Protein AF-0000000077902704 (afdb_homodimer)

Nearest PDB structures (foldseek):
  7fct-assembly1_A  TM=9.216E-01  e=4.246E-24  Bacillus phage vB_BtM_BMBsp2
  6kns-assembly2_B-2  TM=7.671E-01  e=6.413E-12  Bacillus subtilis
  1zkp-assembly1_C  TM=7.610E-01  e=5.694E-12  Bacillus anthracis str. Ames
  6kns-assembly4_D-2  TM=7.681E-01  e=1.162E-11  Bacillus subtilis
  6kns-assembly3_C-2  TM=7.801E-01  e=5.445E-11  Bacillus subtilis

Solvent-accessible surface area (backbone atoms only — not comparable to full-atom values): 22896 Å² total; per-residue (Å²): 132,74,76,42,24,54,9,35,9,22,70,84,22,45,88,45,24,19,38,23,36,32,41,75,56,94,56,28,34,38,31,38,34,26,4,23,43,29,36,48,53,47,70,75,38,62,59,77,72,70,26,83,42,44,38,37,38,41,40,42,56,40,28,42,27,39,13,17,37,52,42,39,40,48,36,33,28,77,71,67,68,39,66,32,34,41,32,29,87,57,68,62,63,57,51,47,28,36,72,32,74,39,49,74,88,51,40,45,77,44,61,59,54,58,60,78,41,94,76,60,43,42,38,39,75,38,81,42,49,36,58,92,89,52,75,36,28,17,38,41,40,30,47,93,82,42,27,37,37,37,33,52,64,14,30,60,78,56,65,69,58,54,52,36,37,75,71,60,62,33,63,34,36,38,36,33,29,44,42,60,80,52,87,42,77,36,38,14,18,48,55,56,50,55,70,75,41,56,68,93,55,21,72,42,31,30,36,34,32,26,56,63,94,51,63,68,61,43,45,73,66,35,34,38,72,69,62,58,108,131,74,75,43,24,54,10,34,9,22,71,84,23,44,88,44,24,19,38,23,35,33,41,75,56,94,56,27,35,39,30,38,34,24,4,23,42,28,38,48,52,48,69,74,39,64,58,77,73,70,28,84,41,44,37,36,39,41,40,42,58,39,27,43,27,39,13,17,38,51,41,40,39,48,36,32,30,76,72,67,71,37,66,32,35,40,30,29,87,58,68,62,63,57,51,46,28,35,72,31,73,41,49,74,89,52,39,46,76,44,62,59,52,55,63,73,42,94,77,59,42,41,38,40,74,38,81,42,49,35,58,92,89,52,75,37,26,16,38,42,40,30,46,93,82,44,26,37,37,38,35,53,66,13,28,60,77,56,65,68,58,52,51,36,35,76,70,60,63,32,64,34,37,38,37,33,28,44,46,60,78,53,86,43,77,36,38,14,17,48,53,57,52,56,70,74,42,56,68,92,57,21,71,42,32,30,36,34,34,27,58,64,93,51,63,67,59,42,46,72,64,36,32,39,70,69,64,58,107

Radius of gyration: 22.99 Å; Cα contacts (8 Å, |Δi|>4): 1141; chains: 2; bounding box: 45×70×49 Å

Sequence (458 aa):
MELHFTGTGAAYYPRLGSNAAFFVKNNHLFMIDCGESTFRKMEARDEIRTCDKITVFITHLHADHIGSLGSFASYCLSVLQKRITVIAQDDTVVEILKLMGVPADMYDFTTDYTQIFEDGLHVEAVPVKHASDMKCCGLLICDEEETTYFSADASELPNNILQEFKQGKIQTIYHDCTFLTKESPSHCSLKRLCEYFLPEMRSRVYCMHFGGDFENQIKAAGFQTVTSVMELHFTGTGAAYYPRLGSNAAFFVKNNHLFMIDCGESTFRKMEARDEIRTCDKITVFITHLHADHIGSLGSFASYCLSVLQKRITVIAQDDTVVEILKLMGVPADMYDFTTDYTQIFEDGLHVEAVPVKHASDMKCCGLLICDEEETTYFSADASELPNNILQEFKQGKIQTIYHDCTFLTKESPSHCSLKRLCEYFLPEMRSRVYCMHFGGDFENQIKAAGFQTVTSV

Organism: NCBI:txid853

InterPro domains:
  IPR001279 Metallo-beta-lactamase [SM00849] (17-209)
  IPR036866 Ribonuclease Z/Hydroxyacylglutathione hydrolase-like [G3DSA:3.60.15.10] (1-227)
  IPR036866 Ribonuclease Z/Hydroxyacylglutathione hydrolase-like [SSF56281] (1-213)

pLDDT: mean 95.29, std 6.35, range [58.97, 98.94]

Foldseek 3Di:
DDWAFQFFAAPQACVRAQTKTWDDDPLEIEIEFQADCRLVSCVPPCSLQRRPAYEYEYFWDDRSRHVCVLVNLQCSCVPSVYAYEYEYQDCVVQVVSVVVPRHCVSHHYDPDQQPDDVAQKGKDWAFAFADPVITGTWIWIDHPPATETEGDWHQDDDPVNLVCLVVVRHQAYEAFEEAAPDRDRHTHHVVNVLVSDPLVSQDRYEYGHYHDDDQVVSVVSNHHYHHHD/DDWAFQFFAAPQACVRAQTKTWDDDPLEIEIEFQADCRLVSCVPDCSLQRRPAYEYEYQWDDRSRHVCVLVNLQCSCVPNVYAYEYEYQDCVVQVVSVVVPRHCVSHHYDPDQQPPDVAQKGKDWAFAFADPVITGTWIWIDHPPATETEGDWHQDDDPVNLVCLVVVRHQAYEAFEEAAPDRDRHTHHVVNVLVSDPLVSQDRYEYGHYHDDDQVVSVVSNHHYHHHD

Structure (mmCIF, N/CA/C/O backbone):
data_AF-0000000077902704-model_v1
#
loop_
_entity.id
_entity.type
_entity.pdbx_description
1 polymer 'Ribonuclease BN'
#
loop_
_atom_site.group_PDB
_atom_site.id
_atom_site.type_symbol
_atom_site.label_atom_id
_atom_site.label_alt_id
_atom_site.label_comp_id
_atom_site.label_asym_id
_atom_site.label_entity_id
_atom_site.label_seq_id
_atom_site.pdbx_PDB_ins_code
_atom_site.Cartn_x
_atom_site.Cartn_y
_atom_site.Cartn_z
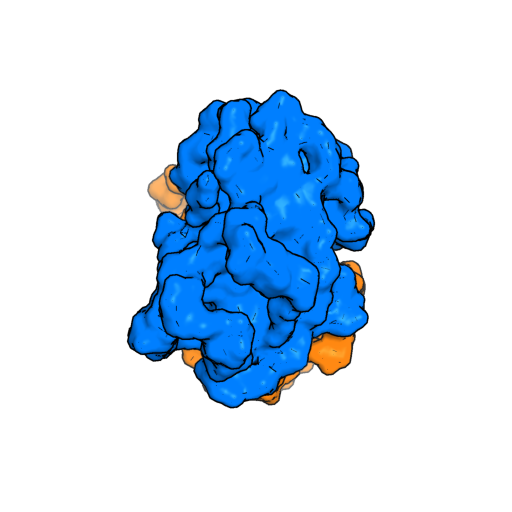_atom_site.occupancy
_atom_site.B_iso_or_equiv
_atom_site.auth_seq_id
_atom_site.auth_comp_id
_atom_site.auth_asym_id
_atom_site.auth_atom_id
_atom_site.pdbx_PDB_model_num
ATOM 1 N N . MET A 1 1 ? 5.242 28.25 3.594 1 81.62 1 MET A N 1
ATOM 2 C CA . MET A 1 1 ? 5.602 26.906 3.137 1 81.62 1 MET A CA 1
ATOM 3 C C . MET A 1 1 ? 4.426 26.234 2.438 1 81.62 1 MET A C 1
ATOM 5 O O . MET A 1 1 ? 3.309 26.234 2.961 1 81.62 1 MET A O 1
ATOM 9 N N . GLU A 1 2 ? 4.621 25.734 1.229 1 88.5 2 GLU A N 1
ATOM 10 C CA . GLU A 1 2 ? 3.557 25.094 0.47 1 88.5 2 GLU A CA 1
ATOM 11 C C . GLU A 1 2 ? 3.729 23.578 0.468 1 88.5 2 GLU A C 1
ATOM 13 O O . GLU A 1 2 ? 4.816 23.062 0.19 1 88.5 2 GLU A O 1
ATOM 18 N N . LEU A 1 3 ? 2.66 22.875 0.878 1 97.06 3 LEU A N 1
ATOM 19 C CA . LEU A 1 3 ? 2.648 21.422 0.82 1 97.06 3 LEU A CA 1
ATOM 20 C C . LEU A 1 3 ? 2.213 20.938 -0.558 1 97.06 3 LEU A C 1
ATOM 22 O O . LEU A 1 3 ? 1.246 21.438 -1.125 1 97.06 3 LEU A O 1
ATOM 26 N N . HIS A 1 4 ? 2.969 20.031 -1.073 1 98.31 4 HIS A N 1
ATOM 27 C CA . HIS A 1 4 ? 2.602 19.359 -2.309 1 98.31 4 HIS A CA 1
ATOM 28 C C . HIS A 1 4 ? 2 17.984 -2.021 1 98.31 4 HIS A C 1
ATOM 30 O O . HIS A 1 4 ? 2.512 17.234 -1.184 1 98.31 4 HIS A O 1
ATOM 36 N N . PHE A 1 5 ? 0.918 17.672 -2.719 1 98.69 5 PHE A N 1
ATOM 37 C CA . PHE A 1 5 ? 0.208 16.438 -2.396 1 98.69 5 PHE A CA 1
ATOM 38 C C . PHE A 1 5 ? 0.439 15.391 -3.473 1 98.69 5 PHE A C 1
ATOM 40 O O . PHE A 1 5 ? 0.363 15.688 -4.668 1 98.69 5 PHE A O 1
ATOM 47 N N . THR A 1 6 ? 0.674 14.141 -3.055 1 98.5 6 THR A N 1
ATOM 48 C CA . THR A 1 6 ? 0.817 13.031 -3.992 1 98.5 6 THR A CA 1
ATOM 49 C C . THR A 1 6 ? -0.511 12.305 -4.176 1 98.5 6 THR A C 1
ATOM 51 O O . THR A 1 6 ? -0.649 11.469 -5.074 1 98.5 6 THR A O 1
ATOM 54 N N . GLY A 1 7 ? -1.429 12.508 -3.404 1 98.19 7 GLY A N 1
ATOM 55 C CA . GLY A 1 7 ? -2.807 12.047 -3.404 1 98.19 7 GLY A CA 1
ATOM 56 C C . GLY A 1 7 ? -3.691 12.805 -2.436 1 98.19 7 GLY A C 1
ATOM 57 O O . GLY A 1 7 ? -3.195 13.492 -1.54 1 98.19 7 GLY A O 1
ATOM 58 N N . THR A 1 8 ? -4.977 12.703 -2.619 1 97.88 8 THR A N 1
ATOM 59 C CA . THR A 1 8 ? -5.902 13.508 -1.826 1 97.88 8 THR A CA 1
ATOM 60 C C . THR A 1 8 ? -7.098 12.672 -1.374 1 97.88 8 THR A C 1
ATOM 62 O O . THR A 1 8 ? -8.07 13.211 -0.837 1 97.88 8 THR A O 1
ATOM 65 N N . GLY A 1 9 ? -7.012 11.391 -1.6 1 97.25 9 GLY A N 1
ATOM 66 C CA . GLY A 1 9 ? -8.172 10.547 -1.396 1 97.25 9 GLY A CA 1
ATOM 67 C C . GLY A 1 9 ? -8.227 9.93 -0.01 1 97.25 9 GLY A C 1
ATOM 68 O O . GLY A 1 9 ? -7.191 9.734 0.629 1 97.25 9 GLY A O 1
ATOM 69 N N . ALA A 1 10 ? -9.445 9.648 0.415 1 96.81 10 ALA A N 1
ATOM 70 C CA . ALA A 1 10 ? -9.68 8.867 1.629 1 96.81 10 ALA A CA 1
ATOM 71 C C . ALA A 1 10 ? -9.414 7.387 1.391 1 96.81 10 ALA A C 1
ATOM 73 O O . ALA A 1 10 ? -9.18 6.965 0.255 1 96.81 10 ALA A O 1
ATOM 74 N N . ALA A 1 11 ? -9.438 6.594 2.473 1 96.38 11 ALA A N 1
ATOM 75 C CA . ALA A 1 11 ? -9.102 5.172 2.445 1 96.38 11 ALA A CA 1
ATOM 76 C C . ALA A 1 11 ? -9.984 4.422 1.45 1 96.38 11 ALA A C 1
ATOM 78 O O . ALA A 1 11 ? -9.516 3.529 0.744 1 96.38 11 ALA A O 1
ATOM 79 N N . TYR A 1 12 ? -11.305 4.809 1.378 1 96.69 12 TYR A N 1
ATOM 80 C CA . TYR A 1 12 ? -12.25 4.059 0.562 1 96.69 12 TYR A CA 1
ATOM 81 C C . TYR A 1 12 ? -12.492 4.754 -0.771 1 96.69 12 TYR A C 1
ATOM 83 O O . TYR A 1 12 ? -13.492 4.484 -1.447 1 96.69 12 TYR A O 1
ATOM 91 N N . TYR A 1 13 ? -11.633 5.695 -1.14 1 96.44 13 TYR A N 1
ATOM 92 C CA . TYR A 1 13 ? -11.656 6.367 -2.436 1 96.44 13 TYR A CA 1
ATOM 93 C C . TYR A 1 13 ? -10.258 6.414 -3.045 1 96.44 13 TYR A C 1
ATOM 95 O O . TYR A 1 13 ? -9.719 7.496 -3.301 1 96.44 13 TYR A O 1
ATOM 103 N N . PRO A 1 14 ? -9.734 5.211 -3.332 1 97.25 14 PRO A N 1
ATOM 104 C CA . PRO A 1 14 ? -8.344 5.102 -3.783 1 97.25 14 PRO A CA 1
ATOM 105 C C . PRO A 1 14 ? -8.117 5.746 -5.148 1 97.25 14 PRO A C 1
ATOM 107 O O . PRO A 1 14 ? -6.973 5.945 -5.555 1 97.25 14 PRO A O 1
ATOM 110 N N . ARG A 1 15 ? -9.133 6.246 -5.859 1 96.06 15 ARG A N 1
ATOM 111 C CA . ARG A 1 15 ? -9.047 6.863 -7.18 1 96.06 15 ARG A CA 1
ATOM 112 C C . ARG A 1 15 ? -8.281 8.18 -7.121 1 96.06 15 ARG A C 1
ATOM 114 O O . ARG A 1 15 ? -7.688 8.602 -8.117 1 96.06 15 ARG A O 1
ATOM 121 N N . LEU A 1 16 ? -8.258 8.75 -6.012 1 96.75 16 LEU A N 1
ATOM 122 C CA . LEU A 1 16 ? -7.594 10.039 -5.863 1 96.75 16 LEU A CA 1
ATOM 123 C C . LEU A 1 16 ? -6.219 9.883 -5.219 1 96.75 16 LEU A C 1
ATOM 125 O O . LEU A 1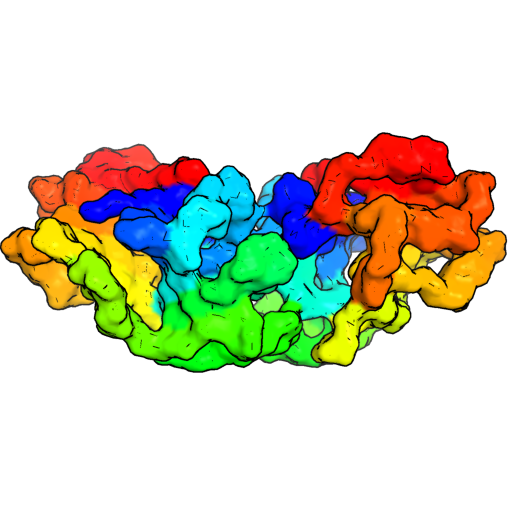 16 ? -5.605 10.867 -4.805 1 96.75 16 LEU A O 1
ATOM 129 N N . GLY A 1 17 ? -5.742 8.57 -5.09 1 97.5 17 GLY A N 1
ATOM 130 C CA . GLY A 1 17 ? -4.48 8.328 -4.41 1 97.5 17 GLY A CA 1
ATOM 131 C C . GLY A 1 17 ? -4.562 8.523 -2.906 1 97.5 17 GLY A C 1
ATOM 132 O O . GLY A 1 17 ? -5.551 9.055 -2.398 1 97.5 17 GLY A O 1
ATOM 133 N N . SER A 1 18 ? -3.561 8.078 -2.24 1 98.44 18 SER A N 1
ATOM 134 C CA . SER A 1 18 ? -3.512 8.211 -0.789 1 98.44 18 SER A CA 1
ATOM 135 C C . SER A 1 18 ? -3.199 9.648 -0.378 1 98.44 18 SER A C 1
ATOM 137 O O . SER A 1 18 ? -2.287 10.273 -0.925 1 98.44 18 SER A O 1
ATOM 139 N N . ASN A 1 19 ? -3.969 10.125 0.555 1 98.5 19 ASN A N 1
ATOM 140 C CA . ASN A 1 19 ? -3.719 11.461 1.092 1 98.5 19 ASN A CA 1
ATOM 141 C C . ASN A 1 19 ? -2.344 11.555 1.745 1 98.5 19 ASN A C 1
ATOM 143 O O . ASN A 1 19 ? -2.104 10.938 2.785 1 98.5 19 ASN A O 1
ATOM 147 N N . ALA A 1 20 ? -1.423 12.188 1.109 1 98.81 20 ALA A N 1
ATOM 148 C CA . ALA A 1 20 ? -0.043 12.391 1.546 1 98.81 20 ALA A CA 1
ATOM 149 C C . ALA A 1 20 ? 0.539 13.672 0.947 1 98.81 20 ALA A C 1
ATOM 151 O O . ALA A 1 20 ? 0.139 14.094 -0.141 1 98.81 20 ALA A O 1
ATOM 152 N N . ALA A 1 21 ? 1.462 14.289 1.654 1 98.75 21 ALA A N 1
ATOM 153 C CA . ALA A 1 21 ? 2.037 15.555 1.203 1 98.75 21 ALA A CA 1
ATOM 154 C C . ALA A 1 21 ? 3.551 15.57 1.395 1 98.75 21 ALA A C 1
ATOM 156 O O . ALA A 1 21 ? 4.109 14.688 2.049 1 98.75 21 ALA A O 1
ATOM 157 N N . PHE A 1 22 ? 4.227 16.5 0.732 1 98.31 22 PHE A N 1
ATOM 158 C CA . PHE A 1 22 ? 5.66 16.688 0.936 1 98.31 22 PHE A CA 1
ATOM 159 C C . PHE A 1 22 ? 6.051 18.141 0.699 1 98.31 22 PHE A C 1
ATOM 161 O O . PHE A 1 22 ? 5.285 18.906 0.11 1 98.31 22 PHE A O 1
ATOM 168 N N . PHE A 1 23 ? 7.117 18.562 1.264 1 96.12 23 PHE A N 1
ATOM 169 C CA . PHE A 1 23 ? 7.762 19.844 1.01 1 96.12 23 PHE A CA 1
ATOM 170 C C . PHE A 1 23 ? 9.273 19.719 1.131 1 96.12 23 PHE A C 1
ATOM 172 O O . PHE A 1 23 ? 9.781 18.734 1.67 1 96.12 23 PHE A O 1
ATOM 179 N N . VAL A 1 24 ? 9.953 20.625 0.513 1 95.12 24 VAL A N 1
ATOM 180 C CA . VAL A 1 24 ? 11.414 20.641 0.563 1 95.12 24 VAL A CA 1
ATOM 181 C C . VAL A 1 24 ? 11.883 21.922 1.263 1 95.12 24 VAL A C 1
ATOM 183 O O . VAL A 1 24 ? 11.344 23 1.019 1 95.12 24 VAL A O 1
ATOM 186 N N . LYS A 1 25 ? 12.742 21.734 2.176 1 91.88 25 LYS A N 1
ATOM 187 C CA . LYS A 1 25 ? 13.406 22.859 2.844 1 91.88 25 LYS A CA 1
ATOM 188 C C . LYS A 1 25 ? 14.891 22.594 3.025 1 91.88 25 LYS A C 1
ATOM 190 O O . LYS A 1 25 ? 15.281 21.547 3.561 1 91.88 25 LYS A O 1
ATOM 195 N N . ASN A 1 26 ? 15.789 23.516 2.527 1 90.5 26 ASN A N 1
ATOM 196 C CA . ASN A 1 26 ? 17.234 23.422 2.668 1 90.5 26 ASN A CA 1
ATOM 197 C C . ASN A 1 26 ? 17.766 22.078 2.178 1 90.5 26 ASN A C 1
ATOM 199 O O . ASN A 1 26 ? 18.469 21.375 2.9 1 90.5 26 ASN A O 1
ATOM 203 N N . ASN A 1 27 ? 17.328 21.641 1.065 1 93.5 27 ASN A N 1
ATOM 204 C CA . ASN A 1 27 ? 17.766 20.422 0.388 1 93.5 27 ASN A CA 1
ATOM 205 C C . ASN A 1 27 ? 17.406 19.172 1.19 1 93.5 27 ASN A C 1
ATOM 207 O O . ASN A 1 27 ? 18.094 18.172 1.12 1 93.5 27 ASN A O 1
ATOM 211 N N . HIS A 1 28 ? 16.375 19.312 2.047 1 95.12 28 HIS A N 1
ATOM 212 C CA . HIS A 1 28 ? 15.797 18.234 2.83 1 95.12 28 HIS A CA 1
ATOM 213 C C . HIS A 1 28 ? 14.352 17.984 2.436 1 95.12 28 HIS A C 1
ATOM 215 O O . HIS A 1 28 ? 13.516 18.891 2.498 1 95.12 28 HIS A O 1
ATOM 221 N N . LEU A 1 29 ? 14.109 16.781 1.924 1 96.88 29 LEU A N 1
ATOM 222 C CA . LEU A 1 29 ? 12.75 16.375 1.569 1 96.88 29 LEU A CA 1
ATOM 223 C C . LEU A 1 29 ? 11.984 15.898 2.797 1 96.88 29 LEU A C 1
ATOM 225 O O . LEU A 1 29 ? 12.43 14.969 3.48 1 96.88 29 LEU A O 1
ATOM 229 N N . PHE A 1 30 ? 10.875 16.547 3.102 1 96.5 30 PHE A N 1
ATOM 230 C CA . PHE A 1 30 ? 9.969 16.141 4.168 1 96.5 30 PHE A CA 1
ATOM 231 C C . PHE A 1 30 ? 8.656 15.609 3.594 1 96.5 30 PHE A C 1
ATOM 233 O O . PHE A 1 30 ? 8.023 16.281 2.775 1 96.5 30 PHE A O 1
ATOM 240 N N . MET A 1 31 ? 8.367 14.438 4.027 1 98.56 31 MET A N 1
ATOM 241 C CA . MET A 1 31 ? 7.113 13.812 3.621 1 98.56 31 MET A CA 1
ATOM 242 C C . MET A 1 31 ? 6.172 13.656 4.812 1 98.56 31 MET A C 1
ATOM 244 O O . MET A 1 31 ? 6.625 13.477 5.945 1 98.56 31 MET A O 1
ATOM 248 N N . ILE A 1 32 ? 4.898 13.781 4.543 1 98.69 32 ILE A N 1
ATOM 249 C CA . ILE A 1 32 ? 3.859 13.461 5.516 1 98.69 32 ILE A CA 1
ATOM 250 C C . ILE A 1 32 ? 3.059 12.25 5.035 1 98.69 32 ILE A C 1
ATOM 252 O O . ILE A 1 32 ? 2.305 12.344 4.066 1 98.69 32 ILE A O 1
ATOM 256 N N . ASP A 1 33 ? 3.219 11.125 5.719 1 98.88 33 ASP A N 1
ATOM 257 C CA . ASP A 1 33 ? 2.623 9.828 5.414 1 98.88 33 ASP A CA 1
ATOM 258 C C . ASP A 1 33 ? 3.164 9.266 4.102 1 98.88 33 ASP A C 1
ATOM 260 O O . ASP A 1 33 ? 3.82 9.984 3.34 1 98.88 33 ASP A O 1
ATOM 264 N N . CYS A 1 34 ? 2.996 8.031 3.934 1 98.94 34 CYS A N 1
ATOM 265 C CA . CYS A 1 34 ? 3.438 7.258 2.779 1 98.94 34 CYS A CA 1
ATOM 266 C C . CYS A 1 34 ? 2.461 6.129 2.475 1 98.94 34 CYS A C 1
ATOM 268 O O . CYS A 1 34 ? 2.818 4.953 2.574 1 98.94 34 CYS A O 1
ATOM 270 N N . GLY A 1 35 ? 1.305 6.539 2.057 1 98.81 35 GLY A N 1
ATOM 271 C CA . GLY A 1 35 ? 0.226 5.594 1.812 1 98.81 35 GLY A CA 1
ATOM 272 C C . GLY A 1 35 ? 0.462 4.723 0.595 1 98.81 35 GLY A C 1
ATOM 273 O O . GLY A 1 35 ? 1.523 4.789 -0.028 1 98.81 35 GLY A O 1
ATOM 274 N N . GLU A 1 36 ? -0.485 4 0.194 1 98.62 36 GLU A N 1
ATOM 275 C CA . GLU A 1 36 ? -0.402 2.938 -0.802 1 98.62 36 GLU A CA 1
ATOM 276 C C . GLU A 1 36 ? 0.096 3.473 -2.141 1 98.62 36 GLU A C 1
ATOM 278 O O . GLU A 1 36 ? 0.881 2.814 -2.826 1 98.62 36 GLU A O 1
ATOM 283 N N . SER A 1 37 ? -0.327 4.637 -2.506 1 98.44 37 SER A N 1
ATOM 284 C CA . SER A 1 37 ? 0.004 5.168 -3.824 1 98.44 37 SER A CA 1
ATOM 285 C C . SER A 1 37 ? 1.186 6.129 -3.754 1 98.44 37 SER A C 1
ATOM 287 O O . SER A 1 37 ? 1.651 6.625 -4.781 1 98.44 37 SER A O 1
ATOM 289 N N . THR A 1 38 ? 1.696 6.414 -2.598 1 98.81 38 THR A N 1
ATOM 290 C CA . THR A 1 38 ? 2.646 7.504 -2.398 1 98.81 38 THR A CA 1
ATOM 291 C C . THR A 1 38 ? 4.008 7.148 -2.992 1 98.81 38 THR A C 1
ATOM 293 O O . THR A 1 38 ? 4.613 7.961 -3.693 1 98.81 38 THR A O 1
ATOM 296 N N . PHE A 1 39 ? 4.492 5.918 -2.773 1 98.88 39 PHE A N 1
ATOM 297 C CA . PHE A 1 39 ? 5.809 5.523 -3.266 1 98.88 39 PHE A CA 1
ATOM 298 C C . PHE A 1 39 ? 5.887 5.676 -4.777 1 98.88 39 PHE A C 1
ATOM 300 O O . PHE A 1 39 ? 6.84 6.258 -5.301 1 98.88 39 PHE A O 1
ATOM 307 N N . ARG A 1 40 ? 4.871 5.16 -5.445 1 98.44 40 ARG A N 1
ATOM 308 C CA . ARG A 1 40 ? 4.875 5.266 -6.898 1 98.44 40 ARG A CA 1
ATOM 309 C C . ARG A 1 40 ? 4.992 6.719 -7.344 1 98.44 40 ARG A C 1
ATOM 311 O O . ARG A 1 40 ? 5.766 7.039 -8.25 1 98.44 40 ARG A O 1
ATOM 318 N N . LYS A 1 41 ? 4.223 7.57 -6.73 1 98.38 41 LYS A N 1
ATOM 319 C CA . LYS A 1 41 ? 4.234 8.992 -7.074 1 98.38 41 LYS A CA 1
ATOM 320 C C . LYS A 1 41 ? 5.594 9.617 -6.777 1 98.38 41 LYS A C 1
ATOM 322 O O . LYS A 1 41 ? 6.113 10.398 -7.582 1 98.38 41 LYS A O 1
ATOM 327 N N . MET A 1 42 ? 6.16 9.273 -5.645 1 98.62 42 MET A N 1
ATOM 328 C CA . MET A 1 42 ? 7.43 9.867 -5.238 1 98.62 42 MET A CA 1
ATOM 329 C C . MET A 1 42 ? 8.578 9.328 -6.082 1 98.62 42 MET A C 1
ATOM 331 O O . MET A 1 42 ? 9.539 10.047 -6.371 1 98.62 42 MET A O 1
ATOM 335 N N . GLU A 1 43 ? 8.5 8.023 -6.473 1 98.31 43 GLU A N 1
ATOM 336 C CA . GLU A 1 43 ? 9.531 7.406 -7.301 1 98.31 43 GLU A CA 1
ATOM 337 C C . GLU A 1 43 ? 9.75 8.203 -8.586 1 98.31 43 GLU A C 1
ATOM 339 O O . GLU A 1 43 ? 10.875 8.289 -9.086 1 98.31 43 GLU A O 1
ATOM 344 N N . ALA A 1 44 ? 8.75 8.844 -9.062 1 97.06 44 ALA A N 1
ATOM 345 C CA . ALA A 1 44 ? 8.82 9.602 -10.305 1 97.06 44 ALA A CA 1
ATOM 346 C C . ALA A 1 44 ? 9.359 11.008 -10.062 1 97.06 44 ALA A C 1
ATOM 348 O O . ALA A 1 44 ? 9.617 11.758 -11.008 1 97.06 44 ALA A O 1
ATOM 349 N N . ARG A 1 45 ? 9.523 11.391 -8.844 1 97.31 45 ARG A N 1
ATOM 350 C CA . ARG A 1 45 ? 9.914 12.758 -8.508 1 97.31 45 ARG A CA 1
ATOM 351 C C . ARG A 1 45 ? 11.43 12.883 -8.398 1 97.31 45 ARG A C 1
ATOM 353 O O . ARG A 1 45 ? 12.094 11.984 -7.871 1 97.31 45 ARG A O 1
ATOM 360 N N . ASP A 1 46 ? 11.945 13.992 -8.781 1 97.5 46 ASP A N 1
ATOM 361 C CA . ASP A 1 46 ? 13.383 14.234 -8.727 1 97.5 46 ASP A CA 1
ATOM 362 C C . ASP A 1 46 ? 13.844 14.469 -7.285 1 97.5 46 ASP A C 1
ATOM 364 O O . ASP A 1 46 ? 15.008 14.234 -6.957 1 97.5 46 ASP A O 1
ATOM 368 N N . GLU A 1 47 ? 12.945 14.906 -6.453 1 97.75 47 GLU A N 1
ATOM 369 C CA . GLU A 1 47 ? 13.297 15.328 -5.098 1 97.75 47 GLU A CA 1
ATOM 370 C C . GLU A 1 47 ? 13.922 14.188 -4.309 1 97.75 47 GLU A C 1
ATOM 372 O O . GLU A 1 47 ? 14.836 14.398 -3.504 1 97.75 47 GLU A O 1
ATOM 377 N N . ILE A 1 48 ? 13.492 12.922 -4.59 1 98.31 48 ILE A N 1
ATOM 378 C CA . ILE A 1 48 ? 14.008 11.82 -3.783 1 98.31 48 ILE A CA 1
ATOM 379 C C . ILE A 1 48 ? 15.453 11.539 -4.172 1 98.31 48 ILE A C 1
ATOM 381 O O . ILE A 1 48 ? 16.203 10.922 -3.404 1 98.31 48 ILE A O 1
ATOM 385 N N . ARG A 1 49 ? 15.898 11.969 -5.309 1 98 49 ARG A N 1
ATOM 386 C CA . ARG A 1 49 ? 17.266 11.781 -5.766 1 98 49 ARG A CA 1
ATOM 387 C C . ARG A 1 49 ? 18.125 13.008 -5.449 1 98 49 ARG A C 1
ATOM 389 O O . ARG A 1 49 ? 19.281 12.875 -5.066 1 98 49 ARG A O 1
ATOM 396 N N . THR A 1 50 ? 17.531 14.203 -5.547 1 98.12 50 THR A N 1
ATOM 397 C CA . THR A 1 50 ? 18.312 15.43 -5.508 1 98.12 50 THR A CA 1
ATOM 398 C C . THR A 1 50 ? 18.484 15.914 -4.07 1 98.12 50 THR A C 1
ATOM 400 O O . THR A 1 50 ? 19.484 16.562 -3.744 1 98.12 50 THR A O 1
ATOM 403 N N . CYS A 1 51 ? 17.547 15.711 -3.191 1 97.38 51 CYS A N 1
ATOM 404 C CA . CYS A 1 51 ? 17.672 16.141 -1.805 1 97.38 51 CYS A CA 1
ATOM 405 C C . CYS A 1 51 ? 18.672 15.266 -1.056 1 97.38 51 CYS A C 1
ATOM 407 O O . CYS A 1 51 ? 18.781 14.07 -1.323 1 97.38 51 CYS A O 1
ATOM 409 N N . ASP A 1 52 ? 19.359 15.828 -0.1 1 95.81 52 ASP A N 1
ATOM 410 C CA . ASP A 1 52 ? 20.391 15.125 0.659 1 95.81 52 ASP A CA 1
ATOM 411 C C . ASP A 1 52 ? 19.766 14.18 1.679 1 95.81 52 ASP A C 1
ATOM 413 O O . ASP A 1 52 ? 20.328 13.125 1.979 1 95.81 52 ASP A O 1
ATOM 417 N N . LYS A 1 53 ? 18.625 14.695 2.238 1 95.62 53 LYS A N 1
ATOM 418 C CA . LYS A 1 53 ? 17.969 13.953 3.305 1 95.62 53 LYS A CA 1
ATOM 419 C C . LYS A 1 53 ? 16.469 13.789 3.02 1 95.62 53 LYS A C 1
ATOM 421 O O . LYS A 1 53 ? 15.875 14.617 2.328 1 95.62 53 LYS A O 1
ATOM 426 N N . ILE A 1 54 ? 16 12.688 3.496 1 97.62 54 ILE A N 1
ATOM 427 C CA . ILE A 1 54 ? 14.57 12.43 3.41 1 97.62 54 ILE A CA 1
ATOM 428 C C . ILE A 1 54 ? 14.031 12.07 4.789 1 97.62 54 ILE A C 1
ATOM 430 O O . ILE A 1 54 ? 14.562 11.188 5.465 1 97.62 54 ILE A O 1
ATOM 434 N N . THR A 1 55 ? 13.031 12.797 5.281 1 97.06 55 THR A N 1
ATOM 435 C CA . THR A 1 55 ? 12.32 12.5 6.52 1 97.06 55 THR A CA 1
ATOM 436 C C . THR A 1 55 ? 10.836 12.273 6.246 1 97.06 55 THR A C 1
ATOM 438 O O . THR A 1 55 ? 10.211 13.031 5.508 1 97.06 55 THR A O 1
ATOM 441 N N . VAL A 1 56 ? 10.305 11.211 6.812 1 98.5 56 VAL A N 1
ATOM 442 C CA . VAL A 1 56 ? 8.883 10.898 6.66 1 98.5 56 VAL A CA 1
ATOM 443 C C . VAL A 1 56 ? 8.188 10.969 8.016 1 98.5 56 VAL A C 1
ATOM 445 O O . VAL A 1 56 ? 8.492 10.188 8.922 1 98.5 56 VAL A O 1
ATOM 448 N N . PHE A 1 57 ? 7.266 11.914 8.18 1 98.19 57 PHE A N 1
ATOM 449 C CA . PHE A 1 57 ? 6.391 11.977 9.344 1 98.19 57 PHE A CA 1
ATOM 450 C C . PHE A 1 57 ? 5.195 11.047 9.164 1 98.19 57 PHE A C 1
ATOM 452 O O . PHE A 1 57 ? 4.512 11.094 8.141 1 98.19 57 PHE A O 1
ATOM 459 N N . ILE A 1 58 ? 4.949 10.195 10.141 1 98.62 58 ILE A N 1
ATOM 460 C CA . ILE A 1 58 ? 3.797 9.305 10.102 1 98.62 58 ILE A CA 1
ATOM 461 C C . ILE A 1 58 ? 2.721 9.805 11.062 1 98.62 58 ILE A C 1
ATOM 463 O O . ILE A 1 58 ? 2.969 9.945 12.266 1 98.62 58 ILE A O 1
ATOM 467 N N . THR A 1 59 ? 1.573 10.078 10.531 1 98.62 59 THR A N 1
ATOM 468 C CA . THR A 1 59 ? 0.475 10.578 11.344 1 98.62 59 THR A CA 1
ATOM 469 C C . THR A 1 59 ? -0.228 9.438 12.07 1 98.62 59 THR A C 1
ATOM 471 O O . THR A 1 59 ? -0.56 9.562 13.25 1 98.62 59 THR A O 1
ATOM 474 N N . HIS A 1 60 ? -0.525 8.391 11.367 1 98.69 60 HIS A N 1
ATOM 475 C CA . HIS A 1 60 ? -1.067 7.176 11.969 1 98.69 60 HIS A CA 1
ATOM 476 C C . HIS A 1 60 ? -0.857 5.969 11.055 1 98.69 60 HIS A C 1
ATOM 478 O O . HIS A 1 60 ? -0.243 6.09 9.992 1 98.69 60 HIS A O 1
ATOM 484 N N . LEU A 1 61 ? -1.371 4.766 11.445 1 98.75 61 LEU A N 1
ATOM 485 C CA . LEU A 1 61 ? -0.772 3.547 10.914 1 98.75 61 LEU A CA 1
ATOM 486 C C . LEU A 1 61 ? -1.739 2.828 9.977 1 98.75 61 LEU A C 1
ATOM 488 O O . LEU A 1 61 ? -1.478 1.701 9.555 1 98.75 61 LEU A O 1
ATOM 492 N N . HIS A 1 62 ? -2.877 3.48 9.609 1 98.56 62 HIS A N 1
ATOM 493 C CA . HIS A 1 62 ? -3.734 2.867 8.602 1 98.56 62 HIS A CA 1
ATOM 494 C C . HIS A 1 62 ? -3.006 2.727 7.266 1 98.56 62 HIS A C 1
ATOM 496 O O . HIS A 1 62 ? -2.133 3.533 6.945 1 98.56 62 HIS A O 1
ATOM 502 N N . ALA A 1 63 ? -3.402 1.763 6.5 1 98.38 63 ALA A N 1
ATOM 503 C CA . ALA A 1 63 ? -2.699 1.393 5.273 1 98.38 63 ALA A CA 1
ATOM 504 C C . ALA A 1 63 ? -2.658 2.559 4.293 1 98.38 63 ALA A C 1
ATOM 506 O O . ALA A 1 63 ? -1.655 2.766 3.607 1 98.38 63 ALA A O 1
ATOM 507 N N . ASP A 1 64 ? -3.734 3.305 4.203 1 98.25 64 ASP A N 1
ATOM 508 C CA . ASP A 1 64 ? -3.764 4.418 3.26 1 98.25 64 ASP A CA 1
ATOM 509 C C . ASP A 1 64 ? -2.822 5.535 3.701 1 98.25 64 ASP A C 1
ATOM 511 O O . ASP A 1 64 ? -2.623 6.512 2.973 1 98.25 64 ASP A O 1
ATOM 515 N N . HIS A 1 65 ? -2.111 5.414 4.812 1 98.81 65 HIS A N 1
ATOM 516 C CA . HIS A 1 65 ? -1.136 6.398 5.266 1 98.81 65 HIS A CA 1
ATOM 517 C C . HIS A 1 65 ? 0.261 5.793 5.352 1 98.81 65 HIS A C 1
ATOM 519 O O . HIS A 1 65 ? 1.256 6.523 5.387 1 98.81 65 HIS A O 1
ATOM 525 N N . ILE A 1 66 ? 0.387 4.414 5.34 1 98.88 66 ILE A N 1
ATOM 526 C CA . ILE A 1 66 ? 1.733 3.869 5.48 1 98.88 66 ILE A CA 1
ATOM 527 C C . ILE A 1 66 ? 1.916 2.689 4.527 1 98.88 66 ILE A C 1
ATOM 529 O O . ILE A 1 66 ? 2.949 2.016 4.555 1 98.88 66 ILE A O 1
ATOM 533 N N . GLY A 1 67 ? 1.003 2.377 3.672 1 98.81 67 GLY A N 1
ATOM 534 C CA . GLY A 1 67 ? 0.927 1.136 2.918 1 98.81 67 GLY A CA 1
ATOM 535 C C . GLY A 1 67 ? 2.104 0.933 1.982 1 98.81 67 GLY A C 1
ATOM 536 O O . GLY A 1 67 ? 2.346 -0.181 1.514 1 98.81 67 GLY A O 1
ATOM 537 N N . SER A 1 68 ? 2.842 1.979 1.613 1 98.88 68 SER A N 1
ATOM 538 C CA . SER A 1 68 ? 3.988 1.814 0.726 1 98.88 68 SER A CA 1
ATOM 539 C C . SER A 1 68 ? 5.277 2.277 1.397 1 98.88 68 SER A C 1
ATOM 541 O O . SER A 1 68 ? 6.316 2.398 0.744 1 98.88 68 SER A O 1
ATOM 543 N N . LEU A 1 69 ? 5.238 2.477 2.709 1 98.94 69 LEU A N 1
ATOM 544 C CA . LEU A 1 69 ? 6.379 2.986 3.463 1 98.94 69 LEU A CA 1
ATOM 545 C C . LEU A 1 69 ? 7.547 2.008 3.406 1 98.94 69 LEU A C 1
ATOM 547 O O . LEU A 1 69 ? 8.695 2.416 3.23 1 98.94 69 LEU A O 1
ATOM 551 N N . GLY A 1 70 ? 7.266 0.723 3.621 1 98.75 70 GLY A N 1
ATOM 552 C CA . GLY A 1 70 ? 8.32 -0.275 3.568 1 98.75 70 GLY A CA 1
ATOM 553 C C . GLY A 1 70 ? 9.039 -0.315 2.232 1 98.75 70 GLY A C 1
ATOM 554 O O . GLY A 1 70 ? 10.273 -0.33 2.182 1 98.75 70 GLY A O 1
ATOM 555 N N . SER A 1 71 ? 8.266 -0.359 1.133 1 98.69 71 SER A N 1
ATOM 556 C CA . SER A 1 71 ? 8.852 -0.348 -0.204 1 98.69 71 SER A CA 1
ATOM 557 C C . SER A 1 71 ? 9.672 0.917 -0.439 1 98.69 71 SER A C 1
ATOM 559 O O . SER A 1 71 ? 10.758 0.859 -1.016 1 98.69 71 SER A O 1
ATOM 561 N N . PHE A 1 72 ? 9.141 2.045 0.033 1 98.88 72 PHE A N 1
ATOM 562 C CA . PHE A 1 72 ? 9.805 3.328 -0.155 1 98.88 72 PHE A CA 1
ATOM 563 C C . PHE A 1 72 ? 11.133 3.363 0.589 1 98.88 72 PHE A C 1
ATOM 565 O O . PHE A 1 72 ? 12.164 3.732 0.018 1 98.88 72 PHE A O 1
ATOM 572 N N . ALA A 1 73 ? 11.109 2.975 1.861 1 98.81 73 ALA A N 1
ATOM 573 C CA . ALA A 1 73 ? 12.336 2.947 2.666 1 98.81 73 ALA A CA 1
ATOM 574 C C . ALA A 1 73 ? 13.375 2.025 2.045 1 98.81 73 ALA A C 1
ATOM 576 O O . ALA A 1 73 ? 14.555 2.389 1.941 1 98.81 73 ALA A O 1
ATOM 577 N N . SER A 1 74 ? 12.945 0.851 1.605 1 98.38 74 SER A N 1
ATOM 578 C CA . SER A 1 74 ? 13.844 -0.125 1.004 1 98.38 74 SER A CA 1
ATOM 579 C C . SER A 1 74 ? 14.438 0.398 -0.301 1 98.38 74 SER A C 1
ATOM 581 O O . SER A 1 74 ? 15.633 0.241 -0.555 1 98.38 74 SER A O 1
ATOM 583 N N . TYR A 1 75 ? 13.594 0.996 -1.127 1 98.5 75 TYR A N 1
ATOM 584 C CA . TYR A 1 75 ? 14.047 1.573 -2.389 1 98.5 75 TYR A CA 1
ATOM 585 C C . TYR A 1 75 ? 15.102 2.648 -2.152 1 98.5 75 TYR A C 1
ATOM 587 O O . TYR A 1 75 ? 16.141 2.654 -2.805 1 98.5 75 TYR A O 1
ATOM 595 N N . CYS A 1 76 ? 14.781 3.586 -1.193 1 98.75 76 CYS A N 1
ATOM 596 C CA . CYS A 1 76 ? 15.688 4.691 -0.914 1 98.75 76 CYS A CA 1
ATOM 597 C C . CYS A 1 76 ? 17.062 4.176 -0.478 1 98.75 76 CYS A C 1
ATOM 599 O O . CYS A 1 76 ? 18.094 4.68 -0.93 1 98.75 76 CYS A O 1
ATOM 601 N N . LEU A 1 77 ? 17.031 3.137 0.354 1 98.5 77 LEU A N 1
ATOM 602 C CA . LEU A 1 77 ? 18.312 2.613 0.835 1 98.5 77 LEU A CA 1
ATOM 603 C C . LEU A 1 77 ? 19.016 1.797 -0.248 1 98.5 77 LEU A C 1
ATOM 605 O O . LEU A 1 77 ? 20.172 2.045 -0.566 1 98.5 77 LEU A O 1
ATOM 609 N N . SER A 1 78 ? 18.328 0.851 -0.885 1 96.75 78 SER A N 1
ATOM 610 C CA . SER A 1 78 ? 18.922 -0.159 -1.748 1 96.75 78 SER A CA 1
ATOM 611 C C . SER A 1 78 ? 19.25 0.415 -3.123 1 96.75 78 SER A C 1
ATOM 613 O O . SER A 1 78 ? 20.219 -0.014 -3.766 1 96.75 78 SER A O 1
ATOM 615 N N . VAL A 1 79 ? 18.469 1.355 -3.566 1 96.94 79 VAL A N 1
ATOM 616 C CA . VAL A 1 79 ? 18.641 1.872 -4.922 1 96.94 79 VAL A CA 1
ATOM 617 C C . VAL A 1 79 ? 19.312 3.242 -4.875 1 96.94 79 VAL A C 1
ATOM 619 O O . VAL A 1 79 ? 20.281 3.486 -5.59 1 96.94 79 VAL A O 1
ATOM 622 N N . LEU A 1 80 ? 18.844 4.117 -3.967 1 98 80 LEU A N 1
ATOM 623 C CA . LEU A 1 80 ? 19.344 5.488 -3.932 1 98 80 LEU A CA 1
ATOM 624 C C . LEU A 1 80 ? 20.484 5.621 -2.934 1 98 80 LEU A C 1
ATOM 626 O O . LEU A 1 80 ? 21.141 6.66 -2.873 1 98 80 LEU A O 1
ATOM 630 N N . GLN A 1 81 ? 20.719 4.531 -2.145 1 97.81 81 GLN A N 1
ATOM 631 C CA . GLN A 1 81 ? 21.75 4.539 -1.112 1 97.81 81 GLN A CA 1
ATOM 632 C C . GLN A 1 81 ? 21.516 5.668 -0.111 1 97.81 81 GLN A C 1
ATOM 634 O O . GLN A 1 81 ? 22.453 6.344 0.299 1 97.81 81 GLN A O 1
ATOM 639 N N . LYS A 1 82 ? 20.25 5.988 0.206 1 97.62 82 LYS A N 1
ATOM 640 C CA . LYS A 1 82 ? 19.828 6.996 1.174 1 97.62 82 LYS A CA 1
ATOM 641 C C . LYS A 1 82 ? 18.984 6.371 2.279 1 97.62 82 LYS A C 1
ATOM 643 O O . LYS A 1 82 ? 17.938 5.789 2.008 1 97.62 82 LYS A O 1
ATOM 648 N N . ARG A 1 83 ? 19.5 6.438 3.447 1 98 83 ARG A N 1
ATOM 649 C CA . ARG A 1 83 ? 18.719 6.004 4.598 1 98 83 ARG A CA 1
ATOM 650 C C . ARG A 1 83 ? 17.719 7.086 5.023 1 98 83 ARG A C 1
ATOM 652 O O . ARG A 1 83 ? 18.125 8.211 5.336 1 98 83 ARG A O 1
ATOM 659 N N . ILE A 1 84 ? 16.422 6.766 5.051 1 98.5 84 ILE A N 1
ATOM 660 C CA . ILE A 1 84 ? 15.43 7.773 5.406 1 98.5 84 ILE A CA 1
ATOM 661 C C . ILE A 1 84 ? 15.242 7.797 6.922 1 98.5 84 ILE A C 1
ATOM 663 O O . ILE A 1 84 ? 15.602 6.844 7.613 1 98.5 84 ILE A O 1
ATOM 667 N N . THR A 1 85 ? 14.711 8.922 7.406 1 97.62 85 THR A N 1
ATOM 668 C CA . THR A 1 85 ? 14.281 9.023 8.797 1 97.62 85 THR A CA 1
ATOM 669 C C . THR A 1 85 ? 12.758 8.945 8.898 1 97.62 85 THR A C 1
ATOM 671 O O . THR A 1 85 ? 12.047 9.703 8.227 1 97.62 85 THR A O 1
ATOM 674 N N . VAL A 1 86 ? 12.328 8 9.68 1 98.56 86 VAL A N 1
ATOM 675 C CA . VAL A 1 86 ? 10.898 7.863 9.961 1 98.56 86 VAL A CA 1
ATOM 676 C C . VAL A 1 86 ? 10.594 8.406 11.352 1 98.56 86 VAL A C 1
ATOM 678 O O . VAL A 1 86 ? 11.258 8.055 12.328 1 98.56 86 VAL A O 1
ATOM 681 N N . ILE A 1 87 ? 9.656 9.289 11.43 1 98.06 87 ILE A N 1
ATOM 682 C CA . ILE A 1 87 ? 9.219 9.852 12.703 1 98.06 87 ILE A CA 1
ATOM 683 C C . ILE A 1 87 ? 7.758 9.477 12.953 1 98.06 87 ILE A C 1
ATOM 685 O O . ILE A 1 87 ? 6.898 9.703 12.094 1 98.06 87 ILE A O 1
ATOM 689 N N . ALA A 1 88 ? 7.457 8.859 14.008 1 97.94 88 ALA A N 1
ATOM 690 C CA . ALA A 1 88 ? 6.105 8.445 14.375 1 97.94 88 ALA A CA 1
ATOM 691 C C . ALA A 1 88 ? 5.871 8.578 15.875 1 97.94 88 ALA A C 1
ATOM 693 O O . ALA A 1 88 ? 6.809 8.844 16.625 1 97.94 88 ALA A O 1
ATOM 694 N N . GLN A 1 89 ? 4.578 8.422 16.297 1 97.06 89 GLN A N 1
ATOM 695 C CA . GLN A 1 89 ? 4.199 8.68 17.688 1 97.06 89 GLN A CA 1
ATOM 696 C C . GLN A 1 89 ? 4.703 7.574 18.609 1 97.06 89 GLN A C 1
ATOM 698 O O . GLN A 1 89 ? 4.871 7.793 19.812 1 97.06 89 GLN A O 1
ATOM 703 N N . ASP A 1 90 ? 4.852 6.418 18.109 1 96.94 90 ASP A N 1
ATOM 704 C CA . ASP A 1 90 ? 5.418 5.289 18.844 1 96.94 90 ASP A CA 1
ATOM 705 C C . ASP A 1 90 ? 6.129 4.324 17.891 1 96.94 90 ASP A C 1
ATOM 707 O O . ASP A 1 90 ? 6.246 4.594 16.703 1 96.94 90 ASP A O 1
ATOM 711 N N . ASP A 1 91 ? 6.637 3.176 18.422 1 98.06 91 ASP A N 1
ATOM 712 C CA . ASP A 1 91 ? 7.496 2.318 17.609 1 98.06 91 ASP A CA 1
ATOM 713 C C . ASP A 1 91 ? 6.691 1.198 16.953 1 98.06 91 ASP A C 1
ATOM 715 O O . ASP A 1 91 ? 7.262 0.22 16.469 1 98.06 91 ASP A O 1
ATOM 719 N N . THR A 1 92 ? 5.355 1.293 16.953 1 98.56 92 THR A N 1
ATOM 720 C CA . THR A 1 92 ? 4.523 0.282 16.297 1 98.56 92 THR A CA 1
ATOM 721 C C . THR A 1 92 ? 4.852 0.181 14.812 1 98.56 92 THR A C 1
ATOM 723 O O . THR A 1 92 ? 4.836 -0.912 14.242 1 98.56 92 THR A O 1
ATOM 726 N N . VAL A 1 93 ? 5.164 1.327 14.211 1 98.69 93 VAL A N 1
ATOM 727 C CA . VAL A 1 93 ? 5.508 1.34 12.797 1 98.69 93 VAL A CA 1
ATOM 728 C C . VAL A 1 93 ? 6.77 0.512 12.562 1 98.69 93 VAL A C 1
ATOM 730 O O . VAL A 1 93 ? 6.906 -0.144 11.531 1 98.69 93 VAL A O 1
ATOM 733 N N . VAL A 1 94 ? 7.699 0.528 13.5 1 98.81 94 VAL A N 1
ATOM 734 C CA . VAL A 1 94 ? 8.93 -0.249 13.406 1 98.81 94 VAL A CA 1
ATOM 735 C C . VAL A 1 94 ? 8.602 -1.74 13.391 1 98.81 94 VAL A C 1
ATOM 737 O O . VAL A 1 94 ? 9.18 -2.5 12.609 1 98.81 94 VAL A O 1
ATOM 740 N N . GLU A 1 95 ? 7.625 -2.107 14.195 1 98.69 95 GLU A N 1
ATOM 741 C CA . GLU A 1 95 ? 7.188 -3.498 14.242 1 98.69 95 GLU A CA 1
ATOM 742 C C . GLU A 1 95 ? 6.52 -3.908 12.93 1 98.69 95 GLU A C 1
ATOM 744 O O . GLU A 1 95 ? 6.805 -4.98 12.391 1 98.69 95 GLU A O 1
ATOM 749 N N . ILE A 1 96 ? 5.672 -3.07 12.453 1 98.75 96 ILE A N 1
ATOM 750 C CA . ILE A 1 96 ? 4.977 -3.348 11.203 1 98.75 96 ILE A CA 1
ATOM 751 C C . ILE A 1 96 ? 6 -3.555 10.086 1 98.75 96 ILE A C 1
ATOM 753 O O . ILE A 1 96 ? 5.941 -4.555 9.359 1 98.75 96 ILE A O 1
ATOM 757 N N . LEU A 1 97 ? 6.957 -2.623 9.977 1 98.81 97 LEU A N 1
ATOM 758 C CA . LEU A 1 97 ? 7.961 -2.682 8.922 1 98.81 97 LEU A CA 1
ATOM 759 C C . LEU A 1 97 ? 8.828 -3.93 9.062 1 98.81 97 LEU A C 1
ATOM 761 O O . LEU A 1 97 ? 9.156 -4.574 8.062 1 98.81 97 LEU A O 1
ATOM 765 N N . LYS A 1 98 ? 9.156 -4.223 10.266 1 98.56 98 LYS A N 1
ATOM 766 C CA . LYS A 1 98 ? 9.945 -5.426 10.516 1 98.56 98 LYS A CA 1
ATOM 767 C C . LYS A 1 98 ? 9.219 -6.672 10.023 1 98.56 98 LYS A C 1
ATOM 769 O O . LYS A 1 98 ? 9.805 -7.516 9.344 1 98.56 98 LYS A O 1
ATOM 774 N N . LEU A 1 99 ? 7.945 -6.785 10.352 1 98.44 99 LEU A N 1
ATOM 775 C CA . LEU A 1 99 ? 7.137 -7.934 9.961 1 98.44 99 LEU A CA 1
ATOM 776 C C . LEU A 1 99 ? 6.98 -7.992 8.445 1 98.44 99 LEU A C 1
ATOM 778 O O . LEU A 1 99 ? 6.75 -9.062 7.879 1 98.44 99 LEU A O 1
ATOM 782 N N . MET A 1 100 ? 7.172 -6.844 7.77 1 98.25 100 MET A N 1
ATOM 783 C CA . MET A 1 100 ? 7.07 -6.77 6.312 1 98.25 100 MET A CA 1
ATOM 784 C C . MET A 1 100 ? 8.438 -6.918 5.664 1 98.25 100 MET A C 1
ATOM 786 O O . MET A 1 100 ? 8.594 -6.688 4.465 1 98.25 100 MET A O 1
ATOM 790 N N . GLY A 1 101 ? 9.438 -7.199 6.418 1 97.69 101 GLY A N 1
ATOM 791 C CA . GLY A 1 101 ? 10.75 -7.527 5.883 1 97.69 101 GLY A CA 1
ATOM 792 C C . GLY A 1 101 ? 11.664 -6.328 5.781 1 97.69 101 GLY A C 1
ATOM 793 O O . GLY A 1 101 ? 12.648 -6.348 5.031 1 97.69 101 GLY A O 1
ATOM 794 N N . VAL A 1 102 ? 11.32 -5.23 6.473 1 98.19 102 VAL A N 1
ATOM 795 C CA . VAL A 1 102 ? 12.156 -4.031 6.504 1 98.19 102 VAL A CA 1
ATOM 796 C C . VAL A 1 102 ? 12.664 -3.791 7.922 1 98.19 102 VAL A C 1
ATOM 798 O O . VAL A 1 102 ? 12.047 -3.049 8.695 1 98.19 102 VAL A O 1
ATOM 801 N N . PRO A 1 103 ? 13.734 -4.363 8.234 1 97 103 PRO A N 1
ATOM 802 C CA . PRO A 1 103 ? 14.227 -4.266 9.609 1 97 103 PRO A CA 1
ATOM 803 C C . PRO A 1 103 ? 14.719 -2.863 9.961 1 97 103 PRO A C 1
ATOM 805 O O . PRO A 1 103 ? 14.922 -2.037 9.07 1 97 103 PRO A O 1
ATOM 808 N N . ALA A 1 104 ? 14.945 -2.646 11.234 1 96.56 104 ALA A N 1
ATOM 809 C CA . ALA A 1 104 ? 15.188 -1.322 11.805 1 96.56 104 ALA A CA 1
ATOM 810 C C . ALA A 1 104 ? 16.531 -0.756 11.32 1 96.56 104 ALA A C 1
ATOM 812 O O . ALA A 1 104 ? 16.75 0.452 11.406 1 96.56 104 ALA A O 1
ATOM 813 N N . ASP A 1 105 ? 17.422 -1.573 10.852 1 96.88 105 ASP A N 1
ATOM 814 C CA . ASP A 1 105 ? 18.734 -1.076 10.414 1 96.88 105 ASP A CA 1
ATOM 815 C C . ASP A 1 105 ? 18.656 -0.497 9.008 1 96.88 105 ASP A C 1
ATOM 817 O O . ASP A 1 105 ? 19.641 0.047 8.5 1 96.88 105 ASP A O 1
ATOM 821 N N . MET A 1 106 ? 17.5 -0.517 8.344 1 97.81 106 MET A N 1
ATOM 822 C CA . MET A 1 106 ? 17.344 -0.031 6.98 1 97.81 106 MET A CA 1
ATOM 823 C C . MET A 1 106 ? 16.891 1.422 6.965 1 97.81 106 MET A C 1
ATOM 825 O O . MET A 1 106 ? 16.797 2.041 5.902 1 97.81 106 MET A O 1
ATOM 829 N N . TYR A 1 107 ? 16.516 1.984 8.039 1 98.44 107 TYR A N 1
ATOM 830 C CA . TYR A 1 107 ? 16.062 3.361 8.203 1 98.44 107 TYR A CA 1
ATOM 831 C C . TYR A 1 107 ? 16.375 3.877 9.602 1 98.44 107 TYR A C 1
ATOM 833 O O . TYR A 1 107 ? 16.734 3.098 10.492 1 98.44 107 TYR A O 1
ATOM 841 N N . ASP A 1 108 ? 16.391 5.199 9.742 1 98.06 108 ASP A N 1
ATOM 842 C CA . ASP A 1 108 ? 16.438 5.801 11.07 1 98.06 108 ASP A CA 1
ATOM 843 C C . ASP A 1 108 ? 15.039 6.012 11.633 1 98.06 108 ASP A C 1
ATOM 845 O O . ASP A 1 108 ? 14.086 6.215 10.875 1 98.06 108 ASP A O 1
ATOM 849 N N . PHE A 1 109 ? 14.93 5.895 12.953 1 98.19 109 PHE A N 1
ATOM 850 C CA . PHE A 1 109 ? 13.625 6.059 13.562 1 98.19 109 PHE A CA 1
ATOM 851 C C . PHE A 1 109 ? 13.719 6.887 14.844 1 98.19 109 PHE A C 1
ATOM 853 O O . PHE A 1 109 ? 14.688 6.762 15.594 1 98.19 109 PHE A O 1
ATOM 860 N N . THR A 1 110 ? 12.75 7.762 15.047 1 97.31 110 THR A N 1
ATOM 861 C CA . THR A 1 110 ? 12.609 8.477 16.312 1 97.31 110 THR A CA 1
ATOM 862 C C . THR A 1 110 ? 11.148 8.82 16.578 1 97.31 110 THR A C 1
ATOM 864 O O . THR A 1 110 ? 10.336 8.875 15.656 1 97.31 110 THR A O 1
ATOM 867 N N . THR A 1 111 ? 10.781 8.938 17.828 1 97.06 111 THR A N 1
ATOM 868 C CA . THR A 1 111 ? 9.453 9.391 18.203 1 97.06 111 THR A CA 1
ATOM 869 C C . THR A 1 111 ? 9.461 10.883 18.516 1 97.06 111 THR A C 1
ATOM 871 O O . THR A 1 111 ? 8.43 11.453 18.875 1 97.06 111 THR A O 1
ATOM 874 N N . ASP A 1 112 ? 10.602 11.453 18.328 1 93.94 112 ASP A N 1
ATOM 875 C CA . ASP A 1 112 ? 10.758 12.883 18.594 1 93.94 112 ASP A CA 1
ATOM 876 C C . ASP A 1 112 ? 10.484 13.711 17.344 1 93.94 112 ASP A C 1
ATOM 878 O O . ASP A 1 112 ? 11.336 13.805 16.469 1 93.94 112 ASP A O 1
ATOM 882 N N . TYR A 1 113 ? 9.344 14.352 17.328 1 90.62 113 TYR A N 1
ATOM 883 C CA . TYR A 1 113 ? 8.953 15.18 16.203 1 90.62 113 TYR A CA 1
ATOM 884 C C . TYR A 1 113 ? 9.719 16.5 16.203 1 90.62 113 TYR A C 1
ATOM 886 O O . TYR A 1 113 ? 9.766 17.188 15.18 1 90.62 113 TYR A O 1
ATOM 894 N N . THR A 1 114 ? 10.18 16.906 17.391 1 79.56 114 THR A N 1
ATOM 895 C CA . THR A 1 114 ? 10.789 18.219 17.562 1 79.56 114 THR A CA 1
ATOM 896 C C . THR A 1 114 ? 12.273 18.172 17.219 1 79.56 114 THR A C 1
ATOM 898 O O . THR A 1 114 ? 12.969 19.188 17.344 1 79.56 114 THR A O 1
ATOM 901 N N . GLN A 1 115 ? 12.641 17.016 16.922 1 68.5 115 GLN A N 1
ATOM 902 C CA . GLN A 1 115 ? 14.062 16.984 16.578 1 68.5 115 GLN A CA 1
ATOM 903 C C . GLN A 1 115 ? 14.422 18.141 15.641 1 68.5 115 GLN A C 1
ATOM 905 O O . GLN A 1 115 ? 13.734 18.359 14.641 1 68.5 115 GLN A O 1
ATOM 910 N N . ILE A 1 116 ? 15.195 19.016 16.344 1 59.5 116 ILE A N 1
ATOM 911 C CA . ILE A 1 116 ? 15.617 20.266 15.711 1 59.5 116 ILE A CA 1
ATOM 912 C C . ILE A 1 116 ? 16.219 19.953 14.344 1 59.5 116 ILE A C 1
ATOM 914 O O . ILE A 1 116 ? 17.203 19.219 14.234 1 59.5 116 ILE A O 1
ATOM 918 N N . PHE A 1 117 ? 15.344 20.453 13.453 1 65.31 117 PHE A N 1
ATOM 919 C CA . PHE A 1 117 ? 15.844 20.375 12.086 1 65.31 117 PHE A CA 1
ATOM 920 C C . PHE A 1 117 ? 16.781 21.531 11.781 1 65.31 117 PHE A C 1
ATOM 922 O O . PHE A 1 117 ? 16.656 22.609 12.375 1 65.31 117 PHE A O 1
ATOM 929 N N . GLU A 1 118 ? 17.938 21.375 11.383 1 60.5 118 GLU A N 1
ATOM 930 C CA . GLU A 1 118 ? 19.062 22.281 11.164 1 60.5 118 GLU A CA 1
ATOM 931 C C . GLU A 1 118 ? 18.594 23.625 10.602 1 60.5 118 GLU A C 1
ATOM 933 O O . GLU A 1 118 ? 19.25 24.641 10.82 1 60.5 118 GLU A O 1
ATOM 938 N N . ASP A 1 119 ? 17.328 23.641 10.188 1 66.19 119 ASP A N 1
ATOM 939 C CA . ASP A 1 119 ? 17.203 24.812 9.328 1 66.19 119 ASP A CA 1
ATOM 940 C C . ASP A 1 119 ? 16.016 25.688 9.75 1 66.19 119 ASP A C 1
ATOM 942 O O . ASP A 1 119 ? 15.359 26.297 8.898 1 66.19 119 ASP A O 1
ATOM 946 N N . GLY A 1 120 ? 15.812 25.688 11.102 1 82.44 120 GLY A N 1
ATOM 947 C CA . GLY A 1 120 ? 14.75 26.578 11.539 1 82.44 120 GLY A CA 1
ATOM 948 C C . GLY A 1 120 ? 13.367 25.984 11.398 1 82.44 120 GLY A C 1
ATOM 949 O O . GLY A 1 120 ? 12.367 26.656 11.648 1 82.44 120 GLY A O 1
ATOM 950 N N . LEU A 1 121 ? 13.289 24.844 10.914 1 90.69 121 LEU A N 1
ATOM 951 C CA . LEU A 1 121 ? 12.016 24.141 10.805 1 90.69 121 LEU A CA 1
ATOM 952 C C . LEU A 1 121 ? 11.656 23.469 12.125 1 90.69 121 LEU A C 1
ATOM 954 O O . LEU A 1 121 ? 12.5 22.828 12.75 1 90.69 121 LEU A O 1
ATOM 958 N N . HIS A 1 122 ? 10.484 23.812 12.578 1 91.44 122 HIS A N 1
ATOM 959 C CA . HIS A 1 122 ? 9.938 23.172 13.766 1 91.44 122 HIS A CA 1
ATOM 960 C C . HIS A 1 122 ? 8.641 22.422 13.445 1 91.44 122 HIS A C 1
ATOM 962 O O . HIS A 1 122 ? 7.75 22.984 12.805 1 91.44 122 HIS A O 1
ATOM 968 N N . VAL A 1 123 ? 8.648 21.172 13.844 1 94.81 123 VAL A N 1
ATOM 969 C CA . VAL A 1 123 ? 7.445 20.375 13.641 1 94.81 123 VAL A CA 1
ATOM 970 C C . VAL A 1 123 ? 6.984 19.781 14.969 1 94.81 123 VAL A C 1
ATOM 972 O O . VAL A 1 123 ? 7.801 19.281 15.75 1 94.81 123 VAL A O 1
ATOM 975 N N . GLU A 1 124 ? 5.699 19.891 15.203 1 94.38 124 GLU A N 1
ATOM 976 C CA . GLU A 1 124 ? 5.098 19.328 16.406 1 94.38 124 GLU A CA 1
ATOM 977 C C . GLU A 1 124 ? 3.896 18.453 16.078 1 94.38 124 GLU A C 1
ATOM 979 O O . GLU A 1 124 ? 3.084 18.812 15.219 1 94.38 124 GLU A O 1
ATOM 984 N N . ALA A 1 125 ? 3.885 17.281 16.75 1 97 125 ALA A N 1
ATOM 985 C CA . ALA A 1 125 ? 2.701 16.438 16.625 1 97 125 ALA A CA 1
ATOM 986 C C . ALA A 1 125 ? 1.568 16.938 17.516 1 97 125 ALA A C 1
ATOM 988 O O . ALA A 1 125 ? 1.79 17.281 18.688 1 97 125 ALA A O 1
ATOM 989 N N . VAL A 1 126 ? 0.41 17 16.984 1 97.12 126 VAL A N 1
ATOM 990 C CA . VAL A 1 126 ? -0.794 17.406 17.703 1 97.12 126 VAL A CA 1
ATOM 991 C C . VAL A 1 126 ? -1.794 16.25 17.719 1 97.12 126 VAL A C 1
ATOM 993 O O . VAL A 1 126 ? -2.332 15.867 16.672 1 97.12 126 VAL A O 1
ATOM 996 N N . PRO A 1 127 ? -2.086 15.688 18.891 1 96.94 127 PRO A N 1
ATOM 997 C CA . PRO A 1 127 ? -3.061 14.594 18.938 1 96.94 127 PRO A CA 1
ATOM 998 C C . PRO A 1 127 ? -4.414 14.992 18.359 1 96.94 127 PRO A C 1
ATOM 1000 O O . PRO A 1 127 ? -4.875 16.125 18.562 1 96.94 127 PRO A O 1
ATOM 1003 N N . VAL A 1 128 ? -4.988 14.047 17.609 1 97.81 128 VAL A N 1
ATOM 1004 C CA . VAL A 1 128 ? -6.281 14.32 16.984 1 97.81 128 VAL A CA 1
ATOM 1005 C C . VAL A 1 128 ? -7.246 13.172 17.266 1 97.81 128 VAL A C 1
ATOM 1007 O O . VAL A 1 128 ? -6.82 12.086 17.672 1 97.81 128 VAL A O 1
ATOM 1010 N N . LYS A 1 129 ? -8.57 13.414 17.078 1 96 129 LYS A N 1
ATOM 1011 C CA . LYS A 1 129 ? -9.609 12.398 17.188 1 96 129 LYS A CA 1
ATOM 1012 C C . LYS A 1 129 ? -9.852 11.703 15.852 1 96 129 LYS A C 1
ATOM 1014 O O . LYS A 1 129 ? -10.305 12.336 14.891 1 96 129 LYS A O 1
ATOM 1019 N N . HIS A 1 130 ? -9.555 10.461 15.695 1 95.38 130 HIS A N 1
ATOM 1020 C CA . HIS A 1 130 ? -9.727 9.672 14.484 1 95.38 130 HIS A CA 1
ATOM 1021 C C . HIS A 1 130 ? -10.055 8.219 14.812 1 95.38 130 HIS A C 1
ATOM 1023 O O . HIS A 1 130 ? -11.219 7.859 14.953 1 95.38 130 HIS A O 1
ATOM 1029 N N . ALA A 1 131 ? -9.133 7.418 15.078 1 89.62 131 ALA A N 1
ATOM 1030 C CA . ALA A 1 131 ? -9.312 6.023 15.469 1 89.62 131 ALA A CA 1
ATOM 1031 C C . ALA A 1 131 ? -9.023 5.828 16.953 1 89.62 131 ALA A C 1
ATOM 1033 O O . ALA A 1 131 ? -8.062 6.387 17.484 1 89.62 131 ALA A O 1
ATOM 1034 N N . SER A 1 132 ? -9.859 5.098 17.609 1 86.12 132 SER A N 1
ATOM 1035 C CA . SER A 1 132 ? -9.719 4.941 19.047 1 86.12 132 SER A CA 1
ATOM 1036 C C . SER A 1 132 ? -8.648 3.91 19.391 1 86.12 132 SER A C 1
ATOM 1038 O O . SER A 1 132 ? -8.125 3.902 20.516 1 86.12 132 SER A O 1
ATOM 1040 N N . ASP A 1 133 ? -8.281 3.127 18.516 1 89.19 133 ASP A N 1
ATOM 1041 C CA . ASP A 1 133 ? -7.418 1.991 18.812 1 89.19 133 ASP A CA 1
ATOM 1042 C C . ASP A 1 133 ? -5.973 2.275 18.406 1 89.19 133 ASP A C 1
ATOM 1044 O O . ASP A 1 133 ? -5.129 1.381 18.438 1 89.19 133 ASP A O 1
ATOM 1048 N N . MET A 1 134 ? -5.672 3.479 18.016 1 93.56 134 MET A N 1
ATOM 1049 C CA . MET A 1 134 ? -4.297 3.844 17.688 1 93.56 134 MET A CA 1
ATOM 1050 C C . MET A 1 134 ? -4.07 5.34 17.875 1 93.56 134 MET A C 1
ATOM 1052 O O . MET A 1 134 ? -5.027 6.113 17.938 1 93.56 134 MET A O 1
ATOM 1056 N N . LYS A 1 135 ? -2.781 5.695 18.031 1 96.25 135 LYS A N 1
ATOM 1057 C CA . LYS A 1 135 ? -2.42 7.109 18.094 1 96.25 135 LYS A CA 1
ATOM 1058 C C . LYS A 1 135 ? -2.527 7.766 16.719 1 96.25 135 LYS A C 1
ATOM 1060 O O . LYS A 1 135 ? -2.123 7.184 15.719 1 96.25 135 LYS A O 1
ATOM 1065 N N . CYS A 1 136 ? -3.148 8.859 16.672 1 97.94 136 CYS A N 1
ATOM 1066 C CA . CYS A 1 136 ? -3.254 9.688 15.484 1 97.94 136 CYS A CA 1
ATOM 1067 C C . CYS A 1 136 ? -2.889 11.133 15.789 1 97.94 136 CYS A C 1
ATOM 1069 O O . CYS A 1 136 ? -3.254 11.664 16.844 1 97.94 136 CYS A O 1
ATOM 1071 N N . CYS A 1 137 ? -2.127 11.766 14.906 1 98.19 137 CYS A N 1
ATOM 1072 C CA . CYS A 1 137 ? -1.74 13.148 15.172 1 98.19 137 CYS A CA 1
ATOM 1073 C C . CYS A 1 137 ? -1.721 13.969 13.883 1 98.19 137 CYS A C 1
ATOM 1075 O O . CYS A 1 137 ? -1.447 13.43 12.812 1 98.19 137 CYS A O 1
ATOM 1077 N N . GLY A 1 138 ? -2.115 15.219 13.984 1 98.19 138 GLY A N 1
ATOM 1078 C CA . GLY A 1 138 ? -1.736 16.219 13 1 98.19 138 GLY A CA 1
ATOM 1079 C C . GLY A 1 138 ? -0.336 16.766 13.211 1 98.19 138 GLY A C 1
ATOM 1080 O O . GLY A 1 138 ? 0.38 16.312 14.109 1 98.19 138 GLY A O 1
ATOM 1081 N N . LEU A 1 139 ? 0.068 17.688 12.352 1 97.88 139 LEU A N 1
ATOM 1082 C CA . LEU A 1 139 ? 1.391 18.297 12.43 1 97.88 139 LEU A CA 1
ATOM 1083 C C . LEU A 1 139 ? 1.292 19.812 12.398 1 97.88 139 LEU A C 1
ATOM 1085 O O . LEU A 1 139 ? 0.646 20.375 11.516 1 97.88 139 LEU A O 1
ATOM 1089 N N . LEU A 1 140 ? 1.856 20.422 13.398 1 96.88 140 LEU A N 1
ATOM 1090 C CA . LEU A 1 140 ? 2.135 21.844 13.359 1 96.88 140 LEU A CA 1
ATOM 1091 C C . LEU A 1 140 ? 3.533 22.125 12.812 1 96.88 140 LEU A C 1
ATOM 1093 O O . LEU A 1 140 ? 4.531 21.734 13.43 1 96.88 140 LEU A O 1
ATOM 1097 N N . ILE A 1 141 ? 3.596 22.719 11.625 1 95.5 141 ILE A N 1
ATOM 1098 C CA . ILE A 1 141 ? 4.852 22.938 10.906 1 95.5 141 ILE A CA 1
ATOM 1099 C C . ILE A 1 141 ? 5.184 24.422 10.898 1 95.5 141 ILE A C 1
ATOM 1101 O O . ILE A 1 141 ? 4.449 25.234 10.312 1 95.5 141 ILE A O 1
ATOM 1105 N N . CYS A 1 142 ? 6.258 24.766 11.5 1 92.94 142 CYS A N 1
ATOM 1106 C CA . CYS A 1 142 ? 6.652 26.156 11.641 1 92.94 142 CYS A CA 1
ATOM 1107 C C . CYS A 1 142 ? 8.031 26.406 11.039 1 92.94 142 CYS A C 1
ATOM 1109 O O . CYS A 1 142 ? 9 25.719 11.398 1 92.94 142 CYS A O 1
ATOM 1111 N N . ASP A 1 143 ? 8.047 27.234 10.07 1 88.56 143 ASP A N 1
ATOM 1112 C CA . ASP A 1 143 ? 9.359 27.734 9.664 1 88.56 143 ASP A CA 1
ATOM 1113 C C . ASP A 1 143 ? 9.539 29.203 10.039 1 88.56 143 ASP A C 1
ATOM 1115 O O . ASP A 1 143 ? 8.789 29.734 10.859 1 88.56 143 ASP A O 1
ATOM 1119 N N . GLU A 1 144 ? 10.664 29.859 9.633 1 82.88 144 GLU A N 1
ATOM 1120 C CA . GLU A 1 144 ? 10.977 31.219 10.055 1 82.88 144 GLU A CA 1
ATOM 1121 C C . GLU A 1 144 ? 9.906 32.188 9.602 1 82.88 144 GLU A C 1
ATOM 1123 O O . GLU A 1 144 ? 9.734 33.25 10.203 1 82.88 144 GLU A O 1
ATOM 1128 N N . GLU A 1 145 ? 9.039 31.797 8.773 1 86.06 145 GLU A N 1
ATOM 1129 C CA . GLU A 1 145 ? 8.156 32.75 8.133 1 86.06 145 GLU A CA 1
ATOM 1130 C C . GLU A 1 145 ? 6.691 32.469 8.438 1 86.06 145 GLU A C 1
ATOM 1132 O O . GLU A 1 145 ? 5.883 33.375 8.594 1 86.06 145 GLU A O 1
ATOM 1137 N N . GLU A 1 146 ? 6.395 31.219 8.508 1 93.06 146 GLU A N 1
ATOM 1138 C CA . GLU A 1 146 ? 4.977 30.891 8.617 1 93.06 146 GLU A CA 1
ATOM 1139 C C . GLU A 1 146 ? 4.77 29.594 9.398 1 93.06 146 GLU A C 1
ATOM 1141 O O . GLU A 1 146 ? 5.715 28.828 9.602 1 93.06 146 GLU A O 1
ATOM 1146 N N . THR A 1 147 ? 3.531 29.516 9.969 1 96 147 THR A N 1
ATOM 1147 C CA . THR A 1 147 ? 3.066 28.312 10.633 1 96 147 THR A CA 1
ATOM 1148 C C . THR A 1 147 ? 1.902 27.688 9.867 1 96 147 THR A C 1
ATOM 1150 O O . THR A 1 147 ? 0.952 28.375 9.5 1 96 147 THR A O 1
ATOM 1153 N N . THR A 1 148 ? 2.035 26.406 9.578 1 97.5 148 THR A N 1
ATOM 1154 C CA . THR A 1 148 ? 1.016 25.625 8.875 1 97.5 148 THR A CA 1
ATOM 1155 C C . THR A 1 148 ? 0.571 24.438 9.711 1 97.5 148 THR A C 1
ATOM 1157 O O . THR A 1 148 ? 1.397 23.766 10.336 1 97.5 148 THR A O 1
ATOM 1160 N N . TYR A 1 149 ? -0.747 24.234 9.766 1 98.38 149 TYR A N 1
ATOM 1161 C CA . TYR A 1 149 ? -1.267 23.062 10.461 1 98.38 149 TYR A CA 1
ATOM 1162 C C . TYR A 1 149 ? -1.821 22.031 9.469 1 98.38 149 TYR A C 1
ATOM 1164 O O . TYR A 1 149 ? -2.596 22.391 8.578 1 98.38 149 TYR A O 1
ATOM 1172 N N . PHE A 1 150 ? -1.403 20.797 9.547 1 98.69 150 PHE A N 1
ATOM 1173 C CA . PHE A 1 150 ? -1.876 19.641 8.805 1 98.69 150 PHE A CA 1
ATOM 1174 C C . PHE A 1 150 ? -2.613 18.672 9.727 1 98.69 150 PHE A C 1
ATOM 1176 O O . PHE A 1 150 ? -2 18.047 10.594 1 98.69 150 PHE A O 1
ATOM 1183 N N . SER A 1 151 ? -3.834 18.453 9.5 1 98.56 151 SER A N 1
ATOM 1184 C CA . SER A 1 151 ? -4.652 17.75 10.492 1 98.56 151 SER A CA 1
ATOM 1185 C C . SER A 1 151 ? -4.5 16.25 10.375 1 98.56 151 SER A C 1
ATOM 1187 O O . SER A 1 151 ? -4.855 15.5 11.289 1 98.56 151 SER A O 1
ATOM 1189 N N . ALA A 1 152 ? -3.992 15.773 9.188 1 97.44 152 ALA A N 1
ATOM 1190 C CA . ALA A 1 152 ? -4.133 14.359 8.852 1 97.44 152 ALA A CA 1
ATOM 1191 C C . ALA A 1 152 ? -5.594 13.93 8.883 1 97.44 152 ALA A C 1
ATOM 1193 O O . ALA A 1 152 ? -6.453 14.594 8.297 1 97.44 152 ALA A O 1
ATOM 1194 N N . ASP A 1 153 ? -5.883 12.68 9.398 1 97.88 153 ASP A N 1
ATOM 1195 C CA . ASP A 1 153 ? -7.262 12.266 9.609 1 97.88 153 ASP A CA 1
ATOM 1196 C C . ASP A 1 153 ? -7.777 12.734 10.969 1 97.88 153 ASP A C 1
ATOM 1198 O O . ASP A 1 153 ? -7.23 12.359 12.008 1 97.88 153 ASP A O 1
ATOM 1202 N N . ALA A 1 154 ? -8.75 13.57 10.938 1 97.38 154 ALA A N 1
ATOM 1203 C CA . ALA A 1 154 ? -9.266 14.141 12.18 1 97.38 154 ALA A CA 1
ATOM 1204 C C . ALA A 1 154 ? -10.742 14.484 12.047 1 97.38 154 ALA A C 1
ATOM 1206 O O . ALA A 1 154 ? -11.164 15.102 11.07 1 97.38 154 ALA A O 1
ATOM 1207 N N . SER A 1 155 ? -11.5 14.117 13.055 1 95.69 155 SER A N 1
ATOM 1208 C CA . SER A 1 155 ? -12.93 14.398 13.031 1 95.69 155 SER A CA 1
ATOM 1209 C C . SER A 1 155 ? -13.219 15.82 13.5 1 95.69 155 SER A C 1
ATOM 1211 O O . SER A 1 155 ? -14.289 16.375 13.211 1 95.69 155 SER A O 1
ATOM 1213 N N . GLU A 1 156 ? -12.258 16.375 14.227 1 95.62 156 GLU A N 1
ATOM 1214 C CA . GLU A 1 156 ? -12.414 17.703 14.828 1 95.62 156 GLU A CA 1
ATOM 1215 C C . GLU A 1 156 ? -11.133 18.516 14.719 1 95.62 156 GLU A C 1
ATOM 1217 O O . GLU A 1 156 ? -10.055 17.953 14.484 1 95.62 156 GLU A O 1
ATOM 1222 N N . LEU A 1 157 ? -11.312 19.766 14.766 1 97.56 157 LEU A N 1
ATOM 1223 C CA . LEU A 1 157 ? -10.188 20.672 14.883 1 97.56 157 LEU A CA 1
ATOM 1224 C C . LEU A 1 157 ? -9.883 20.984 16.344 1 97.56 157 LEU A C 1
ATOM 1226 O O . LEU A 1 157 ? -10.75 21.453 17.078 1 97.56 157 LEU A O 1
ATOM 1230 N N . PRO A 1 158 ? -8.68 20.688 16.766 1 97.69 158 PRO A N 1
ATOM 1231 C CA . PRO A 1 158 ? -8.367 21.031 18.156 1 97.69 158 PRO A CA 1
ATOM 1232 C C . PRO A 1 158 ? -8.578 22.5 18.453 1 97.69 158 PRO A C 1
ATOM 1234 O O . PRO A 1 158 ? -8.242 23.359 17.641 1 97.69 158 PRO A O 1
ATOM 1237 N N . ASN A 1 159 ? -9.062 22.797 19.672 1 97.19 159 ASN A N 1
ATOM 1238 C CA . ASN A 1 159 ? -9.422 24.156 20.062 1 97.19 159 ASN A CA 1
ATOM 1239 C C . ASN A 1 159 ? -8.219 25.078 20.016 1 97.19 159 ASN A C 1
ATOM 1241 O O . ASN A 1 159 ? -8.336 26.234 19.609 1 97.19 159 ASN A O 1
ATOM 1245 N N . ASN A 1 160 ? -7.152 24.609 20.484 1 97.5 160 ASN A N 1
ATOM 1246 C CA . ASN A 1 160 ? -5.953 25.453 20.5 1 97.5 160 ASN A CA 1
ATOM 1247 C C . ASN A 1 160 ? -5.531 25.828 19.078 1 97.5 160 ASN A C 1
ATOM 1249 O O . ASN A 1 160 ? -5.086 26.953 18.844 1 97.5 160 ASN A O 1
ATOM 1253 N N . ILE A 1 161 ? -5.621 24.938 18.141 1 98.31 161 ILE A N 1
ATOM 1254 C CA . ILE A 1 161 ? -5.285 25.203 16.75 1 98.31 161 ILE A CA 1
ATOM 1255 C C . ILE A 1 161 ? -6.238 26.25 16.188 1 98.31 161 ILE A C 1
ATOM 1257 O O . ILE A 1 161 ? -5.809 27.203 15.531 1 98.31 161 ILE A O 1
ATOM 1261 N N . LEU A 1 162 ? -7.516 26.016 16.453 1 98 162 LEU A N 1
ATOM 1262 C CA . LEU A 1 162 ? -8.523 26.953 15.984 1 98 162 LEU A CA 1
ATOM 1263 C C . LEU A 1 162 ? -8.258 28.359 16.516 1 98 162 LEU A C 1
ATOM 1265 O O . LEU A 1 162 ? -8.289 29.328 15.758 1 98 162 LEU A O 1
ATOM 1269 N N . GLN A 1 163 ? -8.008 28.484 17.75 1 97.81 163 GLN A N 1
ATOM 1270 C CA . GLN A 1 163 ? -7.766 29.781 18.375 1 97.81 163 GLN A CA 1
ATOM 1271 C C . GLN A 1 163 ? -6.52 30.438 17.797 1 97.81 163 GLN A C 1
ATOM 1273 O O . GLN A 1 163 ? -6.531 31.641 17.5 1 97.81 163 GLN A O 1
ATOM 1278 N N . GLU A 1 164 ? -5.465 29.672 17.688 1 97.81 164 GLU A N 1
ATOM 1279 C CA . GLU A 1 164 ? -4.227 30.219 17.125 1 97.81 164 GLU A CA 1
ATOM 1280 C C . GLU A 1 164 ? -4.422 30.656 15.688 1 97.81 164 GLU A C 1
ATOM 1282 O O . GLU A 1 164 ? -3.816 31.625 15.242 1 97.81 164 GLU A O 1
ATOM 1287 N N . PHE A 1 165 ? -5.184 29.953 14.953 1 98.19 165 PHE A N 1
ATOM 1288 C CA . PHE A 1 165 ? -5.508 30.328 13.586 1 98.19 165 PHE A CA 1
ATOM 1289 C C . PHE A 1 165 ? -6.266 31.656 13.555 1 98.19 165 PHE A C 1
ATOM 1291 O O . PHE A 1 165 ? -5.93 32.562 12.781 1 98.19 165 PHE A O 1
ATOM 1298 N N . LYS A 1 166 ? -7.242 31.797 14.414 1 96.62 166 LYS A N 1
ATOM 1299 C CA . LYS A 1 166 ? -8.047 33.031 14.5 1 96.62 166 LYS A CA 1
ATOM 1300 C C . LYS A 1 166 ? -7.195 34.219 14.898 1 96.62 166 LYS A C 1
ATOM 1302 O O . LYS A 1 166 ? -7.461 35.344 14.477 1 96.62 166 LYS A O 1
ATOM 1307 N N . GLN A 1 167 ? -6.176 33.969 15.664 1 96.75 167 GLN A N 1
ATOM 1308 C CA . GLN A 1 167 ? -5.285 35 16.141 1 96.75 167 GLN A CA 1
ATOM 1309 C C . GLN A 1 167 ? -4.227 35.344 15.086 1 96.75 167 GLN A C 1
ATOM 1311 O O . GLN A 1 167 ? -3.424 36.25 15.281 1 96.75 167 GLN A O 1
ATOM 1316 N N . GLY A 1 168 ? -4.16 34.594 14.062 1 95.56 168 GLY A N 1
ATOM 1317 C CA . GLY A 1 168 ? -3.221 34.875 12.992 1 95.56 168 GLY A CA 1
ATOM 1318 C C . GLY A 1 168 ? -1.864 34.219 13.203 1 95.56 168 GLY A C 1
ATOM 1319 O O . GLY A 1 168 ? -0.934 34.469 12.43 1 95.56 168 GLY A O 1
ATOM 1320 N N . LYS A 1 169 ? -1.751 33.406 14.203 1 96.56 169 LYS A N 1
ATOM 1321 C CA . LYS A 1 169 ? -0.492 32.719 14.492 1 96.56 169 LYS A CA 1
ATOM 1322 C C . LYS A 1 169 ? -0.267 31.562 13.539 1 96.56 169 LYS A C 1
ATOM 1324 O O . LYS A 1 169 ? 0.876 31.203 13.258 1 96.56 169 LYS A O 1
ATOM 1329 N N . ILE A 1 170 ? -1.298 30.891 13.164 1 97.62 170 ILE A N 1
ATOM 1330 C CA . ILE A 1 170 ? -1.282 29.891 12.109 1 97.62 170 ILE A CA 1
ATOM 1331 C C . ILE A 1 170 ? -1.821 30.484 10.812 1 97.62 170 ILE A C 1
ATOM 1333 O O . ILE A 1 170 ? -2.943 31 10.773 1 97.62 170 ILE A O 1
ATOM 1337 N N . GLN A 1 171 ? -1.046 30.453 9.797 1 97.19 171 GLN A N 1
ATOM 1338 C CA . GLN A 1 171 ? -1.402 31.141 8.562 1 97.19 171 GLN A CA 1
ATOM 1339 C C . GLN A 1 171 ? -2.27 30.25 7.672 1 97.19 171 GLN A C 1
ATOM 1341 O O . GLN A 1 171 ? -3.121 30.75 6.93 1 97.19 171 GLN A O 1
ATOM 1346 N N . THR A 1 172 ? -2.012 28.953 7.715 1 97.81 172 THR A N 1
ATOM 1347 C CA . THR A 1 172 ? -2.707 28.031 6.824 1 97.81 172 THR A CA 1
ATOM 1348 C C . THR A 1 172 ? -3.059 26.734 7.551 1 97.81 172 THR A C 1
ATOM 1350 O O . THR A 1 172 ? -2.277 26.234 8.367 1 97.81 172 THR A O 1
ATOM 1353 N N . ILE A 1 173 ? -4.223 26.219 7.242 1 98.44 173 ILE A N 1
ATOM 1354 C CA . ILE A 1 173 ? -4.648 24.922 7.754 1 98.44 173 ILE A CA 1
ATOM 1355 C C . ILE A 1 173 ? -4.992 23.984 6.594 1 98.44 173 ILE A C 1
ATOM 1357 O O . ILE A 1 173 ? -5.703 24.391 5.664 1 98.44 173 ILE A O 1
ATOM 1361 N N . TYR A 1 174 ? -4.418 22.859 6.547 1 98.62 174 TYR A N 1
ATOM 1362 C CA . TYR A 1 174 ? -4.887 21.719 5.754 1 98.62 174 TYR A CA 1
ATOM 1363 C C . TYR A 1 174 ? -5.699 20.75 6.605 1 98.62 174 TYR A C 1
ATOM 1365 O O . TYR A 1 174 ? -5.172 20.172 7.551 1 98.62 174 TYR A O 1
ATOM 1373 N N . HIS A 1 175 ? -6.953 20.547 6.297 1 98.44 175 HIS A N 1
ATOM 1374 C CA . HIS A 1 175 ? -7.797 19.797 7.219 1 98.44 175 HIS A CA 1
ATOM 1375 C C . HIS A 1 175 ? -8.547 18.688 6.496 1 98.44 175 HIS A C 1
ATOM 1377 O O . HIS A 1 175 ? -8.984 18.859 5.359 1 98.44 175 HIS A O 1
ATOM 1383 N N . ASP A 1 176 ? -8.688 17.609 7.156 1 97.69 176 ASP A N 1
ATOM 1384 C CA . ASP A 1 176 ? -9.508 16.453 6.762 1 97.69 176 ASP A CA 1
ATOM 1385 C C . ASP A 1 176 ? -10.93 16.891 6.418 1 97.69 176 ASP A C 1
ATOM 1387 O O . ASP A 1 176 ? -11.578 17.594 7.199 1 97.69 176 ASP A O 1
ATOM 1391 N N . CYS A 1 177 ? -11.336 16.547 5.227 1 94.94 177 CYS A N 1
ATOM 1392 C CA . CYS A 1 177 ? -12.703 16.812 4.801 1 94.94 177 CYS A CA 1
ATOM 1393 C C . CYS A 1 177 ? -13.25 15.672 3.957 1 94.94 177 CYS A C 1
ATOM 1395 O O . CYS A 1 177 ? -12.758 15.414 2.857 1 94.94 177 CYS A O 1
ATOM 1397 N N . THR A 1 178 ? -14.172 14.938 4.324 1 82.12 178 THR A N 1
ATOM 1398 C CA . THR A 1 178 ? -14.641 13.797 3.543 1 82.12 178 THR A CA 1
ATOM 1399 C C . THR A 1 178 ? -16.125 13.938 3.229 1 82.12 178 THR A C 1
ATOM 1401 O O . THR A 1 178 ? -16.531 13.906 2.062 1 82.12 178 THR A O 1
ATOM 1404 N N . PHE A 1 179 ? -17.094 13.602 3.967 1 80.56 179 PHE A N 1
ATOM 1405 C CA . PHE A 1 179 ? -18.531 13.641 3.705 1 80.56 179 PHE A CA 1
ATOM 1406 C C . PHE A 1 179 ? -19.078 15.039 3.938 1 80.56 179 PHE A C 1
ATOM 1408 O O . PHE A 1 179 ? -18.562 15.789 4.766 1 80.56 179 PHE A O 1
ATOM 1415 N N . LEU A 1 180 ? -20.062 15.344 3.105 1 76.56 180 LEU A N 1
ATOM 1416 C CA . LEU A 1 180 ? -20.594 16.703 3.131 1 76.56 180 LEU A CA 1
ATOM 1417 C C . LEU A 1 180 ? -21.422 16.938 4.387 1 76.56 180 LEU A C 1
ATOM 1419 O O . LEU A 1 180 ? -21.312 17.984 5.023 1 76.56 180 LEU A O 1
ATOM 1423 N N . THR A 1 181 ? -22.328 15.984 4.695 1 77.62 181 THR A N 1
ATOM 1424 C CA . THR A 1 181 ? -23.266 16.312 5.762 1 77.62 181 THR A CA 1
ATOM 1425 C C . THR A 1 181 ? -23.281 15.227 6.824 1 77.62 181 THR A C 1
ATOM 1427 O O . THR A 1 181 ? -23.938 15.367 7.855 1 77.62 181 THR A O 1
ATOM 1430 N N . LYS A 1 182 ? -22.578 14.219 6.625 1 78.06 182 LYS A N 1
ATOM 1431 C CA . LYS A 1 182 ? -22.641 13.109 7.57 1 78.06 182 LYS A CA 1
ATOM 1432 C C . LYS A 1 182 ? -21.562 13.242 8.648 1 78.06 182 LYS A C 1
ATOM 1434 O O . LYS A 1 182 ? -20.391 13.469 8.344 1 78.06 182 LYS A O 1
ATOM 1439 N N . GLU A 1 183 ? -22.078 13.242 9.883 1 83.69 183 GLU A N 1
ATOM 1440 C CA . GLU A 1 183 ? -21.109 13.266 10.977 1 83.69 183 GLU A CA 1
ATOM 1441 C C . GLU A 1 183 ? -20.375 11.93 11.086 1 83.69 183 GLU A C 1
ATOM 1443 O O . GLU A 1 183 ? -20.969 10.867 10.875 1 83.69 183 GLU A O 1
ATOM 1448 N N . SER A 1 184 ? -19.156 12.031 11.281 1 88 184 SER A N 1
ATOM 1449 C CA . SER A 1 184 ? -18.266 10.883 11.453 1 88 184 SER A CA 1
ATOM 1450 C C . SER A 1 184 ? -17.391 11.039 12.688 1 88 184 SER A C 1
ATOM 1452 O O . SER A 1 184 ? -16.938 12.141 12.9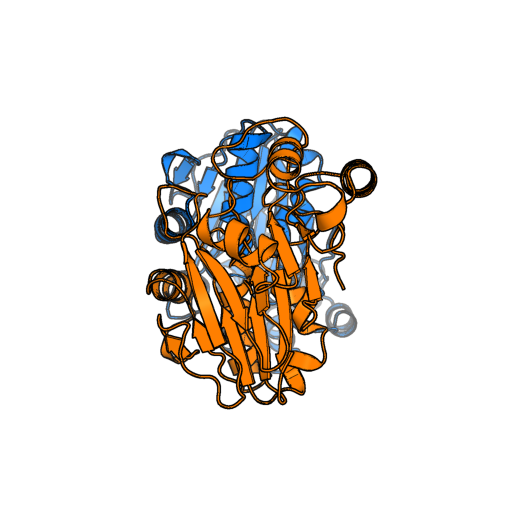92 1 88 184 SER A O 1
ATOM 1454 N N . PRO A 1 185 ? -17.297 10.023 13.391 1 89.5 185 PRO A N 1
ATOM 1455 C CA . PRO A 1 185 ? -16.391 10.078 14.539 1 89.5 185 PRO A CA 1
ATOM 1456 C C . PRO A 1 185 ? -14.914 10.148 14.133 1 89.5 185 PRO A C 1
ATOM 1458 O O . PRO A 1 185 ? -14.055 10.461 14.953 1 89.5 185 PRO A O 1
ATOM 1461 N N . SER A 1 186 ? -14.641 9.875 12.914 1 94.38 186 SER A N 1
ATOM 1462 C CA . SER A 1 186 ? -13.25 9.688 12.539 1 94.38 186 SER A CA 1
ATOM 1463 C C . SER A 1 186 ? -12.797 10.727 11.523 1 94.38 186 SER A C 1
ATOM 1465 O O . SER A 1 186 ? -11.602 10.898 11.289 1 94.38 186 SER A O 1
ATOM 1467 N N . HIS A 1 187 ? -13.758 11.383 10.906 1 96.25 187 HIS A N 1
ATOM 1468 C CA . HIS A 1 187 ? -13.43 12.359 9.875 1 96.25 187 HIS A CA 1
ATOM 1469 C C . HIS A 1 187 ? -14.305 13.602 10 1 96.25 187 HIS A C 1
ATOM 1471 O O . HIS A 1 187 ? -15.398 13.547 10.578 1 96.25 187 HIS A O 1
ATOM 1477 N N . CYS A 1 188 ? -13.891 14.68 9.453 1 96.31 188 CYS A N 1
ATOM 1478 C CA . CYS A 1 188 ? -14.57 15.969 9.562 1 96.31 188 CYS A CA 1
ATOM 1479 C C . CYS A 1 188 ? -15.438 16.234 8.344 1 96.31 188 CYS A C 1
ATOM 1481 O O . CYS A 1 188 ? -14.953 16.172 7.207 1 96.31 188 CYS A O 1
ATOM 1483 N N . SER A 1 189 ? -16.688 16.578 8.586 1 94.75 189 SER A N 1
ATOM 1484 C CA . SER A 1 189 ? -17.578 16.906 7.477 1 94.75 189 SER A CA 1
ATOM 1485 C C . SER A 1 189 ? -17.422 18.359 7.062 1 94.75 189 SER A C 1
ATOM 1487 O O . SER A 1 189 ? -16.922 19.188 7.84 1 94.75 189 SER A O 1
ATOM 1489 N N . LEU A 1 190 ? -17.828 18.625 5.84 1 95.06 190 LEU A N 1
ATOM 1490 C CA . LEU A 1 190 ? -17.828 20.016 5.391 1 95.06 190 LEU A CA 1
ATOM 1491 C C . LEU A 1 190 ? -18.703 20.875 6.285 1 95.06 190 LEU A C 1
ATOM 1493 O O . LEU A 1 190 ? -18.375 22.031 6.566 1 95.06 190 LEU A O 1
ATOM 1497 N N . LYS A 1 191 ? -19.828 20.344 6.691 1 93.94 191 LYS A N 1
ATOM 1498 C CA . LYS A 1 191 ? -20.734 21.047 7.598 1 93.94 191 LYS A CA 1
ATOM 1499 C C . LYS A 1 191 ? -20 21.484 8.867 1 93.94 191 LYS A C 1
ATOM 1501 O O . LYS A 1 191 ? -20.109 22.641 9.281 1 93.94 191 LYS A O 1
ATOM 1506 N N . ARG A 1 192 ? -19.312 20.594 9.469 1 94.88 192 ARG A N 1
ATOM 1507 C CA . ARG A 1 192 ? -18.578 20.875 10.695 1 94.88 192 ARG A CA 1
ATOM 1508 C C . ARG A 1 192 ? -17.484 21.906 10.453 1 94.88 192 ARG A C 1
ATOM 1510 O O . ARG A 1 192 ? -17.25 22.797 11.281 1 94.88 192 ARG A O 1
ATOM 1517 N N . LEU A 1 193 ? -16.828 21.734 9.352 1 95.81 193 LEU A N 1
ATOM 1518 C CA . LEU A 1 193 ? -15.789 22.703 8.992 1 95.81 193 LEU A CA 1
ATOM 1519 C C . LEU A 1 193 ? -16.359 24.109 8.914 1 95.81 193 LEU A C 1
ATOM 1521 O O . LEU A 1 193 ? -15.719 25.078 9.359 1 95.81 193 LEU A O 1
ATOM 1525 N N . CYS A 1 194 ? -17.5 24.266 8.336 1 95.81 194 CYS A N 1
ATOM 1526 C CA . CYS A 1 194 ? -18.172 25.562 8.211 1 95.81 194 CYS A CA 1
ATOM 1527 C C . CYS A 1 194 ? -18.5 26.141 9.586 1 95.81 194 CYS A C 1
ATOM 1529 O O . CYS A 1 194 ? -18.578 27.359 9.742 1 95.81 194 CYS A O 1
ATOM 1531 N N . GLU A 1 195 ? -18.672 25.266 10.523 1 95.75 195 GLU A N 1
ATOM 1532 C CA . GLU A 1 195 ? -18.969 25.719 11.883 1 95.75 195 GLU A CA 1
ATOM 1533 C C . GLU A 1 195 ? -17.719 26.281 12.547 1 95.75 195 GLU A C 1
ATOM 1535 O O . GLU A 1 195 ? -17.812 27.156 13.43 1 95.75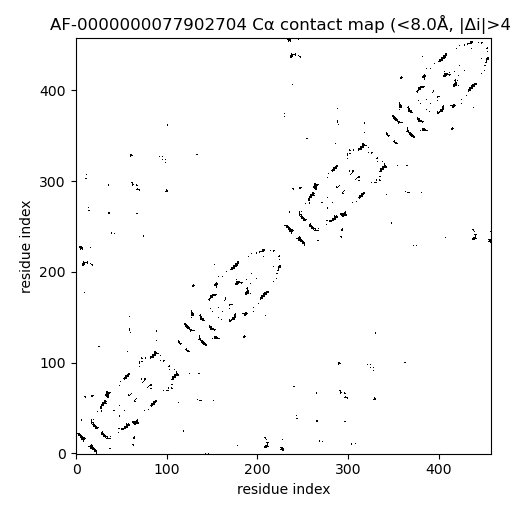 195 GLU A O 1
ATOM 1540 N N . TYR A 1 196 ? -16.578 25.812 12.172 1 96.81 196 TYR A N 1
ATOM 1541 C CA . TYR A 1 196 ? -15.328 26.25 12.789 1 96.81 196 TYR A CA 1
ATOM 1542 C C . TYR A 1 196 ? -14.914 27.625 12.281 1 96.81 196 TYR A C 1
ATOM 1544 O O . TYR A 1 196 ? -14.383 28.438 13.039 1 96.81 196 TYR A O 1
ATOM 1552 N N . PHE A 1 197 ? -15.18 27.859 10.984 1 97.38 197 PHE A N 1
ATOM 1553 C CA . PHE A 1 197 ? -14.547 29.016 10.344 1 97.38 197 PHE A CA 1
ATOM 1554 C C . PHE A 1 197 ? -15.602 29.953 9.773 1 97.38 197 PHE A C 1
ATOM 1556 O O . PHE A 1 197 ? -16.469 29.531 9.008 1 97.38 197 PHE A O 1
ATOM 1563 N N . LEU A 1 198 ? -15.445 31.234 10.062 1 96.31 198 LEU A N 1
ATOM 1564 C CA . LEU A 1 198 ? -16.234 32.25 9.391 1 96.31 198 LEU A CA 1
ATOM 1565 C C . LEU A 1 198 ? -15.812 32.406 7.926 1 96.31 198 LEU A C 1
ATOM 1567 O O . LEU A 1 198 ? -14.672 32.094 7.57 1 96.31 198 LEU A O 1
ATOM 1571 N N . PRO A 1 199 ? -16.703 32.844 7.113 1 96.81 199 PRO A N 1
ATOM 1572 C CA . PRO A 1 199 ? -16.422 32.906 5.676 1 96.81 199 PRO A CA 1
ATOM 1573 C C . PRO A 1 199 ? -15.117 33.656 5.359 1 96.81 199 PRO A C 1
ATOM 1575 O O . PRO A 1 199 ? -14.375 33.25 4.469 1 96.81 199 PRO A O 1
ATOM 1578 N N . GLU A 1 200 ? -14.82 34.656 6.094 1 95.69 200 GLU A N 1
ATOM 1579 C CA . GLU A 1 200 ? -13.672 35.531 5.793 1 95.69 200 GLU A CA 1
ATOM 1580 C C . GLU A 1 200 ? -12.359 34.781 6.059 1 95.69 200 GLU A C 1
ATOM 1582 O O . GLU A 1 200 ? -11.297 35.219 5.602 1 95.69 200 GLU A O 1
ATOM 1587 N N . MET A 1 201 ? -12.391 33.656 6.809 1 96.75 201 MET A N 1
ATOM 1588 C CA . MET A 1 201 ? -11.188 32.906 7.18 1 96.75 201 MET A CA 1
ATOM 1589 C C . MET A 1 201 ? -11 31.688 6.297 1 96.75 201 MET A C 1
ATOM 1591 O O . MET A 1 201 ? -9.922 31.094 6.277 1 96.75 201 MET A O 1
ATOM 1595 N N . ARG A 1 202 ? -11.969 31.328 5.512 1 98.31 202 ARG A N 1
ATOM 1596 C CA . ARG A 1 202 ? -12.039 30.016 4.883 1 98.31 202 ARG A CA 1
ATOM 1597 C C . ARG A 1 202 ? -11.078 29.922 3.703 1 98.31 202 ARG A C 1
ATOM 1599 O O . ARG A 1 202 ? -10.695 28.828 3.295 1 98.31 202 ARG A O 1
ATOM 1606 N N . SER A 1 203 ? -10.609 31.078 3.148 1 97.75 203 SER A N 1
ATOM 1607 C CA . SER A 1 203 ? -9.68 31.078 2.021 1 97.75 203 SER A CA 1
ATOM 1608 C C . SER A 1 203 ? -8.305 30.562 2.434 1 97.75 203 SER A C 1
ATOM 1610 O O . SER A 1 203 ? -7.484 30.219 1.581 1 97.75 203 SER A O 1
ATOM 1612 N N . ARG A 1 204 ? -7.969 30.484 3.738 1 97.62 204 ARG A N 1
ATOM 1613 C CA . ARG A 1 204 ? -6.684 30.016 4.246 1 97.62 204 ARG A CA 1
ATOM 1614 C C . ARG A 1 204 ? -6.785 28.578 4.754 1 97.62 204 ARG A C 1
ATOM 1616 O O . ARG A 1 204 ? -5.848 28.062 5.363 1 97.62 204 ARG A O 1
ATOM 1623 N N . VAL A 1 205 ? -7.938 27.922 4.5 1 98.44 205 VAL A N 1
ATOM 1624 C CA . VAL A 1 205 ? -8.172 26.547 4.906 1 98.44 205 VAL A CA 1
ATOM 1625 C C . VAL A 1 205 ? -8.297 25.656 3.67 1 98.44 205 VAL A C 1
ATOM 1627 O O . VAL A 1 205 ? -9.172 25.875 2.826 1 98.44 205 VAL A O 1
ATOM 1630 N N . TYR A 1 206 ? -7.449 24.672 3.576 1 98.38 206 TYR A N 1
ATOM 1631 C CA . TYR A 1 206 ? -7.41 23.734 2.461 1 98.38 206 TYR A CA 1
ATOM 1632 C C . TYR A 1 206 ? -7.957 22.375 2.875 1 98.38 206 TYR A C 1
ATOM 1634 O O . TYR A 1 206 ? -7.449 21.75 3.812 1 98.38 206 TYR A O 1
ATOM 1642 N N . CYS A 1 207 ? -8.953 21.891 2.096 1 98 207 CYS A N 1
ATOM 1643 C CA . CYS A 1 207 ? -9.555 20.594 2.371 1 98 207 CYS A CA 1
ATOM 1644 C C . CYS A 1 207 ? -8.805 19.484 1.654 1 98 207 CYS A C 1
ATOM 1646 O O . CYS A 1 207 ? -8.383 19.641 0.51 1 98 207 CYS A O 1
ATOM 1648 N N . MET A 1 208 ? -8.672 18.375 2.365 1 97.56 208 MET A N 1
ATOM 1649 C CA . MET A 1 208 ? -7.98 17.203 1.85 1 97.56 208 MET A CA 1
ATOM 1650 C C . MET A 1 208 ? -8.711 15.93 2.248 1 97.56 208 MET A C 1
ATOM 1652 O O . MET A 1 208 ? -9.734 15.977 2.93 1 97.56 208 MET A O 1
ATOM 1656 N N . HIS A 1 209 ? -8.188 14.711 1.748 1 97.56 209 HIS A N 1
ATOM 1657 C CA . HIS A 1 209 ? -8.648 13.391 2.17 1 97.56 209 HIS A CA 1
ATOM 1658 C C . HIS A 1 209 ? -10.078 13.141 1.712 1 97.56 209 HIS A C 1
ATOM 1660 O O . HIS A 1 209 ? -10.938 12.773 2.518 1 97.56 209 HIS A O 1
ATOM 1666 N N . PHE A 1 210 ? -10.383 13.234 0.475 1 96.06 210 PHE A N 1
ATOM 1667 C CA . PHE A 1 210 ? -11.719 13.234 -0.107 1 96.06 210 PHE A CA 1
ATOM 1668 C C . PHE A 1 210 ? -12.227 11.812 -0.294 1 96.06 210 PHE A C 1
ATOM 1670 O O . PHE A 1 210 ? -11.531 10.969 -0.867 1 96.06 210 PHE A O 1
ATOM 1677 N N . GLY A 1 211 ? -13.461 11.555 0.176 1 93.5 211 GLY A N 1
ATOM 1678 C CA . GLY A 1 211 ? -14.125 10.273 -0.02 1 93.5 211 GLY A CA 1
ATOM 1679 C C . GLY A 1 211 ? -15.047 10.258 -1.221 1 93.5 211 GLY A C 1
ATOM 1680 O O . GLY A 1 211 ? -15.836 9.32 -1.391 1 93.5 211 GLY A O 1
ATOM 1681 N N . GLY A 1 212 ? -15.016 11.328 -2.006 1 91.88 212 GLY A N 1
ATOM 1682 C CA . GLY A 1 212 ? -15.867 11.523 -3.172 1 91.88 212 GLY A CA 1
ATOM 1683 C C . GLY A 1 212 ? -15.602 12.828 -3.896 1 91.88 212 GLY A C 1
ATOM 1684 O O . GLY A 1 212 ? -14.648 13.539 -3.572 1 91.88 212 GLY A O 1
ATOM 1685 N N . ASP A 1 213 ? -16.453 12.992 -4.887 1 90.25 213 ASP A N 1
ATOM 1686 C CA . ASP A 1 213 ? -16.312 14.195 -5.691 1 90.25 213 ASP A CA 1
ATOM 1687 C C . ASP A 1 213 ? -17.234 15.305 -5.195 1 90.25 213 ASP A C 1
ATOM 1689 O O . ASP A 1 213 ? -18.406 15.352 -5.559 1 90.25 213 ASP A O 1
ATOM 1693 N N . PHE A 1 214 ? -16.688 16.234 -4.449 1 92.44 214 PHE A N 1
ATOM 1694 C CA . PHE A 1 214 ? -17.5 17.328 -3.924 1 92.44 214 PHE A CA 1
ATOM 1695 C C . PHE A 1 214 ? -16.672 18.609 -3.789 1 92.44 214 PHE A C 1
ATOM 1697 O O . PHE A 1 214 ? -16.859 19.375 -2.846 1 92.44 214 PHE A O 1
ATOM 1704 N N . GLU A 1 215 ? -15.734 18.656 -4.605 1 93.25 215 GLU A N 1
ATOM 1705 C CA . GLU A 1 215 ? -14.852 19.828 -4.621 1 93.25 215 GLU A CA 1
ATOM 1706 C C . GLU A 1 215 ? -15.633 21.109 -4.82 1 93.25 215 GLU A C 1
ATOM 1708 O O . GLU A 1 215 ? -15.312 22.141 -4.215 1 93.25 215 GLU A O 1
ATOM 1713 N N . ASN A 1 216 ? -16.609 21.062 -5.688 1 94.81 216 ASN A N 1
ATOM 1714 C CA . ASN A 1 216 ? -17.406 22.25 -5.961 1 94.81 216 ASN A CA 1
ATOM 1715 C C . ASN A 1 216 ? -18.109 22.75 -4.707 1 94.81 216 ASN A C 1
ATOM 1717 O O . ASN A 1 216 ? -18.234 23.969 -4.504 1 94.81 216 ASN A O 1
ATOM 1721 N N . GLN A 1 217 ? -18.625 21.859 -3.938 1 95.94 217 GLN A N 1
ATOM 1722 C CA . GLN A 1 217 ? -19.297 22.234 -2.699 1 95.94 217 GLN A CA 1
ATOM 1723 C C . GLN A 1 217 ? -18.328 22.875 -1.715 1 95.94 217 GLN A C 1
ATOM 1725 O O . GLN A 1 217 ? -18.672 23.828 -1.013 1 95.94 217 GLN A O 1
ATOM 1730 N N . ILE A 1 218 ? -17.109 22.359 -1.695 1 96.94 218 ILE A N 1
ATOM 1731 C CA . ILE A 1 218 ? -16.078 22.906 -0.821 1 96.94 218 ILE A CA 1
ATOM 1732 C C . ILE A 1 218 ? -15.758 24.344 -1.229 1 96.94 218 ILE A C 1
ATOM 1734 O O . ILE A 1 218 ? -15.734 25.234 -0.386 1 96.94 218 ILE A O 1
ATOM 1738 N N . LYS A 1 219 ? -15.586 24.531 -2.496 1 96.81 219 LYS A N 1
ATOM 1739 C CA . LYS A 1 219 ? -15.25 25.859 -3.018 1 96.81 219 LYS A CA 1
ATOM 1740 C C . LYS A 1 219 ? -16.406 26.828 -2.828 1 96.81 219 LYS A C 1
ATOM 1742 O O . LYS A 1 219 ? -16.188 28 -2.508 1 96.81 219 LYS A O 1
ATOM 1747 N N . ALA A 1 220 ? -17.562 26.344 -3.049 1 97 220 ALA A N 1
ATOM 1748 C CA . ALA A 1 220 ? -18.734 27.188 -2.854 1 97 220 ALA A CA 1
ATOM 1749 C C . ALA A 1 220 ? -18.844 27.656 -1.405 1 97 220 ALA A C 1
ATOM 1751 O O . ALA A 1 220 ? -19.344 28.75 -1.136 1 97 220 ALA A O 1
ATOM 1752 N N . ALA A 1 221 ? -18.375 26.844 -0.515 1 96.94 221 ALA A N 1
ATOM 1753 C CA . ALA A 1 221 ? -18.422 27.188 0.906 1 96.94 221 ALA A CA 1
ATOM 1754 C C . ALA A 1 221 ? -17.297 28.141 1.272 1 96.94 221 ALA A C 1
ATOM 1756 O O . ALA A 1 221 ? -17.25 28.672 2.391 1 96.94 221 ALA A O 1
ATOM 1757 N N . GLY A 1 222 ? -16.344 28.391 0.385 1 98.12 222 GLY A N 1
ATOM 1758 C CA . GLY A 1 222 ? -15.305 29.375 0.586 1 98.12 222 GLY A CA 1
ATOM 1759 C C . GLY A 1 222 ? -13.969 28.766 0.947 1 98.12 222 GLY A C 1
ATOM 1760 O O . GLY A 1 222 ? -12.984 29.484 1.146 1 98.12 222 GLY A O 1
ATOM 1761 N N . PHE A 1 223 ? -13.922 27.438 1.07 1 98.31 223 PHE A N 1
ATOM 1762 C CA . PHE A 1 223 ? -12.68 26.75 1.394 1 98.31 223 PHE A CA 1
ATOM 1763 C C . PHE A 1 223 ? -11.883 26.453 0.13 1 98.31 223 PHE A C 1
ATOM 1765 O O . PHE A 1 223 ? -12.383 26.641 -0.983 1 98.31 223 PHE A O 1
ATOM 1772 N N . GLN A 1 224 ? -10.641 26.062 0.262 1 97.88 224 GLN A N 1
ATOM 1773 C CA . GLN A 1 224 ? -9.781 25.625 -0.835 1 97.88 224 GLN A CA 1
ATOM 1774 C C . GLN A 1 224 ? -9.664 24.109 -0.865 1 97.88 224 GLN A C 1
ATOM 1776 O O . GLN A 1 224 ? -9.969 23.438 0.124 1 97.88 224 GLN A O 1
ATOM 1781 N N . THR A 1 225 ? -9.352 23.547 -1.981 1 97.19 225 THR A N 1
ATOM 1782 C CA . THR A 1 225 ? -9.102 22.125 -2.115 1 97.19 225 THR A CA 1
ATOM 1783 C C . THR A 1 225 ? -7.668 21.859 -2.568 1 97.19 225 THR A C 1
ATOM 1785 O O . THR A 1 225 ? -7.105 22.641 -3.342 1 97.19 225 THR A O 1
ATOM 1788 N N . VAL A 1 226 ? -7.086 20.828 -2.039 1 97.19 226 VAL A N 1
ATOM 1789 C CA . VAL A 1 226 ? -5.754 20.453 -2.492 1 97.19 226 VAL A CA 1
ATOM 1790 C C . VAL A 1 226 ? -5.863 19.641 -3.779 1 97.19 226 VAL A C 1
ATOM 1792 O O . VAL A 1 226 ? -6.906 19.031 -4.062 1 97.19 226 VAL A O 1
ATOM 1795 N N . THR A 1 227 ? -4.777 19.641 -4.547 1 95.56 227 THR A N 1
ATOM 1796 C CA . THR A 1 227 ? -4.68 18.844 -5.766 1 95.56 227 THR A CA 1
ATOM 1797 C C . THR A 1 227 ? -3.381 18.047 -5.789 1 95.56 227 THR A C 1
ATOM 1799 O O . THR A 1 227 ? -2.35 18.516 -5.305 1 95.56 227 THR A O 1
ATOM 1802 N N . SER A 1 228 ? -3.514 16.859 -6.254 1 96.31 228 SER A N 1
ATOM 1803 C CA . SER A 1 228 ? -2.338 16 -6.355 1 96.31 228 SER A CA 1
ATOM 1804 C C . SER A 1 228 ? -1.4 16.484 -7.461 1 96.31 228 SER A C 1
ATOM 1806 O O . SER A 1 228 ? -1.852 16.891 -8.531 1 96.31 228 SER A O 1
ATOM 1808 N N . VAL A 1 229 ? -0.127 16.438 -7.191 1 93.88 229 VAL A N 1
ATOM 1809 C CA . VAL A 1 229 ? 0.887 16.797 -8.18 1 93.88 229 VAL A CA 1
ATOM 1810 C C . VAL A 1 229 ? 1.221 15.562 -9.031 1 93.88 229 VAL A C 1
ATOM 1812 O O . VAL A 1 229 ? 1.051 14.43 -8.586 1 93.88 229 VAL A O 1
ATOM 1815 N N . MET B 1 1 ? -7.492 -22.078 -16.953 1 81.38 1 MET B N 1
ATOM 1816 C CA . MET B 1 1 ? -7.773 -20.906 -16.109 1 81.38 1 MET B CA 1
ATOM 1817 C C . MET B 1 1 ? -6.82 -19.766 -16.438 1 81.38 1 MET B C 1
ATOM 1819 O O . MET B 1 1 ? -5.605 -19.969 -16.5 1 81.38 1 MET B O 1
ATOM 1823 N N . GLU B 1 2 ? -7.348 -18.594 -16.719 1 88.25 2 GLU B N 1
ATOM 1824 C CA . GLU B 1 2 ? -6.523 -17.422 -17.047 1 88.25 2 GLU B CA 1
ATOM 1825 C C . GLU B 1 2 ? -6.438 -16.453 -15.875 1 88.25 2 GLU B C 1
ATOM 1827 O O . GLU B 1 2 ? -7.457 -16.094 -15.289 1 88.25 2 GLU B O 1
ATOM 1832 N N . LEU B 1 3 ? -5.199 -16.125 -15.492 1 97 3 LEU B N 1
ATOM 1833 C CA . LEU B 1 3 ? -4.973 -15.125 -14.461 1 97 3 LEU B CA 1
ATOM 1834 C C . LEU B 1 3 ? -4.961 -13.719 -15.055 1 97 3 LEU B C 1
ATOM 1836 O O . LEU B 1 3 ? -4.336 -13.484 -16.094 1 97 3 LEU B O 1
ATOM 1840 N N . HIS B 1 4 ? -5.691 -12.875 -14.445 1 98.31 4 HIS B N 1
ATOM 1841 C CA . HIS B 1 4 ? -5.66 -11.461 -14.789 1 98.31 4 HIS B CA 1
ATOM 1842 C C . HIS B 1 4 ? -4.789 -10.672 -13.82 1 98.31 4 HIS B C 1
ATOM 1844 O O . HIS B 1 4 ? -4.855 -10.883 -12.602 1 98.31 4 HIS B O 1
ATOM 1850 N N . PHE B 1 5 ? -3.971 -9.789 -14.375 1 98.69 5 PHE B N 1
ATOM 1851 C CA . PHE B 1 5 ? -3.008 -9.102 -13.523 1 98.69 5 PHE B CA 1
ATOM 1852 C C . PHE B 1 5 ? -3.418 -7.648 -13.305 1 98.69 5 PHE B C 1
ATOM 1854 O O . PHE B 1 5 ? -3.797 -6.957 -14.258 1 98.69 5 PHE B O 1
ATOM 1861 N N . THR B 1 6 ? -3.299 -7.168 -12.062 1 98.5 6 THR B N 1
ATOM 1862 C CA . THR B 1 6 ? -3.576 -5.77 -11.758 1 98.5 6 THR B CA 1
ATOM 1863 C C . THR B 1 6 ? -2.293 -4.945 -11.781 1 98.5 6 THR B C 1
ATOM 1865 O O . THR B 1 6 ? -2.338 -3.715 -11.75 1 98.5 6 THR B O 1
ATOM 1868 N N . GLY B 1 7 ? -1.205 -5.504 -11.789 1 98.19 7 GLY B N 1
ATOM 1869 C CA . GLY B 1 7 ? 0.146 -4.98 -11.914 1 98.19 7 GLY B CA 1
ATOM 1870 C C . GLY B 1 7 ? 1.177 -6.055 -12.203 1 98.19 7 GLY B C 1
ATOM 1871 O O . GLY B 1 7 ? 0.913 -7.242 -12.008 1 98.19 7 GLY B O 1
ATOM 1872 N N . THR B 1 8 ? 2.316 -5.645 -12.672 1 97.88 8 THR B N 1
ATOM 1873 C CA . THR B 1 8 ? 3.316 -6.613 -13.102 1 97.88 8 THR B CA 1
ATOM 1874 C C . THR B 1 8 ? 4.707 -6.203 -12.633 1 97.88 8 THR B C 1
ATOM 1876 O O . THR B 1 8 ? 5.711 -6.793 -13.039 1 97.88 8 THR B O 1
ATOM 1879 N N . GLY B 1 9 ? 4.75 -5.203 -11.797 1 97.19 9 GLY B N 1
ATOM 1880 C CA . GLY B 1 9 ? 6.031 -4.609 -11.445 1 97.19 9 GLY B CA 1
ATOM 1881 C C . GLY B 1 9 ? 6.645 -5.215 -10.195 1 97.19 9 GLY B C 1
ATOM 1882 O O . GLY B 1 9 ? 5.93 -5.715 -9.32 1 97.19 9 GLY B O 1
ATOM 1883 N N . ALA B 1 10 ? 7.957 -5.16 -10.148 1 96.75 10 ALA B N 1
ATOM 1884 C CA . ALA B 1 10 ? 8.711 -5.504 -8.945 1 96.75 10 ALA B CA 1
ATOM 1885 C C . ALA B 1 10 ? 8.617 -4.395 -7.902 1 96.75 10 ALA B C 1
ATOM 1887 O O . ALA B 1 10 ? 8.086 -3.318 -8.18 1 96.75 10 ALA B O 1
ATOM 1888 N N . ALA B 1 11 ? 9.133 -4.664 -6.699 1 96.38 11 ALA B N 1
ATOM 1889 C CA . ALA B 1 11 ? 9.039 -3.76 -5.559 1 96.38 11 ALA B CA 1
ATOM 1890 C C . ALA B 1 11 ? 9.641 -2.395 -5.891 1 96.38 11 ALA B C 1
ATOM 1892 O O . ALA B 1 11 ? 9.094 -1.36 -5.492 1 96.38 11 ALA B O 1
ATOM 1893 N N . TYR B 1 12 ? 10.773 -2.393 -6.656 1 96.69 12 TYR B N 1
ATOM 1894 C CA . TYR B 1 12 ? 11.5 -1.149 -6.906 1 96.69 12 TYR B CA 1
ATOM 1895 C C . TYR B 1 12 ? 11.164 -0.592 -8.281 1 96.69 12 TYR B C 1
ATOM 1897 O O . TYR B 1 12 ? 11.898 0.241 -8.82 1 96.69 12 TYR B O 1
ATOM 1905 N N . TYR B 1 13 ? 10.086 -1.08 -8.906 1 96.44 13 TYR B N 1
ATOM 1906 C CA . TYR B 1 13 ? 9.562 -0.569 -10.164 1 96.44 13 TYR B CA 1
ATOM 1907 C C . TYR B 1 13 ? 8.055 -0.373 -10.086 1 96.44 13 TYR B C 1
ATOM 1909 O O . TYR B 1 13 ? 7.297 -0.984 -10.844 1 96.44 13 TYR B O 1
ATOM 1917 N N . PRO B 1 14 ? 7.668 0.559 -9.195 1 97.31 14 PRO B N 1
ATOM 1918 C CA . PRO B 1 14 ? 6.246 0.743 -8.906 1 97.31 14 PRO B CA 1
ATOM 1919 C C . PRO B 1 14 ? 5.469 1.286 -10.109 1 97.31 14 PRO B C 1
ATOM 1921 O O . PRO B 1 14 ? 4.234 1.271 -10.109 1 97.31 14 PRO B O 1
ATOM 1924 N N . ARG B 1 15 ? 6.09 1.638 -11.227 1 96.06 15 ARG B N 1
ATOM 1925 C CA . ARG B 1 15 ? 5.473 2.189 -12.43 1 96.06 15 ARG B CA 1
ATOM 1926 C C . ARG B 1 15 ? 4.566 1.162 -13.102 1 96.06 15 ARG B C 1
ATOM 1928 O O . ARG B 1 15 ? 3.613 1.524 -13.789 1 96.06 15 ARG B O 1
ATOM 1935 N N . LEU B 1 16 ? 4.82 -0.043 -12.859 1 96.75 16 LEU B N 1
ATOM 1936 C CA . LEU B 1 16 ? 4.055 -1.105 -13.5 1 96.75 16 LEU B CA 1
ATOM 1937 C C . LEU B 1 16 ? 3.021 -1.685 -12.539 1 96.75 16 LEU B C 1
ATOM 1939 O O . LEU B 1 16 ? 2.434 -2.734 -12.812 1 96.75 16 LEU B O 1
ATOM 1943 N N . GLY B 1 17 ? 2.83 -0.987 -11.344 1 97.56 17 GLY B N 1
ATOM 1944 C CA . GLY B 1 17 ? 1.928 -1.521 -10.336 1 97.56 17 GLY B CA 1
ATOM 1945 C C . GLY B 1 17 ? 2.48 -2.744 -9.625 1 97.56 17 GLY B C 1
ATOM 1946 O O . GLY B 1 17 ? 3.492 -3.307 -10.047 1 97.56 17 GLY B O 1
ATOM 1947 N N . SER B 1 18 ? 1.842 -3.104 -8.578 1 98.44 18 SER B N 1
ATOM 1948 C CA . SER B 1 18 ? 2.266 -4.27 -7.805 1 98.44 18 SER B CA 1
ATOM 1949 C C . SER B 1 18 ? 1.888 -5.566 -8.516 1 98.44 18 SER B C 1
ATOM 1951 O O . SER B 1 18 ? 0.757 -5.719 -8.984 1 98.44 18 SER B O 1
ATOM 1953 N N . ASN B 1 19 ? 2.852 -6.441 -8.578 1 98.5 19 ASN B N 1
ATOM 1954 C CA . ASN B 1 19 ? 2.592 -7.758 -9.156 1 98.5 19 ASN B CA 1
ATOM 1955 C C . ASN B 1 19 ? 1.524 -8.516 -8.375 1 98.5 19 ASN B C 1
ATOM 1957 O O . ASN B 1 19 ? 1.754 -8.914 -7.227 1 98.5 19 ASN B O 1
ATOM 1961 N N . ALA B 1 20 ? 0.35 -8.609 -8.898 1 98.81 20 ALA B N 1
ATOM 1962 C CA . ALA B 1 20 ? -0.812 -9.281 -8.32 1 98.81 20 ALA B CA 1
ATOM 1963 C C . ALA B 1 20 ? -1.756 -9.781 -9.406 1 98.81 20 ALA B C 1
ATOM 1965 O O . ALA B 1 20 ? -1.83 -9.195 -10.492 1 98.81 20 ALA B O 1
ATOM 1966 N N . ALA B 1 21 ? -2.463 -10.867 -9.141 1 98.75 21 ALA B N 1
ATOM 1967 C CA . ALA B 1 21 ? -3.348 -11.469 -10.133 1 98.75 21 ALA B CA 1
ATOM 1968 C C . ALA B 1 21 ? -4.688 -11.852 -9.523 1 98.75 21 ALA B C 1
ATOM 1970 O O . ALA B 1 21 ? -4.84 -11.844 -8.297 1 98.75 21 ALA B O 1
ATOM 1971 N N . PHE B 1 22 ? -5.688 -12.078 -10.359 1 98.19 22 PHE B N 1
ATOM 1972 C CA . PHE B 1 22 ? -6.977 -12.578 -9.891 1 98.19 22 PHE B CA 1
ATOM 1973 C C . PHE B 1 22 ? -7.648 -13.422 -10.961 1 98.19 22 PHE B C 1
ATOM 1975 O O . PHE B 1 22 ? -7.262 -13.375 -12.133 1 98.19 22 PHE B O 1
ATOM 1982 N N . PHE B 1 23 ? -8.516 -14.281 -10.578 1 95.94 23 PHE B N 1
ATOM 1983 C CA . PHE B 1 23 ? -9.406 -15.039 -11.445 1 95.94 23 PHE B CA 1
ATOM 1984 C C . PHE B 1 23 ? -10.75 -15.289 -10.773 1 95.94 23 PHE B C 1
ATOM 1986 O O . PHE B 1 23 ? -10.883 -15.117 -9.555 1 95.94 23 PHE B O 1
ATOM 1993 N N . VAL B 1 24 ? -11.734 -15.531 -11.578 1 95.06 24 VAL B N 1
ATOM 1994 C CA . VAL B 1 24 ? -13.07 -15.812 -11.062 1 95.06 24 VAL B CA 1
ATOM 1995 C C . VAL B 1 24 ? -13.469 -17.234 -11.43 1 95.06 24 VAL B C 1
ATOM 1997 O O . VAL B 1 24 ? -13.227 -17.703 -12.547 1 95.06 24 VAL B O 1
ATOM 2000 N N . LYS B 1 25 ? -13.922 -17.938 -10.461 1 91.81 25 LYS B N 1
ATOM 2001 C CA . LYS B 1 25 ? -14.484 -19.266 -10.664 1 91.81 25 LYS B CA 1
ATOM 2002 C C . LYS B 1 25 ? -15.758 -19.453 -9.844 1 91.81 25 LYS B C 1
ATOM 2004 O O . LYS B 1 25 ? -15.766 -19.219 -8.633 1 91.81 25 LYS B O 1
ATOM 2009 N N . ASN B 1 26 ? -16.906 -19.859 -10.523 1 90.38 26 ASN B N 1
ATOM 2010 C CA . ASN B 1 26 ? -18.188 -20.125 -9.867 1 90.38 26 ASN B CA 1
ATOM 2011 C C . ASN B 1 26 ? -18.625 -18.953 -8.992 1 90.38 26 ASN B C 1
ATOM 2013 O O . ASN B 1 26 ? -18.938 -19.141 -7.812 1 90.38 26 ASN B O 1
ATOM 2017 N N . ASN B 1 27 ? -18.531 -17.781 -9.484 1 93.44 27 ASN B N 1
ATOM 2018 C CA . ASN B 1 27 ? -18.969 -16.547 -8.844 1 93.44 27 ASN B CA 1
ATOM 2019 C C . ASN B 1 27 ? -18.172 -16.25 -7.578 1 93.44 27 ASN B C 1
ATOM 2021 O O . ASN B 1 27 ? -18.688 -15.648 -6.637 1 93.44 27 ASN B O 1
ATOM 2025 N N . HIS B 1 28 ? -16.953 -16.812 -7.527 1 95 28 HIS B N 1
ATOM 2026 C CA . HIS B 1 28 ? -15.984 -16.578 -6.465 1 95 28 HIS B CA 1
ATOM 2027 C C . HIS B 1 28 ? -14.727 -15.906 -7.008 1 95 28 HIS B C 1
ATOM 2029 O O . HIS B 1 28 ? -14.078 -16.422 -7.918 1 95 28 HIS B O 1
ATOM 2035 N N . LEU B 1 29 ? -14.484 -14.68 -6.504 1 96.81 29 LEU B N 1
ATOM 2036 C CA . LEU B 1 29 ? -13.281 -13.953 -6.883 1 96.81 29 LEU B CA 1
ATOM 2037 C C . LEU B 1 29 ? -12.086 -14.414 -6.066 1 96.81 29 LEU B C 1
ATOM 2039 O O . LEU B 1 29 ? -12.117 -14.375 -4.832 1 96.81 29 LEU B O 1
ATOM 2043 N N . PHE B 1 30 ? -11.055 -14.891 -6.73 1 96.31 30 PHE B N 1
ATOM 2044 C CA . PHE B 1 30 ? -9.789 -15.266 -6.117 1 96.31 30 PHE B CA 1
ATOM 2045 C C . PHE B 1 30 ? -8.688 -14.297 -6.516 1 96.31 30 PHE B C 1
ATOM 2047 O O . PHE B 1 30 ? -8.477 -14.039 -7.703 1 96.31 30 PHE B O 1
ATOM 2054 N N . MET B 1 31 ? -8.086 -13.781 -5.5 1 98.44 31 MET B N 1
ATOM 2055 C CA . MET B 1 31 ? -6.957 -12.883 -5.715 1 98.44 31 MET B CA 1
ATOM 2056 C C . MET B 1 31 ? -5.656 -13.508 -5.219 1 98.44 31 MET B C 1
ATOM 2058 O O . MET B 1 31 ? -5.664 -14.281 -4.262 1 98.44 31 MET B O 1
ATOM 2062 N N . ILE B 1 32 ? -4.594 -13.18 -5.895 1 98.69 32 ILE B N 1
ATOM 2063 C CA . ILE B 1 32 ? -3.246 -13.523 -5.445 1 98.69 32 ILE B CA 1
ATOM 2064 C C . ILE B 1 32 ? -2.479 -12.25 -5.109 1 98.69 32 ILE B C 1
ATOM 2066 O O . ILE B 1 32 ? -2.125 -11.469 -6 1 98.69 32 ILE B O 1
ATOM 2070 N N . ASP B 1 33 ? -2.215 -12.031 -3.826 1 98.88 33 ASP B N 1
ATOM 2071 C CA . ASP B 1 33 ? -1.562 -10.859 -3.254 1 98.88 33 ASP B CA 1
ATOM 2072 C C . ASP B 1 33 ? -2.424 -9.609 -3.426 1 98.88 33 ASP B C 1
ATOM 2074 O O . ASP B 1 33 ? -3.41 -9.625 -4.168 1 98.88 33 ASP B O 1
ATOM 2078 N N . CYS B 1 34 ? -2.117 -8.641 -2.684 1 98.94 34 CYS B N 1
ATOM 2079 C CA . CYS B 1 34 ? -2.799 -7.352 -2.645 1 98.94 34 CYS B CA 1
ATOM 2080 C C . CYS B 1 34 ? -1.819 -6.23 -2.324 1 98.94 34 CYS B C 1
ATOM 2082 O O . CYS B 1 34 ? -1.936 -5.574 -1.286 1 98.94 34 CYS B O 1
ATOM 2084 N N . GLY B 1 35 ? -0.953 -6.012 -3.264 1 98.81 35 GLY B N 1
ATOM 2085 C CA . GLY B 1 35 ? 0.113 -5.039 -3.08 1 98.81 35 GLY B CA 1
ATOM 2086 C C . GLY B 1 35 ? -0.382 -3.607 -3.072 1 98.81 35 GLY B C 1
ATOM 2087 O O . GLY B 1 35 ? -1.589 -3.361 -3.123 1 98.81 35 GLY B O 1
ATOM 2088 N N . GLU B 1 36 ? 0.475 -2.691 -3.09 1 98.62 36 GLU B N 1
ATOM 2089 C CA . GLU B 1 36 ? 0.226 -1.271 -2.863 1 98.62 36 GLU B CA 1
ATOM 2090 C C . GLU B 1 36 ? -0.774 -0.717 -3.875 1 98.62 36 GLU B C 1
ATOM 2092 O O . GLU B 1 36 ? -1.64 0.088 -3.523 1 98.62 36 GLU B O 1
ATOM 2097 N N . SER B 1 37 ? -0.689 -1.147 -5.09 1 98.44 37 SER B N 1
ATOM 2098 C CA . SER B 1 37 ? -1.528 -0.576 -6.141 1 98.44 37 SER B CA 1
ATOM 2099 C C . SER B 1 37 ? -2.75 -1.448 -6.406 1 98.44 37 SER B C 1
ATOM 2101 O O . SER B 1 37 ? -3.609 -1.093 -7.219 1 98.44 37 SER B O 1
ATOM 2103 N N . THR B 1 38 ? -2.873 -2.568 -5.77 1 98.81 38 THR B N 1
ATOM 2104 C CA . THR B 1 38 ? -3.857 -3.582 -6.129 1 98.81 38 THR B CA 1
ATOM 2105 C C . THR B 1 38 ? -5.266 -3.125 -5.758 1 98.81 38 THR B C 1
ATOM 2107 O O . THR B 1 38 ? -6.195 -3.24 -6.562 1 98.81 38 THR B O 1
ATOM 2110 N N . PHE B 1 39 ? -5.453 -2.551 -4.562 1 98.88 39 PHE B N 1
ATOM 2111 C CA . PHE B 1 39 ? -6.777 -2.137 -4.113 1 98.88 39 PHE B CA 1
ATOM 2112 C C . PHE B 1 39 ? -7.391 -1.136 -5.09 1 98.88 39 PHE B C 1
ATOM 2114 O O . PHE B 1 39 ? -8.539 -1.286 -5.5 1 98.88 39 PHE B O 1
ATOM 2121 N N . ARG B 1 40 ? -6.598 -0.148 -5.445 1 98.44 40 ARG B N 1
ATOM 2122 C CA . ARG B 1 40 ? -7.113 0.852 -6.375 1 98.44 40 ARG B CA 1
ATOM 2123 C C . ARG B 1 40 ? -7.605 0.199 -7.664 1 98.44 40 ARG B C 1
ATOM 2125 O O . ARG B 1 40 ? -8.68 0.532 -8.164 1 98.44 40 ARG B O 1
ATOM 2132 N N . LYS B 1 41 ? -6.812 -0.696 -8.195 1 98.38 41 LYS B N 1
ATOM 2133 C CA . LYS B 1 41 ? -7.164 -1.38 -9.438 1 98.38 41 LYS B CA 1
ATOM 2134 C C . LYS B 1 41 ? -8.422 -2.225 -9.258 1 98.38 41 LYS B C 1
ATOM 2136 O O . LYS B 1 41 ? -9.305 -2.225 -10.125 1 98.38 41 LYS B O 1
ATOM 2141 N N . MET B 1 42 ? -8.508 -2.918 -8.156 1 98.62 42 MET B N 1
ATOM 2142 C CA . MET B 1 42 ? -9.641 -3.809 -7.918 1 98.62 42 MET B CA 1
ATOM 2143 C C . MET B 1 42 ? -10.906 -3.01 -7.625 1 98.62 42 MET B C 1
ATOM 2145 O O . MET B 1 42 ? -12.008 -3.424 -7.996 1 98.62 42 MET B O 1
ATOM 2149 N N . GLU B 1 43 ? -10.766 -1.847 -6.922 1 98.38 43 GLU B N 1
ATOM 2150 C CA . GLU B 1 43 ? -11.906 -0.996 -6.605 1 98.38 43 GLU B CA 1
ATOM 2151 C C . GLU B 1 43 ? -12.672 -0.615 -7.867 1 98.38 43 GLU B C 1
ATOM 2153 O O . GLU B 1 43 ? -13.898 -0.483 -7.84 1 98.38 43 GLU B O 1
ATOM 2158 N N . ALA B 1 44 ? -12 -0.536 -8.961 1 97.06 44 ALA B N 1
ATOM 2159 C CA . ALA B 1 44 ? -12.617 -0.135 -10.227 1 97.06 44 ALA B CA 1
ATOM 2160 C C . ALA B 1 44 ? -13.25 -1.329 -10.93 1 97.06 44 ALA B C 1
ATOM 2162 O O . ALA B 1 44 ? -13.93 -1.169 -11.945 1 97.06 44 ALA B O 1
ATOM 2163 N N . ARG B 1 45 ? -13.039 -2.51 -10.445 1 97.38 45 ARG B N 1
ATOM 2164 C CA . ARG B 1 45 ? -13.508 -3.721 -11.117 1 97.38 45 ARG B CA 1
ATOM 2165 C C . ARG B 1 45 ? -14.891 -4.117 -10.625 1 97.38 45 ARG B C 1
ATOM 2167 O O . ARG B 1 45 ? -15.195 -4.012 -9.438 1 97.38 45 ARG B O 1
ATOM 2174 N N . ASP B 1 46 ? -15.672 -4.656 -11.492 1 97.56 46 ASP B N 1
ATOM 2175 C CA . ASP B 1 46 ? -17.031 -5.082 -11.148 1 97.56 46 ASP B CA 1
ATOM 2176 C C . ASP B 1 46 ? -17 -6.363 -10.312 1 97.56 46 ASP B C 1
ATOM 2178 O O . ASP B 1 46 ? -17.938 -6.633 -9.555 1 97.56 46 ASP B O 1
ATOM 2182 N N . GLU B 1 47 ? -15.961 -7.121 -10.445 1 97.75 47 GLU B N 1
ATOM 2183 C CA . GLU B 1 47 ? -15.898 -8.445 -9.836 1 97.75 47 GLU B CA 1
ATOM 2184 C C . GLU B 1 47 ? -16.031 -8.367 -8.32 1 97.75 47 GLU B C 1
ATOM 2186 O O . GLU B 1 47 ? -16.625 -9.242 -7.699 1 97.75 47 GLU B O 1
ATOM 2191 N N . ILE B 1 48 ? -15.516 -7.254 -7.719 1 98.31 48 ILE B N 1
ATOM 2192 C CA . ILE B 1 48 ? -15.555 -7.195 -6.262 1 98.31 48 ILE B CA 1
ATOM 2193 C C . ILE B 1 48 ? -16.984 -6.949 -5.789 1 98.31 48 ILE B C 1
ATOM 2195 O O . ILE B 1 48 ? -17.312 -7.215 -4.633 1 98.31 48 ILE B O 1
ATOM 2199 N N . ARG B 1 49 ? -17.844 -6.469 -6.617 1 98.06 49 ARG B N 1
ATOM 2200 C CA . ARG B 1 49 ? -19.25 -6.223 -6.289 1 98.06 49 ARG B CA 1
ATOM 2201 C C . ARG B 1 49 ? -20.125 -7.398 -6.711 1 98.06 49 ARG B C 1
ATOM 2203 O O . ARG B 1 49 ? -21.062 -7.773 -5.996 1 98.06 49 ARG B O 1
ATOM 2210 N N . THR B 1 50 ? -19.797 -8.031 -7.844 1 98.12 50 THR B N 1
ATOM 2211 C CA . THR B 1 50 ? -20.703 -8.992 -8.453 1 98.12 50 THR B CA 1
ATOM 2212 C C . THR B 1 50 ? -20.453 -10.391 -7.902 1 98.12 50 THR B C 1
ATOM 2214 O O . THR B 1 50 ? -21.375 -11.211 -7.84 1 98.12 50 THR B O 1
ATOM 2217 N N . CYS B 1 51 ? -19.25 -10.758 -7.559 1 97.31 51 CYS B N 1
ATOM 2218 C CA . CYS B 1 51 ? -18.969 -12.086 -7.016 1 97.31 51 CYS B CA 1
ATOM 2219 C C . CYS B 1 51 ? -19.5 -12.211 -5.594 1 97.31 51 CYS B C 1
ATOM 2221 O O . CYS B 1 51 ? -19.5 -11.242 -4.836 1 97.31 51 CYS B O 1
ATOM 2223 N N . ASP B 1 52 ? -19.891 -13.391 -5.219 1 95.75 52 ASP B N 1
ATOM 2224 C CA . ASP B 1 52 ? -20.484 -13.641 -3.906 1 95.75 52 ASP B CA 1
ATOM 2225 C C . ASP B 1 52 ? -19.406 -13.664 -2.82 1 95.75 52 ASP B C 1
ATOM 2227 O O . ASP B 1 52 ? -19.656 -13.273 -1.68 1 95.75 52 ASP B O 1
ATOM 2231 N N . LYS B 1 53 ? -18.234 -14.25 -3.26 1 95.44 53 LYS B N 1
ATOM 2232 C CA . LYS B 1 53 ? -17.141 -14.438 -2.312 1 95.44 53 LYS B CA 1
ATOM 2233 C C . LYS B 1 53 ? -15.836 -13.891 -2.867 1 95.44 53 LYS B C 1
ATOM 2235 O O . LYS B 1 53 ? -15.648 -13.836 -4.082 1 95.44 53 LYS B O 1
ATOM 2240 N N . ILE B 1 54 ? -15.07 -13.43 -1.936 1 97.5 54 ILE B N 1
ATOM 2241 C CA . ILE B 1 54 ? -13.727 -12.969 -2.283 1 97.5 54 ILE B CA 1
ATOM 2242 C C . ILE B 1 54 ? -12.703 -13.664 -1.391 1 97.5 54 ILE B C 1
ATOM 2244 O O . ILE B 1 54 ? -12.828 -13.656 -0.164 1 97.5 54 ILE B O 1
ATOM 2248 N N . THR B 1 55 ? -11.719 -14.344 -1.972 1 96.94 55 THR B N 1
ATOM 2249 C CA . THR B 1 55 ? -10.594 -14.945 -1.267 1 96.94 55 THR B CA 1
ATOM 2250 C C . THR B 1 55 ? -9.273 -14.367 -1.761 1 96.94 55 THR B C 1
ATOM 2252 O O . THR B 1 55 ? -9.062 -14.219 -2.967 1 96.94 55 THR B O 1
ATOM 2255 N N . VAL B 1 56 ? -8.422 -14 -0.839 1 98.44 56 VAL B N 1
ATOM 2256 C CA . VAL B 1 56 ? -7.109 -13.461 -1.18 1 98.44 56 VAL B CA 1
ATOM 2257 C C . VAL B 1 56 ? -6.016 -14.398 -0.673 1 98.44 56 VAL B C 1
ATOM 2259 O O . VAL B 1 56 ? -5.863 -14.594 0.536 1 98.44 56 VAL B O 1
ATOM 2262 N N . PHE B 1 57 ? -5.254 -14.992 -1.587 1 98 57 PHE B N 1
ATOM 2263 C CA . PHE B 1 57 ? -4.055 -15.75 -1.242 1 98 57 PHE B CA 1
ATOM 2264 C C . PHE B 1 57 ? -2.859 -14.82 -1.071 1 98 57 PHE B C 1
ATOM 2266 O O . PHE B 1 57 ? -2.582 -13.984 -1.939 1 98 57 PHE B O 1
ATOM 2273 N N . ILE B 1 58 ? -2.168 -14.945 0.035 1 98.62 58 ILE B N 1
ATOM 2274 C CA . ILE B 1 58 ? -0.973 -14.141 0.276 1 98.62 58 ILE B CA 1
ATOM 2275 C C . ILE B 1 58 ? 0.272 -15.008 0.103 1 98.62 58 ILE B C 1
ATOM 2277 O O . ILE B 1 58 ? 0.428 -16.031 0.786 1 98.62 58 ILE B O 1
ATOM 2281 N N . THR B 1 59 ? 1.115 -14.602 -0.795 1 98.62 59 THR B N 1
ATOM 2282 C CA . THR B 1 59 ? 2.334 -15.359 -1.062 1 98.62 59 THR B CA 1
ATOM 2283 C C . THR B 1 59 ? 3.414 -15.023 -0.038 1 98.62 59 THR B C 1
ATOM 2285 O O . THR B 1 59 ? 4.113 -15.914 0.446 1 98.62 59 THR B O 1
ATOM 2288 N N . HIS B 1 60 ? 3.611 -13.766 0.231 1 98.69 60 HIS B N 1
ATOM 2289 C CA . HIS B 1 60 ? 4.508 -13.32 1.29 1 98.69 60 HIS B CA 1
ATOM 2290 C C . HIS B 1 60 ? 4.191 -11.883 1.708 1 98.69 60 HIS B C 1
ATOM 2292 O O . HIS B 1 60 ? 3.232 -11.289 1.214 1 98.69 60 HIS B O 1
ATOM 2298 N N . LEU B 1 61 ? 4.992 -11.297 2.639 1 98.75 61 LEU B N 1
ATOM 2299 C CA . LEU B 1 61 ? 4.441 -10.195 3.424 1 98.75 61 LEU B CA 1
ATOM 2300 C C . LEU B 1 61 ? 5.129 -8.883 3.072 1 98.75 61 LEU B C 1
ATOM 2302 O O . LEU B 1 61 ? 4.918 -7.867 3.742 1 98.75 61 LEU B O 1
ATOM 2306 N N . HIS B 1 62 ? 5.957 -8.852 1.99 1 98.62 62 HIS B N 1
ATOM 2307 C CA . HIS B 1 62 ? 6.504 -7.57 1.558 1 98.62 62 HIS B CA 1
ATOM 2308 C C . HIS B 1 62 ? 5.395 -6.617 1.124 1 98.62 62 HIS B C 1
ATOM 2310 O O . HIS B 1 62 ? 4.348 -7.055 0.637 1 98.62 62 HIS B O 1
ATOM 2316 N N . ALA B 1 63 ? 5.648 -5.352 1.244 1 98.44 63 ALA B N 1
ATOM 2317 C CA . ALA B 1 63 ? 4.633 -4.324 1.028 1 98.44 63 ALA B CA 1
ATOM 2318 C C . ALA B 1 63 ? 4.09 -4.379 -0.395 1 98.44 63 ALA B C 1
ATOM 2320 O O . ALA B 1 63 ? 2.896 -4.156 -0.619 1 98.44 63 ALA B O 1
ATOM 2321 N N . ASP B 1 64 ? 4.941 -4.645 -1.354 1 98.25 64 ASP B N 1
ATOM 2322 C CA . ASP B 1 64 ? 4.477 -4.691 -2.738 1 98.25 64 ASP B CA 1
ATOM 2323 C C . ASP B 1 64 ? 3.582 -5.906 -2.979 1 98.25 64 ASP B C 1
ATOM 2325 O O . ASP B 1 64 ? 3.004 -6.051 -4.059 1 98.25 64 ASP B O 1
ATOM 2329 N N . HIS B 1 65 ? 3.316 -6.75 -1.987 1 98.81 65 HIS B N 1
ATOM 2330 C CA . HIS B 1 65 ? 2.41 -7.883 -2.113 1 98.81 65 HIS B CA 1
ATOM 2331 C C . HIS B 1 65 ? 1.238 -7.762 -1.144 1 98.81 65 HIS B C 1
ATOM 2333 O O . HIS B 1 65 ? 0.209 -8.422 -1.322 1 98.81 65 HIS B O 1
ATOM 2339 N N . ILE B 1 66 ? 1.339 -6.867 -0.082 1 98.88 66 ILE B N 1
ATOM 2340 C CA . ILE B 1 66 ? 0.224 -6.82 0.857 1 98.88 66 ILE B CA 1
ATOM 2341 C C . ILE B 1 66 ? -0.08 -5.371 1.228 1 98.88 66 ILE B C 1
ATOM 2343 O O . ILE B 1 66 ? -0.919 -5.105 2.092 1 98.88 66 ILE B O 1
ATOM 2347 N N . GLY B 1 67 ? 0.521 -4.395 0.639 1 98.81 67 GLY B N 1
ATOM 2348 C CA . GLY B 1 67 ? 0.532 -3.012 1.084 1 98.81 67 GLY B CA 1
ATOM 2349 C C . GLY B 1 67 ? -0.843 -2.371 1.08 1 98.81 67 GLY B C 1
ATOM 2350 O O . GLY B 1 67 ? -1.049 -1.327 1.701 1 98.81 67 GLY B O 1
ATOM 2351 N N . SER B 1 68 ? -1.815 -2.918 0.353 1 98.88 68 SER B N 1
ATOM 2352 C CA . SER B 1 68 ? -3.154 -2.336 0.339 1 98.88 68 SER B CA 1
ATOM 2353 C C . SER B 1 68 ? -4.195 -3.332 0.838 1 98.88 68 SER B C 1
ATOM 2355 O O . SER B 1 68 ? -5.398 -3.09 0.724 1 98.88 68 SER B O 1
ATOM 2357 N N . LEU B 1 69 ? -3.742 -4.422 1.447 1 98.94 69 LEU B N 1
ATOM 2358 C CA . LEU B 1 69 ? -4.629 -5.488 1.903 1 98.94 69 LEU B CA 1
ATOM 2359 C C . LEU B 1 69 ? -5.578 -4.98 2.984 1 98.94 69 LEU B C 1
ATOM 2361 O O . LEU B 1 69 ? -6.766 -5.305 2.973 1 98.94 69 LEU B O 1
ATOM 2365 N N . GLY B 1 70 ? -5.043 -4.242 3.957 1 98.75 70 GLY B N 1
ATOM 2366 C CA . GLY B 1 70 ? -5.883 -3.709 5.016 1 98.75 70 GLY B CA 1
ATOM 2367 C C . GLY B 1 70 ? -6.996 -2.814 4.496 1 98.75 70 GLY B C 1
ATOM 2368 O O . GLY B 1 70 ? -8.148 -2.955 4.898 1 98.75 70 GLY B O 1
ATOM 2369 N N . SER B 1 71 ? -6.641 -1.858 3.619 1 98.69 71 SER B N 1
ATOM 2370 C CA . SER B 1 71 ? -7.637 -0.977 3.02 1 98.69 71 SER B CA 1
ATOM 2371 C C . SER B 1 71 ? -8.672 -1.77 2.232 1 98.69 71 SER B C 1
ATOM 2373 O O . SER B 1 71 ? -9.867 -1.478 2.305 1 98.69 71 SER B O 1
ATOM 2375 N N . PHE B 1 72 ? -8.203 -2.785 1.505 1 98.88 72 PHE B N 1
ATOM 2376 C CA . PHE B 1 72 ? -9.086 -3.602 0.681 1 98.88 72 PHE B CA 1
ATOM 2377 C C . PHE B 1 72 ? -10.07 -4.375 1.546 1 98.88 72 PHE B C 1
ATOM 2379 O O . PHE B 1 72 ? -11.273 -4.363 1.287 1 98.88 72 PHE B O 1
ATOM 2386 N N . ALA B 1 73 ? -9.555 -5.047 2.574 1 98.81 73 ALA B N 1
ATOM 2387 C CA . ALA B 1 73 ? -10.414 -5.805 3.482 1 98.81 73 ALA B CA 1
ATOM 2388 C C . ALA B 1 73 ? -11.445 -4.902 4.145 1 98.81 73 ALA B C 1
ATOM 2390 O O . ALA B 1 73 ? -12.625 -5.25 4.219 1 98.81 73 ALA B O 1
ATOM 2391 N N . SER B 1 74 ? -11.008 -3.734 4.594 1 98.38 74 SER B N 1
ATOM 2392 C CA . SER B 1 74 ? -11.898 -2.787 5.258 1 98.38 74 SER B CA 1
ATOM 2393 C C . SER B 1 74 ? -12.969 -2.27 4.305 1 98.38 74 SER B C 1
ATOM 2395 O O . SER B 1 74 ? -14.141 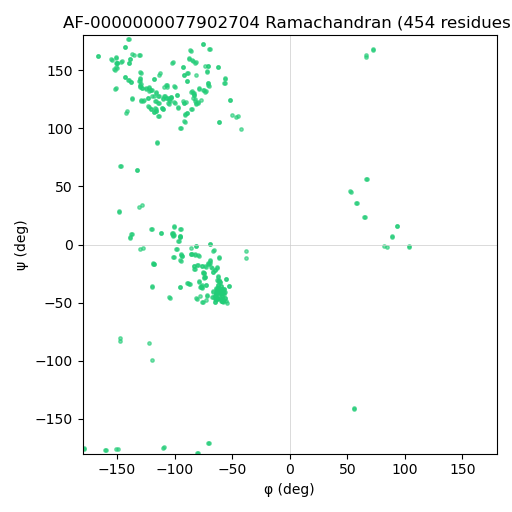-2.164 4.676 1 98.38 74 SER B O 1
ATOM 2397 N N . TYR B 1 75 ? -12.562 -1.927 3.102 1 98.5 75 TYR B N 1
ATOM 2398 C CA . TYR B 1 75 ? -13.5 -1.456 2.086 1 98.5 75 TYR B CA 1
ATOM 2399 C C . TYR B 1 75 ? -14.562 -2.506 1.798 1 98.5 75 TYR B C 1
ATOM 2401 O O . TYR B 1 75 ? -15.758 -2.193 1.764 1 98.5 75 TYR B O 1
ATOM 2409 N N . CYS B 1 76 ? -14.094 -3.781 1.571 1 98.75 76 CYS B N 1
ATOM 2410 C CA . CYS B 1 76 ? -15.016 -4.859 1.238 1 98.75 76 CYS B CA 1
ATOM 2411 C C . CYS B 1 76 ? -16.062 -5.051 2.338 1 98.75 76 CYS B C 1
ATOM 2413 O O . CYS B 1 76 ? -17.25 -5.211 2.055 1 98.75 76 CYS B O 1
ATOM 2415 N N . LEU B 1 77 ? -15.594 -4.965 3.578 1 98.5 77 LEU B N 1
ATOM 2416 C CA . LEU B 1 77 ? -16.531 -5.168 4.68 1 98.5 77 LEU B CA 1
ATOM 2417 C C . LEU B 1 77 ? -17.406 -3.943 4.879 1 98.5 77 LEU B C 1
ATOM 2419 O O . LEU B 1 77 ? -18.641 -4.059 4.906 1 98.5 77 LEU B O 1
ATOM 2423 N N . SER B 1 78 ? -16.844 -2.742 4.965 1 96.75 78 SER B N 1
ATOM 2424 C CA . SER B 1 78 ? -17.547 -1.537 5.398 1 96.75 78 SER B CA 1
ATOM 2425 C C . SER B 1 78 ? -18.406 -0.96 4.281 1 96.75 78 SER B C 1
ATOM 2427 O O . SER B 1 78 ? -19.438 -0.357 4.543 1 96.75 78 SER B O 1
ATOM 2429 N N . VAL B 1 79 ? -17.969 -1.13 3.066 1 96.94 79 VAL B N 1
ATOM 2430 C CA . VAL B 1 79 ? -18.656 -0.504 1.944 1 96.94 79 VAL B CA 1
ATOM 2431 C C . VAL B 1 79 ? -19.484 -1.551 1.198 1 96.94 79 VAL B C 1
ATOM 2433 O O . VAL B 1 79 ? -20.672 -1.338 0.925 1 96.94 79 VAL B O 1
ATOM 2436 N N . LEU B 1 80 ? -18.875 -2.727 0.937 1 98 80 LEU B N 1
ATOM 2437 C CA . LEU B 1 80 ? -19.547 -3.736 0.124 1 98 80 LEU B CA 1
ATOM 2438 C C . LEU B 1 80 ? -20.297 -4.738 1.004 1 98 80 LEU B C 1
ATOM 2440 O O . LEU B 1 80 ? -21.047 -5.574 0.5 1 98 80 LEU B O 1
ATOM 2444 N N . GLN B 1 81 ? -20.062 -4.637 2.344 1 97.81 81 GLN B N 1
ATOM 2445 C CA . GLN B 1 81 ? -20.672 -5.562 3.295 1 97.81 81 GLN B CA 1
ATOM 2446 C C . GLN B 1 81 ? -20.297 -7.008 2.977 1 97.81 81 GLN B C 1
ATOM 2448 O O . GLN B 1 81 ? -21.141 -7.902 3.037 1 97.81 81 GLN B O 1
ATOM 2453 N N . LYS B 1 82 ? -19.062 -7.254 2.5 1 97.69 82 LYS B N 1
ATOM 2454 C CA . LYS B 1 82 ? -18.5 -8.562 2.186 1 97.69 82 LYS B CA 1
ATOM 2455 C C . LYS B 1 82 ? -17.25 -8.828 3.006 1 97.69 82 LYS B C 1
ATOM 2457 O O . LYS B 1 82 ? -16.266 -8.078 2.922 1 97.69 82 LYS B O 1
ATOM 2462 N N . ARG B 1 83 ? -17.328 -9.805 3.82 1 97.94 83 ARG B N 1
ATOM 2463 C CA . ARG B 1 83 ? -16.141 -10.25 4.547 1 97.94 83 ARG B CA 1
ATOM 2464 C C . ARG B 1 83 ? -15.25 -11.117 3.666 1 97.94 83 ARG B C 1
ATOM 2466 O O . ARG B 1 83 ? -15.688 -12.148 3.16 1 97.94 83 ARG B O 1
ATOM 2473 N N . ILE B 1 84 ? -13.992 -10.719 3.469 1 98.44 84 ILE B N 1
ATOM 2474 C CA . ILE B 1 84 ? -13.117 -11.492 2.602 1 98.44 84 ILE B CA 1
ATOM 2475 C C . ILE B 1 84 ? -12.43 -12.594 3.41 1 98.44 84 ILE B C 1
ATOM 2477 O O . ILE B 1 84 ? -12.383 -12.531 4.641 1 98.44 84 ILE B O 1
ATOM 2481 N N . THR B 1 85 ? -11.945 -13.602 2.693 1 97.44 85 THR B N 1
ATOM 2482 C CA . THR B 1 85 ? -11.086 -14.617 3.291 1 97.44 85 THR B CA 1
ATOM 2483 C C . THR B 1 85 ? -9.633 -14.406 2.889 1 97.44 85 THR B C 1
ATOM 2485 O O . THR B 1 85 ? -9.32 -14.297 1.7 1 97.44 85 THR B O 1
ATOM 2488 N N . VAL B 1 86 ? -8.812 -14.289 3.891 1 98.5 86 VAL B N 1
ATOM 2489 C CA . VAL B 1 86 ? -7.375 -14.18 3.674 1 98.5 86 VAL B CA 1
ATOM 2490 C C . VAL B 1 86 ? -6.699 -15.516 3.986 1 98.5 86 VAL B C 1
ATOM 2492 O O . VAL B 1 86 ? -6.938 -16.109 5.043 1 98.5 86 VAL B O 1
ATOM 2495 N N . ILE B 1 87 ? -5.953 -16 3.07 1 97.81 87 ILE B N 1
ATOM 2496 C CA . ILE B 1 87 ? -5.199 -17.234 3.256 1 97.81 87 ILE B CA 1
ATOM 2497 C C . ILE B 1 87 ? -3.703 -16.953 3.18 1 97.81 87 ILE B C 1
ATOM 2499 O O . ILE B 1 87 ? -3.23 -16.344 2.219 1 97.81 87 ILE B O 1
ATOM 2503 N N . ALA B 1 88 ? -2.963 -17.281 4.152 1 97.88 88 ALA B N 1
ATOM 2504 C CA . ALA B 1 88 ? -1.521 -17.062 4.215 1 97.88 88 ALA B CA 1
ATOM 2505 C C . ALA B 1 88 ? -0.817 -18.219 4.91 1 97.88 88 ALA B C 1
ATOM 2507 O O . ALA B 1 88 ? -1.469 -19.094 5.477 1 97.88 88 ALA B O 1
ATOM 2508 N N . GLN B 1 89 ? 0.548 -18.219 4.836 1 97 89 GLN B N 1
ATOM 2509 C CA . GLN B 1 89 ? 1.327 -19.359 5.332 1 97 89 GLN B CA 1
ATOM 2510 C C . GLN B 1 89 ? 1.347 -19.391 6.855 1 97 89 GLN B C 1
ATOM 2512 O O . GLN B 1 89 ? 1.563 -20.438 7.457 1 97 89 GLN B O 1
ATOM 2517 N N . ASP B 1 90 ? 1.231 -18.281 7.469 1 97 90 ASP B N 1
ATOM 2518 C CA . ASP B 1 90 ? 1.124 -18.156 8.922 1 97 90 ASP B CA 1
ATOM 2519 C C . ASP B 1 90 ? 0.292 -16.938 9.312 1 97 90 ASP B C 1
ATOM 2521 O O . ASP B 1 90 ? -0.271 -16.266 8.453 1 97 90 ASP B O 1
ATOM 2525 N N . ASP B 1 91 ? 0.178 -16.656 10.633 1 98.12 91 ASP B N 1
ATOM 2526 C CA . ASP B 1 91 ? -0.76 -15.625 11.078 1 98.12 91 ASP B CA 1
ATOM 2527 C C . ASP B 1 91 ? -0.063 -14.273 11.234 1 98.12 91 ASP B C 1
ATOM 2529 O O . ASP B 1 91 ? -0.606 -13.359 11.859 1 98.12 91 ASP B O 1
ATOM 2533 N N . THR B 1 92 ? 1.156 -14.117 10.711 1 98.56 92 THR B N 1
ATOM 2534 C CA . THR B 1 92 ? 1.869 -12.852 10.797 1 98.56 92 THR B CA 1
ATOM 2535 C C . THR B 1 92 ? 1.08 -11.734 10.109 1 98.56 92 THR B C 1
ATOM 2537 O O . THR B 1 92 ? 1.07 -10.594 10.578 1 98.56 92 THR B O 1
ATOM 2540 N N . VAL B 1 93 ? 0.408 -12.094 9.016 1 98.69 93 VAL B N 1
ATOM 2541 C CA . VAL B 1 93 ? -0.391 -11.109 8.289 1 98.69 93 VAL B CA 1
ATOM 2542 C C . VAL B 1 93 ? -1.511 -10.594 9.195 1 98.69 93 VAL B C 1
ATOM 2544 O O . VAL B 1 93 ? -1.883 -9.422 9.117 1 98.69 93 VAL B O 1
ATOM 2547 N N . VAL B 1 94 ? -2.055 -11.438 10.047 1 98.81 94 VAL B N 1
ATOM 2548 C CA . VAL B 1 94 ? -3.105 -11.055 10.984 1 98.81 94 VAL B CA 1
ATOM 2549 C C . VAL B 1 94 ? -2.572 -10 11.953 1 98.81 94 VAL B C 1
ATOM 2551 O O . VAL B 1 94 ? -3.258 -9.023 12.258 1 98.81 94 VAL B O 1
ATOM 2554 N N . GLU B 1 95 ? -1.344 -10.203 12.375 1 98.69 95 GLU B N 1
ATOM 2555 C CA . GLU B 1 95 ? -0.7 -9.25 13.273 1 98.69 95 GLU B CA 1
ATOM 2556 C C . GLU B 1 95 ? -0.461 -7.914 12.578 1 98.69 95 GLU B C 1
ATOM 2558 O O . GLU B 1 95 ? -0.74 -6.855 13.148 1 98.69 95 GLU B O 1
ATOM 2563 N N . ILE B 1 96 ? 0.032 -7.988 11.391 1 98.75 96 ILE B N 1
ATOM 2564 C CA . ILE B 1 96 ? 0.294 -6.773 10.625 1 98.75 96 ILE B CA 1
ATOM 2565 C C . ILE B 1 96 ? -0.997 -5.977 10.461 1 98.75 96 ILE B C 1
ATOM 2567 O O . ILE B 1 96 ? -1.033 -4.777 10.758 1 98.75 96 ILE B O 1
ATOM 2571 N N . LEU B 1 97 ? -2.07 -6.66 10.039 1 98.81 97 LEU B N 1
ATOM 2572 C CA . LEU B 1 97 ? -3.35 -6 9.805 1 98.81 97 LEU B CA 1
ATOM 2573 C C . LEU B 1 97 ? -3.906 -5.414 11.094 1 98.81 97 LEU B C 1
ATOM 2575 O O . LEU B 1 97 ? -4.457 -4.309 11.094 1 98.81 97 LEU B O 1
ATOM 2579 N N . LYS B 1 98 ? -3.756 -6.152 12.133 1 98.56 98 LYS B N 1
ATOM 2580 C CA . LYS B 1 98 ? -4.211 -5.664 13.43 1 98.56 98 LYS B CA 1
ATOM 2581 C C . LYS B 1 98 ? -3.506 -4.363 13.812 1 98.56 98 LYS B C 1
ATOM 2583 O O . LYS B 1 98 ? -4.148 -3.402 14.234 1 98.56 98 LYS B O 1
ATOM 2588 N N . LEU B 1 99 ? -2.197 -4.34 13.656 1 98.38 99 LEU B N 1
ATOM 2589 C CA . LEU B 1 99 ? -1.4 -3.164 13.992 1 98.38 99 LEU B CA 1
ATOM 2590 C C . LEU B 1 99 ? -1.758 -1.988 13.094 1 98.38 99 LEU B C 1
ATOM 2592 O O . LEU B 1 99 ? -1.559 -0.831 13.461 1 98.38 99 LEU B O 1
ATOM 2596 N N . MET B 1 100 ? -2.342 -2.281 11.922 1 98.25 100 MET B N 1
ATOM 2597 C CA . MET B 1 100 ? -2.754 -1.245 10.977 1 98.25 100 MET B CA 1
ATOM 2598 C C . MET B 1 100 ? -4.227 -0.89 11.164 1 98.25 100 MET B C 1
ATOM 2600 O O . MET B 1 100 ? -4.809 -0.181 10.344 1 98.25 100 MET B O 1
ATOM 2604 N N . GLY B 1 101 ? -4.848 -1.407 12.164 1 97.69 101 GLY B N 1
ATOM 2605 C CA . GLY B 1 101 ? -6.195 -1.004 12.531 1 97.69 101 GLY B CA 1
ATOM 2606 C C . GLY B 1 101 ? -7.273 -1.871 11.906 1 97.69 101 GLY B C 1
ATOM 2607 O O . GLY B 1 101 ? -8.43 -1.46 11.812 1 97.69 101 GLY B O 1
ATOM 2608 N N . VAL B 1 102 ? -6.891 -3.045 11.391 1 98.19 102 VAL B N 1
ATOM 2609 C CA . VAL B 1 102 ? -7.84 -3.992 10.812 1 98.19 102 VAL B CA 1
ATOM 2610 C C . VAL B 1 102 ? -7.867 -5.273 11.648 1 98.19 102 VAL B C 1
ATOM 2612 O O . VAL B 1 102 ? -7.145 -6.227 11.344 1 98.19 102 VAL B O 1
ATOM 2615 N N . PRO B 1 103 ? -8.656 -5.289 12.617 1 97 103 PRO B N 1
ATOM 2616 C CA . PRO B 1 103 ? -8.664 -6.441 13.516 1 97 103 PRO B CA 1
ATOM 2617 C C . PRO B 1 103 ? -9.219 -7.703 12.859 1 97 103 PRO B C 1
ATOM 2619 O O . PRO B 1 103 ? -9.844 -7.629 11.797 1 97 103 PRO B O 1
ATOM 2622 N N . ALA B 1 104 ? -9.039 -8.828 13.523 1 96.56 104 ALA B N 1
ATOM 2623 C CA . ALA B 1 104 ? -9.273 -10.156 12.969 1 96.56 104 ALA B CA 1
ATOM 2624 C C . ALA B 1 104 ? -10.766 -10.391 12.727 1 96.56 104 ALA B C 1
ATOM 2626 O O . ALA B 1 104 ? -11.148 -11.289 11.969 1 96.56 104 ALA B O 1
ATOM 2627 N N . ASP B 1 105 ? -11.633 -9.633 13.359 1 96.81 105 ASP B N 1
ATOM 2628 C CA . ASP B 1 105 ? -13.062 -9.852 13.188 1 96.81 105 ASP B CA 1
ATOM 2629 C C . ASP B 1 105 ? -13.57 -9.188 11.906 1 96.81 105 ASP B C 1
ATOM 2631 O O . ASP B 1 105 ? -14.734 -9.336 11.539 1 96.81 105 ASP B O 1
ATOM 2635 N N . MET B 1 106 ? -12.727 -8.508 11.141 1 97.81 106 MET B N 1
ATOM 2636 C CA . MET B 1 106 ? -13.133 -7.801 9.93 1 97.81 106 MET B CA 1
ATOM 2637 C C . MET B 1 106 ? -12.945 -8.672 8.695 1 97.81 106 MET B C 1
ATOM 2639 O O . MET B 1 106 ? -13.328 -8.289 7.59 1 97.81 106 MET B O 1
ATOM 2643 N N . TYR B 1 107 ? -12.32 -9.781 8.781 1 98.44 107 TYR B N 1
ATOM 2644 C CA . TYR B 1 107 ? -12.07 -10.742 7.711 1 98.44 107 TYR B CA 1
ATOM 2645 C C . TYR B 1 107 ? -11.969 -12.156 8.258 1 98.44 107 TYR B C 1
ATOM 2647 O O . TYR B 1 107 ? -11.859 -12.352 9.469 1 98.44 107 TYR B O 1
ATOM 2655 N N . ASP B 1 108 ? -12.125 -13.133 7.375 1 97.94 108 ASP B N 1
ATOM 2656 C CA . ASP B 1 108 ? -11.812 -14.516 7.727 1 97.94 108 ASP B CA 1
ATOM 2657 C C . ASP B 1 108 ? -10.352 -14.844 7.422 1 97.94 108 ASP B C 1
ATOM 2659 O O . ASP B 1 108 ? -9.758 -14.273 6.504 1 97.94 108 ASP B O 1
ATOM 2663 N N . PHE B 1 109 ? -9.789 -15.727 8.242 1 98.06 109 PHE B N 1
ATOM 2664 C CA . PHE B 1 109 ? -8.391 -16.078 8.039 1 98.06 109 PHE B CA 1
ATOM 2665 C C . PHE B 1 109 ? -8.18 -17.578 8.211 1 98.06 109 PHE B C 1
ATOM 2667 O O . PHE B 1 109 ? -8.797 -18.203 9.078 1 98.06 109 PHE B O 1
ATOM 2674 N N . THR B 1 110 ? -7.355 -18.141 7.359 1 97.12 110 THR B N 1
ATOM 2675 C CA . THR B 1 110 ? -6.914 -19.516 7.527 1 97.12 110 THR B CA 1
ATOM 2676 C C . THR B 1 110 ? -5.516 -19.719 6.941 1 97.12 110 THR B C 1
ATOM 2678 O O . THR B 1 110 ? -5.086 -18.938 6.086 1 97.12 110 THR B O 1
ATOM 2681 N N . THR B 1 111 ? -4.77 -20.656 7.461 1 96.94 111 THR B N 1
ATOM 2682 C CA . THR B 1 111 ? -3.475 -21.031 6.898 1 96.94 111 THR B CA 1
ATOM 2683 C C . THR B 1 111 ? -3.613 -22.234 5.977 1 96.94 111 THR B C 1
ATOM 2685 O O . THR B 1 111 ? -2.621 -22.719 5.426 1 96.94 111 THR B O 1
ATOM 2688 N N . ASP B 1 112 ? -4.828 -22.641 5.832 1 93.69 112 ASP B N 1
ATOM 2689 C CA . ASP B 1 112 ? -5.098 -23.812 4.996 1 93.69 112 ASP B CA 1
ATOM 2690 C C . ASP B 1 112 ? -5.402 -23.391 3.557 1 93.69 112 ASP B C 1
ATOM 2692 O O . ASP B 1 112 ? -6.512 -22.938 3.26 1 93.69 112 ASP B O 1
ATOM 2696 N N . TYR B 1 113 ? -4.445 -23.625 2.693 1 90.19 113 TYR B N 1
ATOM 2697 C CA . TYR B 1 113 ? -4.598 -23.266 1.288 1 90.19 113 TYR B CA 1
ATOM 2698 C C . TYR B 1 113 ? -5.512 -24.25 0.573 1 90.19 113 TYR B C 1
ATOM 2700 O O . TYR B 1 113 ? -6.004 -23.969 -0.524 1 90.19 113 TYR B O 1
ATOM 2708 N N . THR B 1 114 ? -5.594 -25.469 1.148 1 78.81 114 THR B N 1
ATOM 2709 C CA . THR B 1 114 ? -6.301 -26.547 0.491 1 78.81 114 THR B CA 1
ATOM 2710 C C . THR B 1 114 ? -7.793 -26.5 0.812 1 78.81 114 THR B C 1
ATOM 2712 O O . THR B 1 114 ? -8.562 -27.344 0.34 1 78.81 114 THR B O 1
ATOM 2715 N N . GLN B 1 115 ? -8.039 -25.625 1.72 1 66.94 115 GLN B N 1
ATOM 2716 C CA . GLN B 1 115 ? -9.469 -25.578 2.018 1 66.94 115 GLN B CA 1
ATOM 2717 C C . GLN B 1 115 ? -10.297 -25.641 0.738 1 66.94 115 GLN B C 1
ATOM 2719 O O . GLN B 1 115 ? -10.062 -24.859 -0.192 1 66.94 115 GLN B O 1
ATOM 2724 N N . ILE B 1 116 ? -10.75 -26.906 0.553 1 58.97 116 ILE B N 1
ATOM 2725 C CA . ILE B 1 116 ? -11.492 -27.344 -0.622 1 58.97 116 ILE B CA 1
ATOM 2726 C C . ILE B 1 116 ? -12.602 -26.328 -0.929 1 58.97 116 ILE B C 1
ATOM 2728 O O . ILE B 1 116 ? -13.461 -26.062 -0.083 1 58.97 116 ILE B O 1
ATOM 2732 N N . PHE B 1 117 ? -12.227 -25.703 -2.055 1 62.94 117 PHE B N 1
ATOM 2733 C CA . PHE B 1 117 ? -13.219 -24.75 -2.566 1 62.94 117 PHE B CA 1
ATOM 2734 C C . PHE B 1 117 ? -14.359 -25.5 -3.256 1 62.94 117 PHE B C 1
ATOM 2736 O O . PHE B 1 117 ? -14.172 -26.594 -3.771 1 62.94 117 PHE B O 1
ATOM 2743 N N . GLU B 1 118 ? -15.5 -25.328 -2.914 1 59.47 118 GLU B N 1
ATOM 2744 C CA . GLU B 1 118 ? -16.766 -25.969 -3.297 1 59.47 118 GLU B CA 1
ATOM 2745 C C . GLU B 1 118 ? -16.781 -26.297 -4.785 1 59.47 118 GLU B C 1
ATOM 2747 O O . GLU B 1 118 ? -17.469 -27.234 -5.207 1 59.47 118 GLU B O 1
ATOM 2752 N N . ASP B 1 119 ? -15.68 -25.828 -5.492 1 65.5 119 ASP B N 1
ATOM 2753 C CA . ASP B 1 119 ? -16.094 -25.906 -6.887 1 65.5 119 ASP B CA 1
ATOM 2754 C C . ASP B 1 119 ? -15.039 -26.594 -7.742 1 65.5 119 ASP B C 1
ATOM 2756 O O . ASP B 1 119 ? -14.875 -26.281 -8.922 1 65.5 119 ASP B O 1
ATOM 2760 N N . GLY B 1 120 ? -14.336 -27.562 -7.07 1 81.44 120 GLY B N 1
ATOM 2761 C CA . GLY B 1 120 ? -13.367 -28.297 -7.887 1 81.44 120 GLY B CA 1
ATOM 2762 C C . GLY B 1 120 ? -12.031 -27.578 -8 1 81.44 120 GLY B C 1
ATOM 2763 O O . GLY B 1 120 ? -11.141 -28.031 -8.719 1 81.44 120 GLY B O 1
ATOM 2764 N N . LEU B 1 121 ? -11.938 -26.469 -7.43 1 90.19 121 LEU B N 1
ATOM 2765 C CA . LEU B 1 121 ? -10.68 -25.734 -7.41 1 90.19 121 LEU B CA 1
ATOM 2766 C C . LEU B 1 121 ? -9.789 -26.219 -6.266 1 90.19 121 LEU B C 1
ATOM 2768 O O . LEU B 1 121 ? -10.258 -26.391 -5.141 1 90.19 121 LEU B O 1
ATOM 2772 N N . HIS B 1 122 ? -8.586 -26.578 -6.645 1 91.25 122 HIS B N 1
ATOM 2773 C CA . HIS B 1 122 ? -7.57 -26.938 -5.656 1 91.25 122 HIS B CA 1
ATOM 2774 C C . HIS B 1 122 ? -6.363 -26.016 -5.742 1 91.25 122 HIS B C 1
ATOM 2776 O O . HIS B 1 122 ? -5.84 -25.766 -6.828 1 91.25 122 HIS B O 1
ATOM 2782 N N . VAL B 1 123 ? -6.047 -25.484 -4.586 1 94.5 123 VAL B N 1
ATOM 2783 C CA . VAL B 1 123 ? -4.879 -24.609 -4.527 1 94.5 123 VAL B CA 1
ATOM 2784 C C . VAL B 1 123 ? -3.906 -25.125 -3.463 1 94.5 123 VAL B C 1
ATOM 2786 O O . VAL B 1 123 ? -4.32 -25.5 -2.363 1 94.5 123 VAL B O 1
ATOM 2789 N N . GLU B 1 124 ? -2.643 -25.172 -3.844 1 94.25 124 GLU B N 1
ATOM 2790 C CA . GLU B 1 124 ? -1.587 -25.594 -2.928 1 94.25 124 GLU B CA 1
ATOM 2791 C C . GLU B 1 124 ? -0.451 -24.562 -2.887 1 94.25 124 GLU B C 1
ATOM 2793 O O . GLU B 1 124 ? -0.044 -24.047 -3.926 1 94.25 124 GLU B O 1
ATOM 2798 N N . ALA B 1 125 ? -0.033 -24.281 -1.637 1 96.88 125 ALA B N 1
ATOM 2799 C CA . ALA B 1 125 ? 1.153 -23.453 -1.487 1 96.88 125 ALA B CA 1
ATOM 2800 C C . ALA B 1 125 ? 2.428 -24.25 -1.715 1 96.88 125 ALA B C 1
ATOM 2802 O O . ALA B 1 125 ? 2.566 -25.375 -1.199 1 96.88 125 ALA B O 1
ATOM 2803 N N . VAL B 1 126 ? 3.316 -23.719 -2.475 1 97.12 126 VAL B N 1
ATOM 2804 C CA . VAL B 1 126 ? 4.613 -24.328 -2.754 1 97.12 126 VAL B CA 1
ATOM 2805 C C . VAL B 1 126 ? 5.73 -23.422 -2.238 1 97.12 126 VAL B C 1
ATOM 2807 O O . VAL B 1 126 ? 5.934 -22.328 -2.754 1 97.12 126 VAL B O 1
ATOM 2810 N N . PRO B 1 127 ? 6.484 -23.875 -1.223 1 96.94 127 PRO B N 1
ATOM 2811 C CA . PRO B 1 127 ? 7.574 -23.031 -0.729 1 96.94 127 PRO B CA 1
ATOM 2812 C C . PRO B 1 127 ? 8.562 -22.641 -1.825 1 96.94 127 PRO B C 1
ATOM 2814 O O . PRO B 1 127 ? 8.883 -23.469 -2.691 1 96.94 127 PRO B O 1
ATOM 2817 N N . VAL B 1 128 ? 8.984 -21.375 -1.766 1 97.81 128 VAL B N 1
ATOM 2818 C CA . VAL B 1 128 ? 9.93 -20.906 -2.771 1 97.81 128 VAL B CA 1
ATOM 2819 C C . VAL B 1 128 ? 11.102 -20.203 -2.088 1 97.81 128 VAL B C 1
ATOM 2821 O O . VAL B 1 128 ? 11.023 -19.859 -0.909 1 97.81 128 VAL B O 1
ATOM 2824 N N . LYS B 1 129 ? 12.242 -20.016 -2.834 1 96 129 LYS B N 1
ATOM 2825 C CA . LYS B 1 129 ? 13.406 -19.266 -2.377 1 96 129 LYS B CA 1
ATOM 2826 C C . LYS B 1 129 ? 13.273 -17.781 -2.742 1 96 129 LYS B C 1
ATOM 2828 O O . LYS B 1 129 ? 13.273 -17.422 -3.922 1 96 129 LYS B O 1
ATOM 2833 N N . HIS B 1 130 ? 13.141 -16.891 -1.824 1 95.44 130 HIS B N 1
ATOM 2834 C CA . HIS B 1 130 ? 13 -15.461 -2.027 1 95.44 130 HIS B CA 1
ATOM 2835 C C . HIS B 1 130 ? 13.633 -14.68 -0.879 1 95.44 130 HIS B C 1
ATOM 2837 O O . HIS B 1 130 ? 14.805 -14.289 -0.955 1 95.44 130 HIS B O 1
ATOM 2843 N N . ALA B 1 131 ? 13.008 -14.523 0.204 1 90.31 131 ALA B N 1
ATOM 2844 C CA . ALA B 1 131 ? 13.516 -13.852 1.396 1 90.31 131 ALA B CA 1
ATOM 2845 C C . ALA B 1 131 ? 13.789 -14.852 2.518 1 90.31 131 ALA B C 1
ATOM 2847 O O . ALA B 1 131 ? 12.984 -15.758 2.75 1 90.31 131 ALA B O 1
ATOM 2848 N N . SER B 1 132 ? 14.891 -14.711 3.15 1 86.5 132 SER B N 1
ATOM 2849 C CA . SER B 1 132 ? 15.281 -15.68 4.168 1 86.5 132 SER B CA 1
ATOM 2850 C C . SER B 1 132 ? 14.57 -15.406 5.492 1 86.5 132 SER B C 1
ATOM 2852 O O . SER B 1 132 ? 14.469 -16.297 6.34 1 86.5 132 SER B O 1
ATOM 2854 N N . ASP B 1 133 ? 14.047 -14.289 5.672 1 89.62 133 ASP B N 1
ATOM 2855 C CA . ASP B 1 133 ? 13.523 -13.891 6.977 1 89.62 133 ASP B CA 1
ATOM 2856 C C . ASP B 1 133 ? 12.008 -14.008 7.02 1 89.62 133 ASP B C 1
ATOM 2858 O O . ASP B 1 133 ? 11.367 -13.562 7.977 1 89.62 133 ASP B O 1
ATOM 2862 N N . MET B 1 134 ? 11.414 -14.586 6.012 1 93.75 134 MET B N 1
ATOM 2863 C CA . MET B 1 134 ? 9.969 -14.805 6.02 1 93.75 134 MET B CA 1
ATOM 2864 C C . MET B 1 134 ? 9.594 -15.969 5.109 1 93.75 134 MET B C 1
ATOM 2866 O O . MET B 1 134 ? 10.375 -16.359 4.242 1 93.75 134 MET B O 1
ATOM 2870 N N . LYS B 1 135 ? 8.383 -16.516 5.375 1 96.38 135 LYS B N 1
ATOM 2871 C CA . LYS B 1 135 ? 7.852 -17.562 4.5 1 96.38 135 LYS B CA 1
ATOM 2872 C C . LYS B 1 135 ? 7.383 -16.984 3.172 1 96.38 135 LYS B C 1
ATOM 2874 O O . LYS B 1 135 ? 6.746 -15.922 3.143 1 96.38 135 LYS B O 1
ATOM 2879 N N . CYS B 1 136 ? 7.785 -17.562 2.133 1 97.94 136 CYS B N 1
ATOM 2880 C CA . CYS B 1 136 ? 7.348 -17.219 0.783 1 97.94 136 CYS B CA 1
ATOM 2881 C C . CYS B 1 136 ? 6.883 -18.453 0.027 1 97.94 136 CYS B C 1
ATOM 2883 O O . CYS B 1 136 ? 7.492 -19.531 0.137 1 97.94 136 CYS B O 1
ATOM 2885 N N . CYS B 1 137 ? 5.785 -18.344 -0.706 1 98.19 137 CYS B N 1
ATOM 2886 C CA . CYS B 1 137 ? 5.301 -19.516 -1.43 1 98.19 137 CYS B CA 1
ATOM 2887 C C . CYS B 1 137 ? 4.719 -19.125 -2.781 1 98.19 137 CYS B C 1
ATOM 2889 O O . CYS B 1 137 ? 4.188 -18.016 -2.932 1 98.19 137 CYS B O 1
ATOM 2891 N N . GLY B 1 138 ? 4.918 -19.953 -3.775 1 98.19 138 GLY B N 1
ATOM 2892 C CA . GLY B 1 138 ? 4.078 -19.953 -4.961 1 98.19 138 GLY B CA 1
ATOM 2893 C C . GLY B 1 138 ? 2.764 -20.688 -4.762 1 98.19 138 GLY B C 1
ATOM 2894 O O . GLY B 1 138 ? 2.473 -21.172 -3.662 1 98.19 138 GLY B O 1
ATOM 2895 N N . LEU B 1 139 ? 1.948 -20.734 -5.812 1 97.75 139 LEU B N 1
ATOM 2896 C CA . LEU B 1 139 ? 0.652 -21.391 -5.766 1 97.75 139 LEU B CA 1
ATOM 2897 C C . LEU B 1 139 ? 0.494 -22.359 -6.93 1 97.75 139 LEU B C 1
ATOM 2899 O O . LEU B 1 139 ? 0.704 -21.984 -8.086 1 97.75 139 LEU B O 1
ATOM 2903 N N . LEU B 1 140 ? 0.22 -23.594 -6.598 1 96.75 140 LEU B N 1
ATOM 2904 C CA . LEU B 1 140 ? -0.279 -24.547 -7.578 1 96.75 140 LEU B CA 1
ATOM 2905 C C . LEU B 1 140 ? -1.803 -24.547 -7.621 1 96.75 140 LEU B C 1
ATOM 2907 O O . LEU B 1 140 ? -2.459 -24.906 -6.641 1 96.75 140 LEU B O 1
ATOM 2911 N N . ILE B 1 141 ? -2.357 -24.078 -8.734 1 95.31 141 ILE B N 1
ATOM 2912 C CA . ILE B 1 141 ? -3.797 -23.891 -8.891 1 95.31 141 ILE B CA 1
ATOM 2913 C C . ILE B 1 141 ? -4.344 -24.922 -9.883 1 95.31 141 ILE B C 1
ATOM 2915 O O . ILE B 1 141 ? -3.988 -24.906 -11.062 1 95.31 141 ILE B O 1
ATOM 2919 N N . CYS B 1 142 ? -5.184 -25.75 -9.414 1 92.81 142 CYS B N 1
ATOM 2920 C CA . CYS B 1 142 ? -5.727 -26.828 -10.234 1 92.81 142 CYS B CA 1
ATOM 2921 C C . CYS B 1 142 ? -7.25 -26.766 -10.289 1 92.81 142 CYS B C 1
ATOM 2923 O O . CYS B 1 142 ? -7.914 -26.734 -9.258 1 92.81 142 CYS B O 1
ATOM 2925 N N . ASP B 1 143 ? -7.727 -26.609 -11.469 1 88.31 143 ASP B N 1
ATOM 2926 C CA . ASP B 1 143 ? -9.156 -26.828 -11.625 1 88.31 143 ASP B CA 1
ATOM 2927 C C . ASP B 1 143 ? -9.43 -28.109 -12.422 1 88.31 143 ASP B C 1
ATOM 2929 O O . ASP B 1 143 ? -8.539 -28.938 -12.578 1 88.31 143 ASP B O 1
ATOM 2933 N N . GLU B 1 144 ? -10.703 -28.406 -12.75 1 82.69 144 GLU B N 1
ATOM 2934 C CA . GLU B 1 144 ? -11.07 -29.672 -13.391 1 82.69 144 GLU B CA 1
ATOM 2935 C C . GLU B 1 144 ? -10.398 -29.828 -14.75 1 82.69 144 GLU B C 1
ATOM 2937 O O . GLU B 1 144 ? -10.195 -30.938 -15.234 1 82.69 144 GLU B O 1
ATOM 2942 N N . GLU B 1 145 ? -9.82 -28.797 -15.227 1 86.12 145 GLU B N 1
ATOM 2943 C CA . GLU B 1 145 ? -9.367 -28.828 -16.625 1 86.12 145 GLU B CA 1
ATOM 2944 C C . GLU B 1 145 ? -7.859 -28.625 -16.719 1 86.12 145 GLU B C 1
ATOM 2946 O O . GLU B 1 145 ? -7.207 -29.219 -17.578 1 86.12 145 GLU B O 1
ATOM 2951 N N . GLU B 1 146 ? -7.359 -27.828 -15.867 1 93 146 GLU B N 1
ATOM 2952 C CA . GLU B 1 146 ? -5.953 -27.469 -16.047 1 93 146 GLU B CA 1
ATOM 2953 C C . GLU B 1 146 ? -5.293 -27.156 -14.703 1 93 146 GLU B C 1
ATOM 2955 O O . GLU B 1 146 ? -5.977 -26.938 -13.703 1 93 146 GLU B O 1
ATOM 2960 N N . THR B 1 147 ? -3.938 -27.328 -14.734 1 95.81 147 THR B N 1
ATOM 2961 C CA . THR B 1 147 ? -3.092 -26.953 -13.609 1 95.81 147 THR B CA 1
ATOM 2962 C C . THR B 1 147 ? -2.17 -25.797 -14 1 95.81 147 THR B C 1
ATOM 2964 O O . THR B 1 147 ? -1.525 -25.828 -15.047 1 95.81 147 THR B O 1
ATOM 2967 N N . THR B 1 148 ? -2.191 -24.75 -13.18 1 97.38 148 THR B N 1
ATOM 2968 C CA . THR B 1 148 ? -1.36 -23.562 -13.375 1 97.38 148 THR B CA 1
ATOM 2969 C C . THR B 1 148 ? -0.476 -23.328 -12.156 1 97.38 148 THR B C 1
ATOM 2971 O O . THR B 1 148 ? -0.927 -23.469 -11.016 1 97.38 148 THR B O 1
ATOM 2974 N N . TYR B 1 149 ? 0.798 -23.016 -12.422 1 98.38 149 TYR B N 1
ATOM 2975 C CA . TYR B 1 149 ? 1.7 -22.672 -11.328 1 98.38 149 TYR B CA 1
ATOM 2976 C C . TYR B 1 149 ? 2.039 -21.188 -11.344 1 98.38 149 TYR B C 1
ATOM 2978 O O . TYR B 1 149 ? 2.396 -20.641 -12.391 1 98.38 149 TYR B O 1
ATOM 2986 N N . PHE B 1 150 ? 1.87 -20.5 -10.25 1 98.62 150 PHE B N 1
ATOM 2987 C CA . PHE B 1 150 ? 2.24 -19.109 -9.992 1 98.62 150 PHE B CA 1
ATOM 2988 C C . PHE B 1 150 ? 3.391 -19.031 -8.992 1 98.62 150 PHE B C 1
ATOM 2990 O O . PHE B 1 150 ? 3.217 -19.344 -7.812 1 98.62 150 PHE B O 1
ATOM 2997 N N . SER B 1 151 ? 4.48 -18.531 -9.375 1 98.56 151 SER B N 1
ATOM 2998 C CA . SER B 1 151 ? 5.684 -18.672 -8.562 1 98.56 151 SER B CA 1
ATOM 2999 C C . SER B 1 151 ? 5.738 -17.609 -7.469 1 98.56 151 SER B C 1
ATOM 3001 O O . SER B 1 151 ? 6.492 -17.734 -6.504 1 98.56 151 SER B O 1
ATOM 3003 N N . ALA B 1 152 ? 4.938 -16.516 -7.656 1 97.44 152 ALA B N 1
ATOM 3004 C CA . ALA B 1 152 ? 5.172 -15.312 -6.863 1 97.44 152 ALA B CA 1
ATOM 3005 C C . ALA B 1 152 ? 6.609 -14.82 -7.023 1 97.44 152 ALA B C 1
ATOM 3007 O O . ALA B 1 152 ? 7.109 -14.703 -8.141 1 97.44 152 ALA B O 1
ATOM 3008 N N . ASP B 1 153 ? 7.238 -14.312 -5.902 1 97.88 153 ASP B N 1
ATOM 3009 C CA . ASP B 1 153 ? 8.656 -13.977 -5.934 1 97.88 153 ASP B CA 1
ATOM 3010 C C . ASP B 1 153 ? 9.523 -15.211 -5.656 1 97.88 153 ASP B C 1
ATOM 3012 O O . ASP B 1 153 ? 9.43 -15.805 -4.582 1 97.88 153 ASP B O 1
ATOM 3016 N N . ALA B 1 154 ? 10.289 -15.578 -6.613 1 97.44 154 ALA B N 1
ATOM 3017 C CA . ALA B 1 154 ? 11.094 -16.797 -6.484 1 97.44 154 ALA B CA 1
ATOM 3018 C C . ALA B 1 154 ? 12.367 -16.688 -7.316 1 97.44 154 ALA B C 1
ATOM 3020 O O . ALA B 1 154 ? 12.328 -16.312 -8.492 1 97.44 154 ALA B O 1
ATOM 3021 N N . SER B 1 155 ? 13.461 -17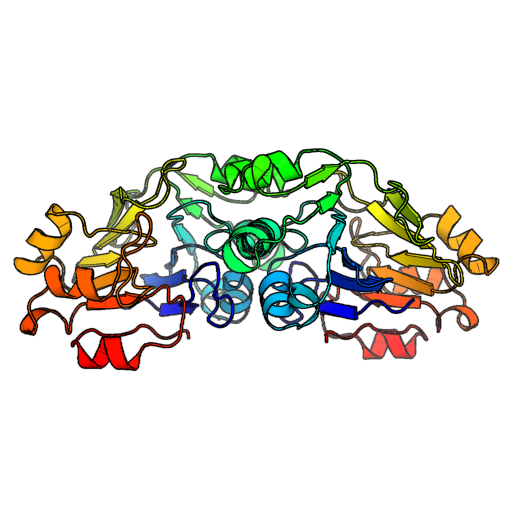.062 -6.715 1 95.69 155 SER B N 1
ATOM 3022 C CA . SER B 1 155 ? 14.734 -17.016 -7.426 1 95.69 155 SER B CA 1
ATOM 3023 C C . SER B 1 155 ? 14.938 -18.25 -8.297 1 95.69 155 SER B C 1
ATOM 3025 O O . SER B 1 155 ? 15.734 -18.234 -9.234 1 95.69 155 SER B O 1
ATOM 3027 N N . GLU B 1 156 ? 14.211 -19.312 -7.945 1 95.62 156 GLU B N 1
ATOM 3028 C CA . GLU B 1 156 ? 14.359 -20.594 -8.617 1 95.62 156 GLU B CA 1
ATOM 3029 C C . GLU B 1 156 ? 13 -21.266 -8.844 1 95.62 156 GLU B C 1
ATOM 3031 O O . GLU B 1 156 ? 12.008 -20.891 -8.211 1 95.62 156 GLU B O 1
ATOM 3036 N N . LEU B 1 157 ? 12.992 -22.094 -9.805 1 97.5 157 LEU B N 1
ATOM 3037 C CA . LEU B 1 157 ? 11.836 -22.953 -10.023 1 97.5 157 LEU B CA 1
ATOM 3038 C C . LEU B 1 157 ? 12.008 -24.281 -9.289 1 97.5 157 LEU B C 1
ATOM 3040 O O . LEU B 1 157 ? 12.984 -25 -9.508 1 97.5 157 LEU B O 1
ATOM 3044 N N . PRO B 1 158 ? 11.086 -24.578 -8.422 1 97.62 158 PRO B N 1
ATOM 3045 C CA . PRO B 1 158 ? 11.219 -25.875 -7.742 1 97.62 158 PRO B CA 1
ATOM 3046 C C . PRO B 1 158 ? 11.289 -27.047 -8.719 1 97.62 158 PRO B C 1
ATOM 3048 O O . PRO B 1 158 ? 10.555 -27.062 -9.711 1 97.62 158 PRO B O 1
ATOM 3051 N N . ASN B 1 159 ? 12.117 -28.031 -8.383 1 97.12 159 ASN B N 1
ATOM 3052 C CA . ASN B 1 159 ? 12.367 -29.172 -9.273 1 97.12 159 ASN B CA 1
ATOM 3053 C C . ASN B 1 159 ? 11.086 -29.938 -9.57 1 97.12 159 ASN B C 1
ATOM 3055 O O . ASN B 1 159 ? 10.875 -30.391 -10.703 1 97.12 159 ASN B O 1
ATOM 3059 N N . ASN B 1 160 ? 10.328 -30.141 -8.586 1 97.44 160 ASN B N 1
ATOM 3060 C CA . ASN B 1 160 ? 9.086 -30.891 -8.781 1 97.44 160 ASN B CA 1
ATOM 3061 C C . ASN B 1 160 ? 8.148 -30.156 -9.75 1 97.44 160 ASN B C 1
ATOM 3063 O O . ASN B 1 160 ? 7.484 -30.797 -10.57 1 97.44 160 ASN B O 1
ATOM 3067 N N . ILE B 1 161 ? 8.062 -28.891 -9.68 1 98.31 161 ILE B N 1
ATOM 3068 C CA . ILE B 1 161 ? 7.23 -28.094 -10.578 1 98.31 161 ILE B CA 1
ATOM 3069 C C . ILE B 1 161 ? 7.758 -28.219 -12.008 1 98.31 161 ILE B C 1
ATOM 3071 O O . ILE B 1 161 ? 6.984 -28.438 -12.945 1 98.31 161 ILE B O 1
ATOM 3075 N N . LEU B 1 162 ? 9.07 -28.062 -12.117 1 97.94 162 LEU B N 1
ATOM 3076 C CA . LEU B 1 162 ? 9.688 -28.172 -13.43 1 97.94 162 LEU B CA 1
ATOM 3077 C C . LEU B 1 162 ? 9.398 -29.531 -14.055 1 97.94 162 LEU B C 1
ATOM 3079 O O . LEU B 1 162 ? 9.016 -29.609 -15.227 1 97.94 162 LEU B O 1
ATOM 3083 N N . GLN B 1 163 ? 9.578 -30.562 -13.328 1 97.81 163 GLN B N 1
ATOM 3084 C CA . GLN B 1 163 ? 9.359 -31.922 -13.828 1 97.81 163 GLN B CA 1
ATOM 3085 C C . GLN B 1 163 ? 7.902 -32.125 -14.234 1 97.81 163 GLN B C 1
ATOM 3087 O O . GLN B 1 163 ? 7.617 -32.688 -15.289 1 97.81 163 GLN B O 1
ATOM 3092 N N . GLU B 1 164 ? 7.008 -31.703 -13.367 1 97.81 164 GLU B N 1
ATOM 3093 C CA . GLU B 1 164 ? 5.586 -31.844 -13.672 1 97.81 164 GLU B CA 1
ATOM 3094 C C . GLU B 1 164 ? 5.203 -31.047 -14.914 1 97.81 164 GLU B C 1
ATOM 3096 O O . GLU B 1 164 ? 4.336 -31.453 -15.68 1 97.81 164 GLU B O 1
ATOM 3101 N N . PHE B 1 165 ? 5.77 -29.922 -15.086 1 98.12 165 PHE B N 1
ATOM 3102 C CA . PHE B 1 165 ? 5.543 -29.125 -16.281 1 98.12 165 PHE B CA 1
ATOM 3103 C C . PHE B 1 165 ? 6.023 -29.859 -17.531 1 98.12 165 PHE B C 1
ATOM 3105 O O . PHE B 1 165 ? 5.305 -29.938 -18.531 1 98.12 165 PHE B O 1
ATOM 3112 N N . LYS B 1 166 ? 7.199 -30.422 -17.453 1 96.62 166 LYS B N 1
ATOM 3113 C CA . LYS B 1 166 ? 7.781 -31.172 -18.578 1 96.62 166 LYS B CA 1
ATOM 3114 C C . LYS B 1 166 ? 6.934 -32.375 -18.938 1 96.62 166 LYS B C 1
ATOM 3116 O O . LYS B 1 166 ? 6.855 -32.781 -20.094 1 96.62 166 LYS B O 1
ATOM 3121 N N . GLN B 1 167 ? 6.289 -32.938 -17.953 1 96.69 167 GLN B N 1
ATOM 3122 C CA . GLN B 1 167 ? 5.457 -34.094 -18.141 1 96.69 167 GLN B CA 1
ATOM 3123 C C . GLN B 1 167 ? 4.066 -33.719 -18.641 1 96.69 167 GLN B C 1
ATOM 3125 O O . GLN B 1 167 ? 3.244 -34.594 -18.922 1 96.69 167 GLN B O 1
ATOM 3130 N N . GLY B 1 168 ? 3.775 -32.5 -18.672 1 95.5 168 GLY B N 1
ATOM 3131 C CA . GLY B 1 168 ? 2.492 -32.031 -19.188 1 95.5 168 GLY B CA 1
ATOM 3132 C C . GLY B 1 168 ? 1.413 -31.969 -18.125 1 95.5 168 GLY B C 1
ATOM 3133 O O . GLY B 1 168 ? 0.248 -31.719 -18.422 1 95.5 168 GLY B O 1
ATOM 3134 N N . LYS B 1 169 ? 1.776 -32.188 -16.891 1 96.5 169 LYS B N 1
ATOM 3135 C CA . LYS B 1 169 ? 0.82 -32.125 -15.781 1 96.5 169 LYS B CA 1
ATOM 3136 C C . LYS B 1 169 ? 0.474 -30.703 -15.406 1 96.5 169 LYS B C 1
ATOM 3138 O O . LYS B 1 169 ? -0.619 -30.438 -14.898 1 96.5 169 LYS B O 1
ATOM 3143 N N . ILE B 1 170 ? 1.404 -29.828 -15.5 1 97.62 170 ILE B N 1
ATOM 3144 C CA . ILE B 1 170 ? 1.192 -28.391 -15.375 1 97.62 170 ILE B CA 1
ATOM 3145 C C . ILE B 1 170 ? 1.158 -27.75 -16.766 1 97.62 170 ILE B C 1
ATOM 3147 O O . ILE B 1 170 ? 2.104 -27.891 -17.547 1 97.62 170 ILE B O 1
ATOM 3151 N N . GLN B 1 171 ? 0.107 -27.094 -17.062 1 97.19 171 GLN B N 1
ATOM 3152 C CA . GLN B 1 171 ? -0.092 -26.594 -18.422 1 97.19 171 GLN B CA 1
ATOM 3153 C C . GLN B 1 171 ? 0.549 -25.219 -18.578 1 97.19 171 GLN B C 1
ATOM 3155 O O . GLN B 1 171 ? 1.005 -24.859 -19.672 1 97.19 171 GLN B O 1
ATOM 3160 N N . THR B 1 172 ? 0.525 -24.422 -17.516 1 97.75 172 THR B N 1
ATOM 3161 C CA . THR B 1 172 ? 1.013 -23.047 -17.594 1 97.75 172 THR B CA 1
ATOM 3162 C C . THR B 1 172 ? 1.791 -22.688 -16.328 1 97.75 172 THR B C 1
ATOM 3164 O O . THR B 1 172 ? 1.421 -23.078 -15.227 1 97.75 172 THR B O 1
ATOM 3167 N N . ILE B 1 173 ? 2.85 -21.938 -16.547 1 98.44 173 ILE B N 1
ATOM 3168 C CA . ILE B 1 173 ? 3.625 -21.391 -15.43 1 98.44 173 ILE B CA 1
ATOM 3169 C C . ILE B 1 173 ? 3.695 -19.875 -15.547 1 98.44 173 ILE B C 1
ATOM 3171 O O . ILE B 1 173 ? 3.98 -19.328 -16.625 1 98.44 173 ILE B O 1
ATOM 3175 N N . TYR B 1 174 ? 3.318 -19.172 -14.547 1 98.62 174 TYR B N 1
ATOM 3176 C CA . TYR B 1 174 ? 3.662 -17.781 -14.336 1 98.62 174 TYR B CA 1
ATOM 3177 C C . TYR B 1 174 ? 4.855 -17.641 -13.398 1 98.62 174 TYR B C 1
ATOM 3179 O O . TYR B 1 174 ? 4.781 -18.031 -12.234 1 98.62 174 TYR B O 1
ATOM 3187 N N . HIS B 1 175 ? 5.945 -17.078 -13.852 1 98.44 175 HIS B N 1
ATOM 3188 C CA . HIS B 1 175 ? 7.16 -17.125 -13.047 1 98.44 175 HIS B CA 1
ATOM 3189 C C . HIS B 1 175 ? 7.789 -15.742 -12.906 1 98.44 175 HIS B C 1
ATOM 3191 O O . HIS B 1 175 ? 7.785 -14.953 -13.859 1 98.44 175 HIS B O 1
ATOM 3197 N N . ASP B 1 176 ? 8.305 -15.492 -11.773 1 97.62 176 ASP B N 1
ATOM 3198 C CA . ASP B 1 176 ? 9.109 -14.32 -11.445 1 97.62 176 ASP B CA 1
ATOM 3199 C C . ASP B 1 176 ? 10.25 -14.133 -12.453 1 97.62 176 ASP B C 1
ATOM 3201 O O . ASP B 1 176 ? 11.008 -15.07 -12.719 1 97.62 176 ASP B O 1
ATOM 3205 N N . CYS B 1 177 ? 10.273 -12.969 -13.031 1 94.94 177 CYS B N 1
ATOM 3206 C CA . CYS B 1 177 ? 11.359 -12.633 -13.945 1 94.94 177 CYS B CA 1
ATOM 3207 C C . CYS B 1 177 ? 11.789 -11.18 -13.773 1 94.94 177 CYS B C 1
ATOM 3209 O O . CYS B 1 177 ? 11.016 -10.258 -14.039 1 94.94 177 CYS B O 1
ATOM 3211 N N . THR B 1 178 ? 12.891 -10.875 -13.359 1 82 178 THR B N 1
ATOM 3212 C CA . THR B 1 178 ? 13.305 -9.5 -13.133 1 82 178 THR B CA 1
ATOM 3213 C C . THR B 1 178 ? 14.508 -9.148 -14.008 1 82 178 THR B C 1
ATOM 3215 O O . THR B 1 178 ? 14.383 -8.406 -14.984 1 82 178 THR B O 1
ATOM 3218 N N . PHE B 1 179 ? 15.656 -9.117 -13.711 1 79.12 179 PHE B N 1
ATOM 3219 C CA . PHE B 1 179 ? 16.859 -8.734 -14.43 1 79.12 179 PHE B CA 1
ATOM 3220 C C . PHE B 1 179 ? 17.234 -9.789 -15.461 1 79.12 179 PHE B C 1
ATOM 3222 O O . PHE B 1 179 ? 16.891 -10.961 -15.312 1 79.12 179 PHE B O 1
ATOM 3229 N N . LEU B 1 180 ? 17.922 -9.297 -16.484 1 75.81 180 LEU B N 1
ATOM 3230 C CA . LEU B 1 180 ? 18.203 -10.164 -17.625 1 75.81 180 LEU B CA 1
ATOM 3231 C C . LEU B 1 180 ? 19.344 -11.125 -17.312 1 75.81 180 LEU B C 1
ATOM 3233 O O . LEU B 1 180 ? 19.281 -12.312 -17.641 1 75.81 180 LEU B O 1
ATOM 3237 N N . THR B 1 181 ? 20.406 -10.609 -16.703 1 76.31 181 THR B N 1
ATOM 3238 C CA . THR B 1 181 ? 21.578 -11.484 -16.609 1 76.31 181 THR B CA 1
ATOM 3239 C C . THR B 1 181 ? 22.109 -11.516 -15.18 1 76.31 181 THR B C 1
ATOM 3241 O O . THR B 1 181 ? 23.016 -12.289 -14.875 1 76.31 181 THR B O 1
ATOM 3244 N N . LYS B 1 182 ? 21.562 -10.773 -14.352 1 77.56 182 LYS B N 1
ATOM 3245 C CA . LYS B 1 182 ? 22.094 -10.711 -13 1 77.56 182 LYS B CA 1
ATOM 3246 C C . LYS B 1 182 ? 21.438 -11.75 -12.094 1 77.56 182 LYS B C 1
ATOM 3248 O O . LYS B 1 182 ? 20.203 -11.836 -12.047 1 77.56 182 LYS B O 1
ATOM 3253 N N . GLU B 1 183 ? 22.328 -12.578 -11.539 1 83.38 183 GLU B N 1
ATOM 3254 C CA . GLU B 1 183 ? 21.797 -13.539 -10.578 1 83.38 183 GLU B CA 1
ATOM 3255 C C . GLU B 1 183 ? 21.359 -12.844 -9.289 1 83.38 183 GLU B C 1
ATOM 3257 O O . GLU B 1 183 ? 22.031 -11.906 -8.836 1 83.38 183 GLU B O 1
ATOM 3262 N N . SER B 1 184 ? 20.281 -13.219 -8.828 1 87.69 184 SER B N 1
ATOM 3263 C CA . SER B 1 184 ? 19.719 -12.711 -7.582 1 87.69 184 SER B CA 1
ATOM 3264 C C . SER B 1 184 ? 19.297 -13.859 -6.668 1 87.69 184 SER B C 1
ATOM 3266 O O . SER B 1 184 ? 18.797 -14.883 -7.133 1 87.69 184 SER B O 1
ATOM 3268 N N . PRO B 1 185 ? 19.609 -13.719 -5.469 1 89.44 185 PRO B N 1
ATOM 3269 C CA . PRO B 1 185 ? 19.141 -14.742 -4.527 1 89.44 185 PRO B CA 1
ATOM 3270 C C . PRO B 1 185 ? 17.625 -14.711 -4.32 1 89.44 185 PRO B C 1
ATOM 3272 O O . PRO B 1 185 ? 17.062 -15.656 -3.773 1 89.44 185 PRO B O 1
ATOM 3275 N N . SER B 1 186 ? 17.016 -13.688 -4.75 1 94.31 186 SER B N 1
ATOM 3276 C CA . SER B 1 186 ? 15.625 -13.492 -4.352 1 94.31 186 SER B CA 1
ATOM 3277 C C . SER B 1 186 ? 14.695 -13.508 -5.562 1 94.31 186 SER B C 1
ATOM 3279 O O . SER B 1 186 ? 13.484 -13.633 -5.418 1 94.31 186 SER B O 1
ATOM 3281 N N . HIS B 1 187 ? 15.273 -13.344 -6.734 1 96.25 187 HIS B N 1
ATOM 3282 C CA . HIS B 1 187 ? 14.469 -13.289 -7.945 1 96.25 187 HIS B CA 1
ATOM 3283 C C . HIS B 1 187 ? 15.125 -14.062 -9.086 1 96.25 187 HIS B C 1
ATOM 3285 O O . HIS B 1 187 ? 16.344 -14.273 -9.078 1 96.25 187 HIS B O 1
ATOM 3291 N N . CYS B 1 188 ? 14.383 -14.438 -10.047 1 96.31 188 CYS B N 1
ATOM 3292 C CA . CYS B 1 188 ? 14.844 -15.266 -11.156 1 96.31 188 CYS B CA 1
ATOM 3293 C C . CYS B 1 188 ? 15.188 -14.414 -12.375 1 96.31 188 CYS B C 1
ATOM 3295 O O . CYS B 1 188 ? 14.367 -13.617 -12.828 1 96.31 188 CYS B O 1
ATOM 3297 N N . SER B 1 189 ? 16.375 -14.609 -12.914 1 94.81 189 SER B N 1
ATOM 3298 C CA . SER B 1 189 ? 16.766 -13.883 -14.109 1 94.81 189 SER B CA 1
ATOM 3299 C C . SER B 1 189 ? 16.25 -14.562 -15.375 1 94.81 189 SER B C 1
ATOM 3301 O O . SER B 1 189 ? 15.914 -15.758 -15.352 1 94.81 189 SER B O 1
ATOM 3303 N N . LEU B 1 190 ? 16.156 -13.773 -16.422 1 95.06 190 LEU B N 1
ATOM 3304 C CA . LEU B 1 190 ? 15.789 -14.367 -17.703 1 95.06 190 LEU B CA 1
ATOM 3305 C C . LEU B 1 190 ? 16.781 -15.453 -18.109 1 95.06 190 LEU B C 1
ATOM 3307 O O . LEU B 1 190 ? 16.391 -16.469 -18.688 1 95.06 190 LEU B O 1
ATOM 3311 N N . LYS B 1 191 ? 18.047 -15.211 -17.859 1 94.06 191 LYS B N 1
ATOM 3312 C CA . LYS B 1 191 ? 19.078 -16.203 -18.156 1 94.06 191 LYS B CA 1
ATOM 3313 C C . LYS B 1 191 ? 18.781 -17.531 -17.484 1 94.06 191 LYS B C 1
ATOM 3315 O O . LYS B 1 191 ? 18.828 -18.578 -18.125 1 94.06 191 LYS B O 1
ATOM 3320 N N . ARG B 1 192 ? 18.469 -17.5 -16.234 1 94.88 192 ARG B N 1
ATOM 3321 C CA . ARG B 1 192 ? 18.156 -18.703 -15.484 1 94.88 192 ARG B CA 1
ATOM 3322 C C . ARG B 1 192 ? 16.906 -19.375 -16.016 1 94.88 192 ARG B C 1
ATOM 3324 O O . ARG B 1 192 ? 16.828 -20.609 -16.094 1 94.88 192 ARG B O 1
ATOM 3331 N N . LEU B 1 193 ? 15.953 -18.562 -16.312 1 95.75 193 LEU B N 1
ATOM 3332 C CA . LEU B 1 193 ? 14.719 -19.094 -16.875 1 95.75 193 LEU B CA 1
ATOM 3333 C C . LEU B 1 193 ? 14.992 -19.875 -18.156 1 95.75 193 LEU B C 1
ATOM 3335 O O . LEU B 1 193 ? 14.406 -20.938 -18.375 1 95.75 193 LEU B O 1
ATOM 3339 N N . CYS B 1 194 ? 15.844 -19.375 -19 1 95.75 194 CYS B N 1
ATOM 3340 C CA . CYS B 1 194 ? 16.219 -20.031 -20.25 1 95.75 194 CYS B CA 1
ATOM 3341 C C . CYS B 1 194 ? 16.891 -21.359 -19.984 1 95.75 194 CYS B C 1
ATOM 3343 O O . CYS B 1 194 ? 16.844 -22.266 -20.812 1 95.75 194 CYS B O 1
ATOM 3345 N N . GLU B 1 195 ? 17.516 -21.453 -18.844 1 95.69 195 GLU B N 1
ATOM 3346 C CA . GLU B 1 195 ? 18.172 -22.703 -18.484 1 95.69 195 GLU B CA 1
ATOM 3347 C C . GLU B 1 195 ? 17.156 -23.75 -18.078 1 95.69 195 GLU B C 1
ATOM 3349 O O . GLU B 1 195 ? 17.406 -24.953 -18.219 1 95.69 195 GLU B O 1
ATOM 3354 N N . TYR B 1 196 ? 16.031 -23.344 -17.562 1 96.69 196 TYR B N 1
ATOM 3355 C CA . TYR B 1 196 ? 15.016 -24.281 -17.078 1 96.69 196 TYR B CA 1
ATOM 3356 C C . TYR B 1 196 ? 14.242 -24.875 -18.25 1 96.69 196 TYR B C 1
ATOM 3358 O O . TYR B 1 196 ? 13.891 -26.062 -18.234 1 96.69 196 TYR B O 1
ATOM 3366 N N . PHE B 1 197 ? 14.008 -24.047 -19.266 1 97.31 197 PHE B N 1
ATOM 3367 C CA . PHE B 1 197 ? 13.023 -24.438 -20.281 1 97.31 197 PHE B CA 1
ATOM 3368 C C . PHE B 1 197 ? 13.656 -24.484 -21.656 1 97.31 197 PHE B C 1
ATOM 3370 O O . PHE B 1 197 ? 14.266 -23.5 -22.109 1 97.31 197 PHE B O 1
ATOM 3377 N N . LEU B 1 198 ? 13.398 -25.562 -22.375 1 96.25 198 LEU B N 1
ATOM 3378 C CA . LEU B 1 198 ? 13.742 -25.625 -23.797 1 96.25 198 LEU B CA 1
ATOM 3379 C C . LEU B 1 198 ? 12.836 -24.719 -24.609 1 96.25 198 LEU B C 1
ATOM 3381 O O . LEU B 1 198 ? 11.711 -24.422 -24.203 1 96.25 198 LEU B O 1
ATOM 3385 N N . PRO B 1 199 ? 13.305 -24.266 -25.719 1 96.75 199 PRO B N 1
ATOM 3386 C CA . PRO B 1 199 ? 12.555 -23.297 -26.516 1 96.75 199 PRO B CA 1
ATOM 3387 C C . PRO B 1 199 ? 11.125 -23.75 -26.812 1 96.75 199 PRO B C 1
ATOM 3389 O O . PRO B 1 199 ? 10.195 -22.938 -26.781 1 96.75 199 PRO B O 1
ATOM 3392 N N . GLU B 1 200 ? 10.93 -25.016 -27.016 1 95.62 200 GLU B N 1
ATOM 3393 C CA . GLU B 1 200 ? 9.633 -25.531 -27.422 1 95.62 200 GLU B CA 1
ATOM 3394 C C . GLU B 1 200 ? 8.617 -25.453 -26.297 1 95.62 200 GLU B C 1
ATOM 3396 O O . GLU B 1 200 ? 7.41 -25.562 -26.516 1 95.62 200 GLU B O 1
ATOM 3401 N N . MET B 1 201 ? 9.094 -25.25 -25.031 1 96.69 201 MET B N 1
ATOM 3402 C CA . MET B 1 201 ? 8.219 -25.234 -23.859 1 96.69 201 MET B CA 1
ATOM 3403 C C . MET B 1 201 ? 7.938 -23.797 -23.422 1 96.69 201 MET B C 1
ATOM 3405 O O . MET B 1 201 ? 7.027 -23.562 -22.625 1 96.69 201 MET B O 1
ATOM 3409 N N . ARG B 1 202 ? 8.625 -22.828 -23.938 1 98.31 202 ARG B N 1
ATOM 3410 C CA . ARG B 1 202 ? 8.688 -21.484 -23.375 1 98.31 202 ARG B CA 1
ATOM 3411 C C . ARG B 1 202 ? 7.406 -20.703 -23.672 1 98.31 202 ARG B C 1
ATOM 3413 O O . ARG B 1 202 ? 7.082 -19.75 -22.969 1 98.31 202 ARG B O 1
ATOM 3420 N N . SER B 1 203 ? 6.605 -21.141 -24.672 1 97.75 203 SER B N 1
ATOM 3421 C CA . SER B 1 203 ? 5.363 -20.453 -25.031 1 97.75 203 SER B CA 1
ATOM 3422 C C . SER B 1 203 ? 4.312 -20.625 -23.938 1 97.75 203 SER B C 1
ATOM 3424 O O . SER B 1 203 ? 3.314 -19.906 -23.906 1 97.75 203 SER B O 1
ATOM 3426 N N . ARG B 1 204 ? 4.441 -21.594 -23 1 97.56 204 ARG B N 1
ATOM 3427 C CA . ARG B 1 204 ? 3.496 -21.859 -21.922 1 97.56 204 ARG B CA 1
ATOM 3428 C C . ARG B 1 204 ? 3.994 -21.266 -20.609 1 97.56 204 ARG B C 1
ATOM 3430 O O . ARG B 1 204 ? 3.41 -21.516 -19.547 1 97.56 204 ARG B O 1
ATOM 3437 N N . VAL B 1 205 ? 5.086 -20.469 -20.656 1 98.38 205 VAL B N 1
ATOM 3438 C CA . VAL B 1 205 ? 5.66 -19.828 -19.484 1 98.38 205 VAL B CA 1
ATOM 3439 C C . VAL B 1 205 ? 5.5 -18.312 -19.609 1 98.38 205 VAL B C 1
ATOM 3441 O O . VAL B 1 205 ? 5.984 -17.703 -20.562 1 98.38 205 VAL B O 1
ATOM 3444 N N . TYR B 1 206 ? 4.848 -17.719 -18.656 1 98.38 206 TYR B N 1
ATOM 3445 C CA . TYR B 1 206 ? 4.578 -16.281 -18.609 1 98.38 206 TYR B CA 1
ATOM 3446 C C . TYR B 1 206 ? 5.434 -15.602 -17.547 1 98.38 206 TYR B C 1
ATOM 3448 O O . TYR B 1 206 ? 5.383 -15.961 -16.375 1 98.38 206 TYR B O 1
ATOM 3456 N N . CYS B 1 207 ? 6.164 -14.562 -17.984 1 98 207 CYS B N 1
ATOM 3457 C CA . CYS B 1 207 ? 7.023 -13.812 -17.078 1 98 207 CYS B CA 1
ATOM 3458 C C . CYS B 1 207 ? 6.254 -12.664 -16.422 1 98 207 CYS B C 1
ATOM 3460 O O . CYS B 1 207 ? 5.441 -12.008 -17.078 1 98 207 CYS B O 1
ATOM 3462 N N . MET B 1 208 ? 6.555 -12.477 -15.164 1 97.62 208 MET B N 1
ATOM 3463 C CA . MET B 1 208 ? 5.922 -11.43 -14.367 1 97.62 208 MET B CA 1
ATOM 3464 C C . MET B 1 208 ? 6.93 -10.766 -13.445 1 97.62 208 MET B C 1
ATOM 3466 O O . MET B 1 208 ? 8.109 -11.141 -13.43 1 97.62 208 MET B O 1
ATOM 3470 N N . HIS B 1 209 ? 6.461 -9.688 -12.664 1 97.5 209 HIS B N 1
ATOM 3471 C CA . HIS B 1 209 ? 7.242 -9.055 -11.609 1 97.5 209 HIS B CA 1
ATOM 3472 C C . HIS B 1 209 ? 8.453 -8.328 -12.172 1 97.5 209 HIS B C 1
ATOM 3474 O O . HIS B 1 209 ? 9.578 -8.539 -11.719 1 97.5 209 HIS B O 1
ATOM 3480 N N . PHE B 1 210 ? 8.289 -7.426 -13.07 1 96.06 210 PHE B N 1
ATOM 3481 C CA . PHE B 1 210 ? 9.328 -6.789 -13.867 1 96.06 210 PHE B CA 1
ATOM 3482 C C . PHE B 1 210 ? 9.961 -5.633 -13.109 1 96.06 210 PHE B C 1
ATOM 3484 O O . PHE B 1 210 ? 9.258 -4.766 -12.586 1 96.06 210 PHE B O 1
ATOM 3491 N N . GLY B 1 211 ? 11.312 -5.613 -13.07 1 93.5 211 GLY B N 1
ATOM 3492 C CA . GLY B 1 211 ? 12.062 -4.52 -12.461 1 93.5 211 GLY B CA 1
ATOM 3493 C C . GLY B 1 211 ? 12.508 -3.475 -13.469 1 93.5 211 GLY B C 1
ATOM 3494 O O . GLY B 1 211 ? 13.305 -2.596 -13.141 1 93.5 211 GLY B O 1
ATOM 3495 N N . GLY B 1 212 ? 12.062 -3.619 -14.711 1 91.94 212 GLY B N 1
ATOM 3496 C CA . GLY B 1 212 ? 12.414 -2.748 -15.82 1 91.94 212 GLY B CA 1
ATOM 3497 C C . GLY B 1 212 ? 11.727 -3.129 -17.125 1 91.94 212 GLY B C 1
ATOM 3498 O O . GLY B 1 212 ? 10.836 -3.986 -17.125 1 91.94 212 GLY B O 1
ATOM 3499 N N . ASP B 1 213 ? 12.156 -2.383 -18.125 1 90.44 213 ASP B N 1
ATOM 3500 C CA . ASP B 1 213 ? 11.562 -2.619 -19.438 1 90.44 213 ASP B CA 1
ATOM 3501 C C . ASP B 1 213 ? 12.414 -3.574 -20.266 1 90.44 213 ASP B C 1
ATOM 3503 O O . ASP B 1 213 ? 13.391 -3.156 -20.891 1 90.44 213 ASP B O 1
ATOM 3507 N N . PHE B 1 214 ? 12.016 -4.82 -20.312 1 92.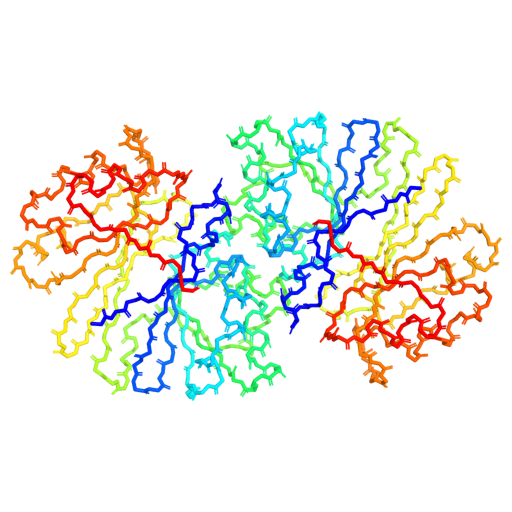62 214 PHE B N 1
ATOM 3508 C CA . PHE B 1 214 ? 12.773 -5.805 -21.078 1 92.62 214 PHE B CA 1
ATOM 3509 C C . PHE B 1 214 ? 11.859 -6.871 -21.656 1 92.62 214 PHE B C 1
ATOM 3511 O O . PHE B 1 214 ? 12.227 -8.047 -21.734 1 92.62 214 PHE B O 1
ATOM 3518 N N . GLU B 1 215 ? 10.703 -6.457 -21.875 1 93.12 215 GLU B N 1
ATOM 3519 C CA . GLU B 1 215 ? 9.688 -7.352 -22.438 1 93.12 215 GLU B CA 1
ATOM 3520 C C . GLU B 1 215 ? 10.148 -7.938 -23.766 1 93.12 215 GLU B C 1
ATOM 3522 O O . GLU B 1 215 ? 9.891 -9.109 -24.062 1 93.12 215 GLU B O 1
ATOM 3527 N N . ASN B 1 216 ? 10.766 -7.105 -24.562 1 94.75 216 ASN B N 1
ATOM 3528 C CA . ASN B 1 216 ? 11.219 -7.566 -25.875 1 94.75 216 ASN B CA 1
ATOM 3529 C C . ASN B 1 216 ? 12.227 -8.711 -25.75 1 94.75 216 ASN B C 1
ATOM 3531 O O . ASN B 1 216 ? 12.219 -9.641 -26.562 1 94.75 216 ASN B O 1
ATOM 3535 N N . GLN B 1 217 ? 13.094 -8.602 -24.812 1 95.88 217 GLN B N 1
ATOM 3536 C CA . GLN B 1 217 ? 14.078 -9.656 -24.578 1 95.88 217 GLN B CA 1
ATOM 3537 C C . GLN B 1 217 ? 13.406 -10.953 -24.156 1 95.88 217 GLN B C 1
ATOM 3539 O O . GLN B 1 217 ? 13.828 -12.039 -24.547 1 95.88 217 GLN B O 1
ATOM 3544 N N . ILE B 1 218 ? 12.375 -10.82 -23.359 1 96.94 218 ILE B N 1
ATOM 3545 C CA . ILE B 1 218 ? 11.617 -11.984 -22.891 1 96.94 218 ILE B CA 1
ATOM 3546 C C . ILE B 1 218 ? 10.961 -12.68 -24.078 1 96.94 218 ILE B C 1
ATOM 3548 O O . ILE B 1 218 ? 11.086 -13.898 -24.234 1 96.94 218 ILE B O 1
ATOM 3552 N N . LYS B 1 219 ? 10.344 -11.906 -24.906 1 96.75 219 LYS B N 1
ATOM 3553 C CA . LYS B 1 219 ? 9.648 -12.445 -26.078 1 96.75 219 LYS B CA 1
ATOM 3554 C C . LYS B 1 219 ? 10.633 -13.047 -27.062 1 96.75 219 LYS B C 1
ATOM 3556 O O . LYS B 1 219 ? 10.359 -14.086 -27.672 1 96.75 219 LYS B O 1
ATOM 3561 N N . ALA B 1 220 ? 11.703 -12.383 -27.219 1 96.94 220 ALA B N 1
ATOM 3562 C CA . ALA B 1 220 ? 12.727 -12.898 -28.125 1 96.94 220 ALA B CA 1
ATOM 3563 C C . ALA B 1 220 ? 13.242 -14.258 -27.656 1 96.94 220 ALA B C 1
ATOM 3565 O O . ALA B 1 220 ? 13.617 -15.102 -28.469 1 96.94 220 ALA B O 1
ATOM 3566 N N . ALA B 1 221 ? 13.234 -14.438 -26.375 1 96.88 221 ALA B N 1
ATOM 3567 C CA . ALA B 1 221 ? 13.695 -15.703 -25.797 1 96.88 221 ALA B CA 1
ATOM 3568 C C . ALA B 1 221 ? 12.625 -16.781 -25.906 1 96.88 221 ALA B C 1
ATOM 3570 O O . ALA B 1 221 ? 12.883 -17.953 -25.625 1 96.88 221 ALA B O 1
ATOM 3571 N N . GLY B 1 222 ? 11.414 -16.438 -26.281 1 98.06 222 GLY B N 1
ATOM 3572 C CA . GLY B 1 222 ? 10.352 -17.391 -26.547 1 98.06 222 GLY B CA 1
ATOM 3573 C C . GLY B 1 222 ? 9.328 -17.469 -25.422 1 98.06 222 GLY B C 1
ATOM 3574 O O . GLY B 1 222 ? 8.375 -18.25 -25.5 1 98.06 222 GLY B O 1
ATOM 3575 N N . PHE B 1 223 ? 9.547 -16.703 -24.375 1 98.31 223 PHE B N 1
ATOM 3576 C CA . PHE B 1 223 ? 8.617 -16.672 -23.25 1 98.31 223 PHE B CA 1
ATOM 3577 C C . PHE B 1 223 ? 7.496 -15.664 -23.5 1 98.31 223 PHE B C 1
ATOM 3579 O O . PHE B 1 223 ? 7.551 -14.891 -24.453 1 98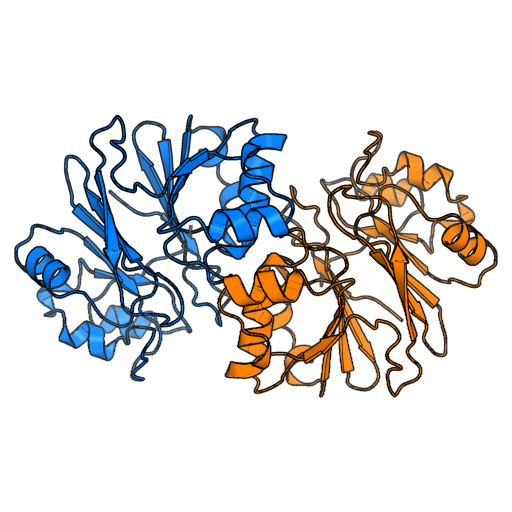.31 223 PHE B O 1
ATOM 3586 N N . GLN B 1 224 ? 6.445 -15.703 -22.719 1 97.88 224 GLN B N 1
ATOM 3587 C CA . GLN B 1 224 ? 5.352 -14.742 -22.75 1 97.88 224 GLN B CA 1
ATOM 3588 C C . GLN B 1 224 ? 5.477 -13.734 -21.609 1 97.88 224 GLN B C 1
ATOM 3590 O O . GLN B 1 224 ? 6.203 -13.969 -20.641 1 97.88 224 GLN B O 1
ATOM 3595 N N . THR B 1 225 ? 4.887 -12.602 -21.75 1 97.19 225 THR B N 1
ATOM 3596 C CA . THR B 1 225 ? 4.832 -11.602 -20.688 1 97.19 225 THR B CA 1
ATOM 3597 C C . THR B 1 225 ? 3.391 -11.328 -20.281 1 97.19 225 THR B C 1
ATOM 3599 O O . THR B 1 225 ? 2.484 -11.359 -21.109 1 97.19 225 THR B O 1
ATOM 3602 N N . VAL B 1 226 ? 3.197 -11.125 -19.016 1 97.12 226 VAL B N 1
ATOM 3603 C CA . VAL B 1 226 ? 1.867 -10.75 -18.547 1 97.12 226 VAL B CA 1
ATOM 3604 C C . VAL B 1 226 ? 1.654 -9.25 -18.734 1 97.12 226 VAL B C 1
ATOM 3606 O O . VAL B 1 226 ? 2.617 -8.492 -18.812 1 97.12 226 VAL B O 1
ATOM 3609 N N . THR B 1 227 ? 0.388 -8.875 -18.828 1 95.5 227 THR B N 1
ATOM 3610 C CA . THR B 1 227 ? 0.008 -7.469 -18.938 1 95.5 227 THR B CA 1
ATOM 3611 C C . THR B 1 227 ? -1.078 -7.121 -17.922 1 95.5 227 THR B C 1
ATOM 3613 O O . THR B 1 227 ? -1.951 -7.945 -17.641 1 95.5 227 THR B O 1
ATOM 3616 N N . SER B 1 228 ? -0.937 -5.977 -17.375 1 96.31 228 SER B N 1
ATOM 3617 C CA . SER B 1 228 ? -1.927 -5.516 -16.406 1 96.31 228 SER B CA 1
ATOM 3618 C C . SER B 1 228 ? -3.248 -5.176 -17.094 1 96.31 228 SER B C 1
ATOM 3620 O O . SER B 1 228 ? -3.26 -4.594 -18.188 1 96.31 228 SER B O 1
ATOM 3622 N N . VAL B 1 229 ? -4.336 -5.547 -16.469 1 93.81 229 VAL B N 1
ATOM 3623 C CA . VAL B 1 229 ? -5.668 -5.215 -16.969 1 93.81 229 VAL B CA 1
ATOM 3624 C C . VAL B 1 229 ? -6.086 -3.842 -16.438 1 93.81 229 VAL B C 1
ATOM 3626 O O . VAL B 1 229 ? -5.609 -3.402 -15.391 1 93.81 229 VAL B O 1
#

Secondary structure (DSSP, 8-state):
---EEEE-B-TT-GGG-B-EEEEEETTEEEEE---TTHHHHHHT-THHHHSSEEEEE----SHHHHTTHHHHHHHHHHTT----EEE-SSTHHHHHHHHTT--GGGSEEES-TT---TTS-EEEEEE-SS-TTS--EEEEEE-SS-EEEE--S-SS--HHHHHHHHTTS--EEEEE---SS---SSS--HHHHHHHS-GGGGGGEEEE-BSSS-HHHHHHTT-EE--B-/-PPEEEE-B-TT-GGG-B-EEEEEETTEEEEE---TTHHHHHHT-THHHHSSEEEEE----SHHHHTTHHHHHHHHHHTT----EEE-SSTHHHHHHHHTT--GGGSEEES-TT---TTS-EEEEEE-SS-TTS--EEEEEE-SS-EEEE--S-SS--HHHHHHHHTTS--EEEEE---SS---SSS--HHHHHHHS-GGGGGGEEEE-BSSS-HHHHHHTT-EE--B-